Protein AF-0000000084730543 (afdb_homodimer)

Structure (mmCIF, N/CA/C/O backbone):
data_AF-0000000084730543-model_v1
#
loop_
_entity.id
_entity.type
_entity.pdbx_description
1 polymer 'DNA replication complex GINS protein SLD5'
#
loop_
_atom_site.group_PDB
_atom_site.id
_atom_site.type_symbol
_atom_site.label_atom_id
_atom_site.label_alt_id
_atom_site.label_comp_id
_atom_site.label_asym_id
_atom_site.label_entity_id
_atom_site.label_seq_id
_atom_site.pdbx_PDB_ins_code
_atom_site.Cartn_x
_atom_site.Cartn_y
_atom_site.Cartn_z
_atom_site.occupancy
_atom_site.B_iso_or_equiv
_atom_site.auth_seq_id
_atom_site.auth_comp_id
_atom_site.auth_asym_id
_atom_site.auth_atom_id
_atom_site.pdbx_PDB_model_num
ATOM 1 N N . MET A 1 1 ? -19.984 -35.25 -35.844 1 28.95 1 MET A N 1
ATOM 2 C CA . MET A 1 1 ? -18.609 -35.656 -35.562 1 28.95 1 MET A CA 1
ATOM 3 C C . MET A 1 1 ? -18.406 -35.844 -34.062 1 28.95 1 MET A C 1
ATOM 5 O O . MET A 1 1 ? -18.609 -34.906 -33.281 1 28.95 1 MET A O 1
ATOM 9 N N . ASP A 1 2 ? -18.734 -37 -33.531 1 34.62 2 ASP A N 1
ATOM 10 C CA . ASP A 1 2 ? -18.609 -37.5 -32.156 1 34.62 2 ASP A CA 1
ATOM 11 C C . ASP A 1 2 ? -17.25 -37.188 -31.562 1 34.62 2 ASP A C 1
ATOM 13 O O . ASP A 1 2 ? -16.234 -37.719 -32 1 34.62 2 ASP A O 1
ATOM 17 N N . LEU A 1 3 ? -16.984 -35.938 -31.422 1 40.69 3 LEU A N 1
ATOM 18 C CA . LEU A 1 3 ? -15.688 -35.719 -30.781 1 40.69 3 LEU A CA 1
ATOM 19 C C . LEU A 1 3 ? -15.438 -36.719 -29.672 1 40.69 3 LEU A C 1
ATOM 21 O O . LEU A 1 3 ? -16.281 -36.906 -28.797 1 40.69 3 LEU A O 1
ATOM 25 N N . ASP A 1 4 ? -14.859 -37.875 -30.109 1 39.53 4 ASP A N 1
ATOM 26 C CA . ASP A 1 4 ? -14.5 -39 -29.266 1 39.53 4 ASP A CA 1
ATOM 27 C C . ASP A 1 4 ? -14.016 -38.531 -27.891 1 39.53 4 ASP A C 1
ATOM 29 O O . ASP A 1 4 ? -13.078 -37.75 -27.797 1 39.53 4 ASP A O 1
ATOM 33 N N . ILE A 1 5 ? -14.867 -38.531 -27 1 44.75 5 ILE A N 1
ATOM 34 C CA . ILE A 1 5 ? -14.664 -38.375 -25.562 1 44.75 5 ILE A CA 1
ATOM 35 C C . ILE A 1 5 ? -13.266 -38.812 -25.188 1 44.75 5 ILE A C 1
ATOM 37 O O . ILE A 1 5 ? -12.617 -38.219 -24.312 1 44.75 5 ILE A O 1
ATOM 41 N N . ASP A 1 6 ? -12.859 -39.969 -25.812 1 45.66 6 ASP A N 1
ATOM 42 C CA . ASP A 1 6 ? -11.523 -40.5 -25.578 1 45.66 6 ASP A CA 1
ATOM 43 C C . ASP A 1 6 ? -10.445 -39.5 -25.953 1 45.66 6 ASP A C 1
ATOM 45 O O . ASP A 1 6 ? -9.398 -39.406 -25.297 1 45.66 6 ASP A O 1
ATOM 49 N N . ALA A 1 7 ? -10.609 -38.812 -27 1 43.62 7 ALA A N 1
ATOM 50 C CA . ALA A 1 7 ? -9.719 -37.75 -27.469 1 43.62 7 ALA A CA 1
ATOM 51 C C . ALA A 1 7 ? -9.672 -36.594 -26.469 1 43.62 7 ALA A C 1
ATOM 53 O O . ALA A 1 7 ? -8.617 -36 -26.25 1 43.62 7 ALA A O 1
ATOM 54 N N . LEU A 1 8 ? -10.773 -36.281 -25.922 1 45.41 8 LEU A N 1
ATOM 55 C CA . LEU A 1 8 ? -10.883 -35.344 -24.812 1 45.41 8 LEU A CA 1
ATOM 56 C C . LEU A 1 8 ? -10.094 -35.844 -23.609 1 45.41 8 LEU A C 1
ATOM 58 O O . LEU A 1 8 ? -9.461 -35.031 -22.906 1 45.41 8 LEU A O 1
ATOM 62 N N . LEU A 1 9 ? -10.328 -37.125 -23.266 1 45.31 9 LEU A N 1
ATOM 63 C CA . LEU A 1 9 ? -9.555 -37.781 -22.234 1 45.31 9 LEU A CA 1
ATOM 64 C C . LEU A 1 9 ? -8.062 -37.688 -22.531 1 45.31 9 LEU A C 1
ATOM 66 O O . LEU A 1 9 ? -7.242 -37.781 -21.609 1 45.31 9 LEU A O 1
ATOM 70 N N . GLU A 1 10 ? -7.715 -37.938 -23.75 1 42.84 10 GLU A N 1
ATOM 71 C CA . GLU A 1 10 ? -6.336 -37.625 -24.125 1 42.84 10 GLU A CA 1
ATOM 72 C C . GLU A 1 10 ? -6.02 -36.156 -23.922 1 42.84 10 GLU A C 1
ATOM 74 O O . GLU A 1 10 ? -4.863 -35.719 -24.031 1 42.84 10 GLU A O 1
ATOM 79 N N . LEU A 1 11 ? -6.996 -35.344 -24.031 1 42.38 11 LEU A N 1
ATOM 80 C CA . LEU A 1 11 ? -6.82 -33.938 -23.703 1 42.38 11 LEU A CA 1
ATOM 81 C C . LEU A 1 11 ? -6.402 -33.75 -22.25 1 42.38 11 LEU A C 1
ATOM 83 O O . LEU A 1 11 ? -7.078 -34.25 -21.344 1 42.38 11 LEU A O 1
ATOM 87 N N . GLU A 1 12 ? -5.211 -33.781 -21.984 1 43.16 12 GLU A N 1
ATOM 88 C CA . GLU A 1 12 ? -4.395 -33.625 -20.781 1 43.16 12 GLU A CA 1
ATOM 89 C C . GLU A 1 12 ? -5.008 -32.625 -19.797 1 43.16 12 GLU A C 1
ATOM 91 O O . GLU A 1 12 ? -5.117 -31.453 -20.109 1 43.16 12 GLU A O 1
ATOM 96 N N . PRO A 1 13 ? -6.09 -33.031 -18.984 1 46.84 13 PRO A N 1
ATOM 97 C CA . PRO A 1 13 ? -6.379 -32.031 -17.969 1 46.84 13 PRO A CA 1
ATOM 98 C C . PRO A 1 13 ? -5.234 -31.031 -17.781 1 46.84 13 PRO A C 1
ATOM 100 O O . PRO A 1 13 ? -4.078 -31.344 -18.078 1 46.84 13 PRO A O 1
ATOM 103 N N . VAL A 1 14 ? -5.609 -29.688 -17.859 1 48.75 14 VAL A N 1
ATOM 104 C CA . VAL A 1 14 ? -4.57 -28.719 -17.531 1 48.75 14 VAL A CA 1
ATOM 105 C C . VAL A 1 14 ? -3.482 -29.391 -16.688 1 48.75 14 VAL A C 1
ATOM 107 O O . VAL A 1 14 ? -2.312 -29.016 -16.766 1 48.75 14 VAL A O 1
ATOM 110 N N . PHE A 1 15 ? -3.996 -30.391 -15.719 1 48.28 15 PHE A N 1
ATOM 111 C CA . PHE A 1 15 ? -3.176 -31.094 -14.734 1 48.28 15 PHE A CA 1
ATOM 112 C C . PHE A 1 15 ? -2.777 -32.469 -15.242 1 48.28 15 PHE A C 1
ATOM 114 O O . PHE A 1 15 ? -2.008 -33.188 -14.586 1 48.28 15 PHE A O 1
ATOM 121 N N . ASN A 1 16 ? -3.725 -33.031 -16.016 1 46.88 16 ASN A N 1
ATOM 122 C CA . ASN A 1 16 ? -3.52 -34.469 -16.172 1 46.88 16 ASN A CA 1
ATOM 123 C C . ASN A 1 16 ? -2.152 -34.781 -16.781 1 46.88 16 ASN A C 1
ATOM 125 O O . ASN A 1 16 ? -1.256 -35.25 -16.078 1 46.88 16 ASN A O 1
ATOM 129 N N . LYS A 1 17 ? -2.293 -35.562 -18.094 1 49.38 17 LYS A N 1
ATOM 130 C CA . LYS A 1 17 ? -1.46 -36.719 -18.391 1 49.38 17 LYS A CA 1
ATOM 131 C C . LYS A 1 17 ? -0 -36.312 -18.578 1 49.38 17 LYS A C 1
ATOM 133 O O . LYS A 1 17 ? 0.906 -37.125 -18.328 1 49.38 17 LYS A O 1
ATOM 138 N N . GLU A 1 18 ? 0.275 -35.094 -19.359 1 53 18 GLU A N 1
ATOM 139 C CA . GLU A 1 18 ? 1.706 -35.094 -19.641 1 53 18 GLU A CA 1
ATOM 140 C C . GLU A 1 18 ? 2.494 -34.406 -18.547 1 53 18 GLU A C 1
ATOM 142 O O . GLU A 1 18 ? 2.012 -33.438 -17.953 1 53 18 GLU A O 1
ATOM 147 N N . ASP A 1 19 ? 3.531 -35 -17.906 1 67.62 19 ASP A N 1
ATOM 148 C CA . ASP A 1 19 ? 4.59 -34.688 -16.953 1 67.62 19 ASP A CA 1
ATOM 149 C C . ASP A 1 19 ? 4.891 -33.188 -16.922 1 67.62 19 ASP A C 1
ATOM 151 O O . ASP A 1 19 ? 5.055 -32.594 -15.859 1 67.62 19 ASP A O 1
ATOM 155 N N . GLU A 1 20 ? 4.383 -32.469 -18.047 1 76.44 20 GLU A N 1
ATOM 156 C CA . GLU A 1 20 ? 4.801 -31.062 -18.141 1 76.44 20 GLU A CA 1
ATOM 157 C C . GLU A 1 20 ? 3.76 -30.125 -17.516 1 76.44 20 GLU A C 1
ATOM 159 O O . GLU A 1 20 ? 4.113 -29.156 -16.859 1 76.44 20 GLU A O 1
ATOM 164 N N . GLY A 1 21 ? 2.418 -30.453 -17.656 1 75.75 21 GLY A N 1
ATOM 165 C CA . GLY A 1 21 ? 1.347 -29.656 -17.094 1 75.75 21 GLY A CA 1
ATOM 166 C C . GLY A 1 21 ? 1.358 -29.641 -15.57 1 75.75 21 GLY A C 1
ATOM 167 O O . GLY A 1 21 ? 1.198 -28.578 -14.961 1 75.75 21 GLY A O 1
ATOM 168 N N . LYS A 1 22 ? 1.526 -30.781 -15.117 1 81.25 22 LYS A N 1
ATOM 169 C CA . LYS A 1 22 ? 1.604 -30.906 -13.664 1 81.25 22 LYS A CA 1
ATOM 170 C C . LYS A 1 22 ? 2.785 -30.109 -13.109 1 81.25 22 LYS A C 1
ATOM 172 O O . LYS A 1 22 ? 2.672 -29.469 -12.062 1 81.25 22 LYS A O 1
ATOM 177 N N . LYS A 1 23 ? 3.809 -30.188 -13.844 1 88.31 23 LYS A N 1
ATOM 178 C CA . LYS A 1 23 ? 5 -29.438 -13.438 1 88.31 23 LYS A CA 1
ATOM 179 C C . LYS A 1 23 ? 4.75 -27.938 -13.461 1 88.31 23 LYS A C 1
ATOM 181 O O . LYS A 1 23 ? 5.152 -27.219 -12.539 1 88.31 23 LYS A O 1
ATOM 186 N N . ASP A 1 24 ? 4.02 -27.516 -14.469 1 91.25 24 ASP A N 1
ATOM 187 C CA . ASP A 1 24 ? 3.738 -26.094 -14.602 1 91.25 24 ASP A CA 1
ATOM 188 C C . ASP A 1 24 ? 2.818 -25.609 -13.477 1 91.25 24 ASP A C 1
ATOM 190 O O . ASP A 1 24 ? 3.008 -24.531 -12.938 1 91.25 24 ASP A O 1
ATOM 194 N N . VAL A 1 25 ? 1.896 -26.438 -13.141 1 91.5 25 VAL A N 1
ATOM 195 C CA . VAL A 1 25 ? 0.962 -26.062 -12.086 1 91.5 25 VAL A CA 1
ATOM 196 C C . VAL A 1 25 ? 1.702 -25.984 -10.75 1 91.5 25 VAL A C 1
ATOM 198 O O . VAL A 1 25 ? 1.475 -25.047 -9.969 1 91.5 25 VAL A O 1
ATOM 201 N N . SER A 1 26 ? 2.52 -26.938 -10.547 1 91.19 26 SER A N 1
ATOM 202 C CA . SER A 1 26 ? 3.318 -26.938 -9.328 1 91.19 26 SER A CA 1
ATOM 203 C C . SER A 1 26 ? 4.207 -25.703 -9.25 1 91.19 26 SER A C 1
ATOM 205 O O . S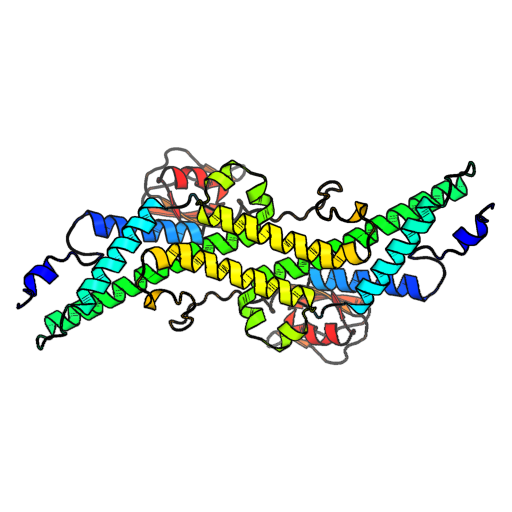ER A 1 26 ? 4.316 -25.078 -8.195 1 91.19 26 SER A O 1
ATOM 207 N N . GLU A 1 27 ? 4.785 -25.406 -10.328 1 93.5 27 GLU A N 1
ATOM 208 C CA . GLU A 1 27 ? 5.641 -24.219 -10.391 1 93.5 27 GLU A CA 1
ATOM 209 C C . GLU A 1 27 ? 4.832 -22.953 -10.164 1 93.5 27 GLU A C 1
ATOM 211 O O . GLU A 1 27 ? 5.301 -22.031 -9.492 1 93.5 27 GLU A O 1
ATOM 216 N N . LEU A 1 28 ? 3.684 -22.906 -10.742 1 95.38 28 LEU A N 1
ATOM 217 C CA . LEU A 1 28 ? 2.809 -21.75 -10.539 1 95.38 28 LEU A CA 1
ATOM 218 C C . LEU A 1 28 ? 2.447 -21.594 -9.07 1 95.38 28 LEU A C 1
ATOM 220 O O . LEU A 1 28 ? 2.508 -20.484 -8.523 1 95.38 28 LEU A O 1
ATOM 224 N N . MET A 1 29 ? 2.121 -22.656 -8.5 1 94.75 29 MET A N 1
ATOM 225 C CA . MET A 1 29 ? 1.771 -22.625 -7.086 1 94.75 29 MET A CA 1
ATOM 226 C C . MET A 1 29 ? 2.936 -22.125 -6.242 1 94.75 29 MET A C 1
ATOM 228 O O . MET A 1 29 ? 2.752 -21.281 -5.363 1 94.75 29 MET A O 1
ATOM 232 N N . LYS A 1 30 ? 4.086 -22.609 -6.531 1 93.88 30 LYS A N 1
ATOM 233 C CA . LYS A 1 30 ? 5.285 -22.203 -5.809 1 93.88 30 LYS A CA 1
ATOM 234 C C . LYS A 1 30 ? 5.555 -20.703 -6 1 93.88 30 LYS A C 1
ATOM 236 O O . LYS A 1 30 ? 5.832 -20 -5.031 1 93.88 30 LYS A O 1
ATOM 241 N N . SER A 1 31 ? 5.438 -20.281 -7.211 1 95.75 31 SER A N 1
ATOM 242 C CA . SER A 1 31 ? 5.68 -18.875 -7.527 1 95.75 31 SER A CA 1
ATOM 243 C C . SER A 1 31 ? 4.648 -17.984 -6.859 1 95.75 31 SER A C 1
ATOM 245 O O . SER A 1 31 ? 4.988 -16.906 -6.348 1 95.75 31 SER A O 1
ATOM 247 N N . TRP A 1 32 ? 3.422 -18.406 -6.918 1 96.06 32 TRP A N 1
ATOM 248 C CA . TRP A 1 32 ? 2.32 -17.672 -6.309 1 96.06 32 TRP A CA 1
ATOM 249 C C . TRP A 1 32 ? 2.523 -17.531 -4.805 1 96.06 32 TRP A C 1
ATOM 251 O O . TRP A 1 32 ? 2.461 -16.422 -4.262 1 96.06 32 TRP A O 1
ATOM 261 N N . ILE A 1 33 ? 2.875 -18.609 -4.172 1 96.06 33 ILE A N 1
ATOM 262 C CA . ILE A 1 33 ? 3.09 -18.625 -2.729 1 96.06 33 ILE A CA 1
ATOM 263 C C . ILE A 1 33 ? 4.301 -17.766 -2.379 1 96.06 33 ILE A C 1
ATOM 265 O O . ILE A 1 33 ? 4.25 -16.953 -1.449 1 96.06 33 ILE A O 1
ATO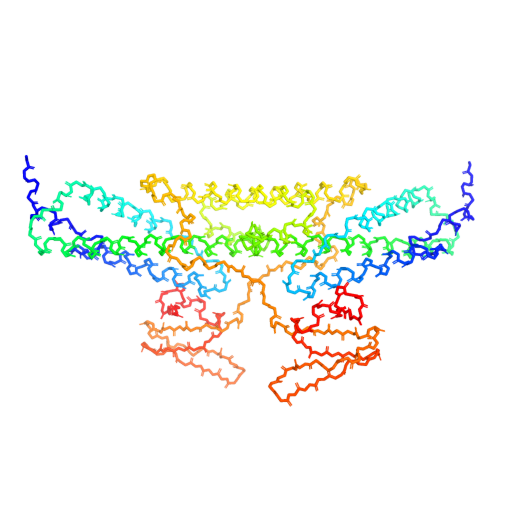M 269 N N . SER A 1 34 ? 5.332 -17.938 -3.1 1 96.19 34 SER A N 1
ATOM 270 C CA . SER A 1 34 ? 6.559 -17.188 -2.85 1 96.19 34 SER A CA 1
ATOM 271 C C . SER A 1 34 ? 6.316 -15.68 -2.967 1 96.19 34 SER A C 1
ATOM 273 O O . SER A 1 34 ? 6.777 -14.906 -2.127 1 96.19 34 SER A O 1
ATOM 275 N N . GLU A 1 35 ? 5.559 -15.359 -4.008 1 96.56 35 GLU A N 1
ATOM 276 C CA . GLU A 1 35 ? 5.27 -13.945 -4.211 1 96.56 35 GLU A CA 1
ATOM 277 C C . GLU A 1 35 ? 4.438 -13.375 -3.061 1 96.56 35 GLU A C 1
ATOM 279 O O . GLU A 1 35 ? 4.637 -12.234 -2.648 1 96.56 35 GLU A O 1
ATOM 284 N N . ARG A 1 36 ? 3.574 -14.133 -2.561 1 95.31 36 ARG A N 1
ATOM 285 C CA . ARG A 1 36 ? 2.672 -13.688 -1.5 1 95.31 36 ARG A CA 1
ATOM 286 C C . ARG A 1 36 ? 3.414 -13.547 -0.174 1 95.31 36 ARG A C 1
ATOM 288 O O . ARG A 1 36 ? 3.137 -12.633 0.606 1 95.31 36 ARG A O 1
ATOM 295 N N . ILE A 1 37 ? 4.375 -14.391 0.049 1 95.88 37 ILE A N 1
ATOM 296 C CA . ILE A 1 37 ? 5.008 -14.469 1.362 1 95.88 37 ILE A CA 1
ATOM 297 C C . ILE A 1 37 ? 6.262 -13.602 1.382 1 95.88 37 ILE A C 1
ATOM 299 O O . ILE A 1 37 ? 6.586 -12.984 2.402 1 95.88 37 ILE A O 1
ATOM 303 N N . ALA A 1 38 ? 6.926 -13.516 0.305 1 97.12 38 ALA A N 1
ATOM 304 C CA . ALA A 1 38 ? 8.156 -12.727 0.245 1 97.12 38 ALA A CA 1
ATOM 305 C C . ALA A 1 38 ? 7.871 -11.242 0.472 1 97.12 38 ALA A C 1
ATOM 307 O O . ALA A 1 38 ? 6.918 -10.695 -0.088 1 97.12 38 ALA A O 1
ATOM 308 N N . PRO A 1 39 ? 8.68 -10.617 1.257 1 96 39 PRO A N 1
ATOM 309 C CA . PRO A 1 39 ? 8.477 -9.18 1.468 1 96 39 PRO A CA 1
ATOM 310 C C . PRO A 1 39 ? 8.844 -8.352 0.244 1 96 39 PRO A C 1
ATOM 312 O O . PRO A 1 39 ? 8.281 -7.27 0.035 1 96 39 PRO A O 1
ATOM 315 N N . GLU A 1 40 ? 9.719 -8.844 -0.563 1 95.44 40 GLU A N 1
ATOM 316 C CA . GLU A 1 40 ? 10.172 -8.109 -1.74 1 95.44 40 GLU A CA 1
ATOM 317 C C . GLU A 1 40 ? 9.492 -8.625 -3.006 1 95.44 40 GLU A C 1
ATOM 319 O O . GLU A 1 40 ? 8.875 -9.688 -2.994 1 95.44 40 GLU A O 1
ATOM 324 N N . LEU A 1 41 ? 9.523 -7.797 -4.008 1 96.62 41 LEU A N 1
ATOM 325 C CA . LEU A 1 41 ? 9.039 -8.195 -5.328 1 96.62 41 LEU A CA 1
ATOM 326 C C . LEU A 1 41 ? 10 -9.172 -5.992 1 96.62 41 LEU A C 1
ATOM 328 O O . LEU A 1 41 ? 11.188 -8.875 -6.137 1 96.62 41 LEU A O 1
ATOM 332 N N . LEU A 1 42 ? 9.531 -10.359 -6.32 1 96.81 42 LEU A N 1
ATOM 333 C CA . LEU A 1 42 ? 10.359 -11.398 -6.926 1 96.81 42 LEU A CA 1
ATOM 334 C C . LEU A 1 42 ? 10.352 -11.289 -8.445 1 96.81 42 LEU A C 1
ATOM 336 O O . LEU A 1 42 ? 9.555 -10.531 -9.016 1 96.81 42 LEU A O 1
ATOM 340 N N . PRO A 1 43 ? 11.281 -12 -9.133 1 96.56 43 PRO A N 1
ATOM 341 C CA . PRO A 1 43 ? 11.297 -11.953 -10.602 1 96.56 43 PRO A CA 1
ATOM 342 C C . PRO A 1 43 ? 9.984 -12.43 -11.219 1 96.56 43 PRO A C 1
ATOM 344 O O . PRO A 1 43 ? 9.406 -13.422 -10.758 1 96.56 43 PRO A O 1
ATOM 347 N N . PHE A 1 44 ? 9.57 -11.727 -12.203 1 97 44 PHE A N 1
ATOM 348 C CA . PHE A 1 44 ? 8.32 -12.023 -12.883 1 97 44 PHE A CA 1
ATOM 349 C C . PHE A 1 44 ? 8.406 -13.359 -13.625 1 97 44 PHE A C 1
ATOM 351 O O . PHE A 1 44 ? 9.367 -13.602 -14.352 1 97 44 PHE A O 1
ATOM 358 N N . GLN A 1 45 ? 7.445 -14.164 -13.328 1 95.38 45 GLN A N 1
ATOM 359 C CA . GLN A 1 45 ? 7.426 -15.469 -13.977 1 95.38 45 GLN A CA 1
ATOM 360 C C . GLN A 1 45 ? 6.582 -15.438 -15.25 1 95.38 45 GLN A C 1
ATOM 362 O O . GLN A 1 45 ? 5.617 -16.188 -15.383 1 95.38 45 GLN A O 1
ATOM 367 N N . GLY A 1 46 ? 7.082 -14.719 -16.281 1 93.88 46 GLY A N 1
ATOM 368 C CA . GLY A 1 46 ? 6.316 -14.453 -17.484 1 93.88 46 GLY A CA 1
ATOM 369 C C . GLY A 1 46 ? 6.113 -15.68 -18.344 1 93.88 46 GLY A C 1
ATOM 370 O O . GLY A 1 46 ? 5.004 -15.93 -18.828 1 93.88 46 GLY A O 1
ATOM 371 N N . VAL A 1 47 ? 7.141 -16.438 -18.562 1 93.94 47 VAL A N 1
ATOM 372 C CA . VAL A 1 47 ? 7.082 -17.625 -19.422 1 93.94 47 VAL A CA 1
ATOM 373 C C . VAL A 1 47 ? 6.121 -18.641 -18.844 1 93.94 47 VAL A C 1
ATOM 375 O O . VAL A 1 47 ? 5.273 -19.188 -19.547 1 93.94 47 VAL A O 1
ATOM 378 N N . LEU A 1 48 ? 6.289 -18.828 -17.578 1 94.12 48 LEU A N 1
ATOM 379 C CA . LEU A 1 48 ? 5.41 -19.766 -16.891 1 94.12 48 LEU A CA 1
ATOM 380 C C . LEU A 1 48 ? 3.955 -19.312 -16.984 1 94.12 48 LEU A C 1
ATOM 382 O O . LEU A 1 48 ? 3.07 -20.109 -17.297 1 94.12 48 LEU A O 1
ATOM 386 N N . LEU A 1 49 ? 3.686 -18.031 -16.734 1 93.69 49 LEU A N 1
ATOM 387 C CA . LEU A 1 49 ? 2.332 -17.484 -16.734 1 93.69 49 LEU A CA 1
ATOM 388 C C . LEU A 1 49 ? 1.711 -17.609 -18.125 1 93.69 49 LEU A C 1
ATOM 390 O O . LEU A 1 49 ? 0.533 -17.953 -18.266 1 93.69 49 LEU A O 1
ATOM 394 N N . GLU A 1 50 ? 2.527 -17.375 -19.094 1 90.69 50 GLU A N 1
ATOM 395 C CA . GLU A 1 50 ? 2.039 -17.469 -20.453 1 90.69 50 GLU A CA 1
ATOM 396 C C . GLU A 1 50 ? 1.633 -18.906 -20.797 1 90.69 50 GLU A C 1
ATOM 398 O O . GLU A 1 50 ? 0.562 -19.141 -21.359 1 90.69 50 GLU A O 1
ATOM 403 N N . ARG A 1 51 ? 2.49 -19.844 -20.438 1 91.06 51 ARG A N 1
ATOM 404 C CA . ARG A 1 51 ? 2.186 -21.25 -20.672 1 91.06 51 ARG A CA 1
ATOM 405 C C . ARG A 1 51 ? 0.904 -21.656 -19.953 1 91.06 51 ARG A C 1
ATOM 407 O O . ARG A 1 51 ? 0.062 -22.359 -20.516 1 91.06 51 ARG A O 1
ATOM 414 N N . MET A 1 52 ? 0.783 -21.172 -18.766 1 91.56 52 MET A N 1
ATOM 415 C CA . MET A 1 52 ? -0.38 -21.531 -17.953 1 91.56 52 MET A CA 1
ATOM 416 C C . MET A 1 52 ? -1.652 -20.922 -18.531 1 91.56 52 MET A C 1
ATOM 418 O O . MET A 1 52 ? -2.695 -21.578 -18.578 1 91.56 52 MET A O 1
ATOM 422 N N . MET A 1 53 ? -1.534 -19.734 -18.922 1 88.5 53 MET A N 1
ATOM 423 C CA . MET A 1 53 ? -2.697 -19.062 -19.484 1 88.5 53 MET A CA 1
ATOM 424 C C . MET A 1 53 ? -3.131 -19.719 -20.781 1 88.5 53 MET A C 1
ATOM 426 O O . MET A 1 53 ? -4.328 -19.875 -21.047 1 88.5 53 MET A O 1
ATOM 430 N N . GLU A 1 54 ? -2.188 -20.109 -21.578 1 87.31 54 GLU A N 1
ATOM 431 C CA . GLU A 1 54 ? -2.496 -20.828 -22.812 1 87.31 54 GLU A CA 1
ATOM 432 C C . GLU A 1 54 ? -3.207 -22.156 -22.531 1 87.31 54 GLU A C 1
ATOM 434 O O . GLU A 1 54 ? -4.164 -22.516 -23.203 1 87.31 54 GLU A O 1
ATOM 439 N N . ARG A 1 55 ? -2.738 -22.812 -21.562 1 86.31 55 ARG A N 1
ATOM 440 C CA . ARG A 1 55 ? -3.336 -24.094 -21.172 1 86.31 55 ARG A CA 1
ATOM 441 C C . ARG A 1 55 ? -4.766 -23.891 -20.672 1 86.31 55 ARG A C 1
ATOM 443 O O . ARG A 1 55 ? -5.66 -24.672 -21.016 1 86.31 55 ARG A O 1
ATOM 450 N N . VAL A 1 56 ? -4.922 -22.891 -19.891 1 87.25 56 VAL A N 1
ATOM 451 C CA . VAL A 1 56 ? -6.25 -22.594 -19.375 1 87.25 56 VAL A CA 1
ATOM 452 C C . VAL A 1 56 ? -7.199 -22.281 -20.531 1 87.25 56 VAL A C 1
ATOM 454 O O . VAL A 1 56 ? -8.328 -22.766 -20.562 1 87.25 56 VAL A O 1
ATOM 457 N N . GLN A 1 57 ? -6.723 -21.531 -21.469 1 85.44 57 GLN A N 1
ATOM 458 C CA . GLN A 1 57 ? -7.539 -21.156 -22.625 1 85.44 57 GLN A CA 1
ATOM 459 C C . GLN A 1 57 ? -7.922 -22.406 -23.438 1 85.44 57 GLN A C 1
ATOM 461 O O . GLN A 1 57 ? -9.07 -22.531 -23.875 1 85.44 57 GLN A O 1
ATOM 466 N N . ARG A 1 58 ? -7.02 -23.266 -23.656 1 84.56 58 ARG A N 1
ATOM 467 C CA . ARG A 1 58 ? -7.27 -24.5 -24.391 1 84.56 58 ARG A CA 1
ATOM 468 C C . ARG A 1 58 ? -8.312 -25.359 -23.688 1 84.56 58 ARG A C 1
ATOM 470 O O . ARG A 1 58 ? -9.211 -25.906 -24.328 1 84.56 58 ARG A O 1
ATOM 477 N N . GLN A 1 59 ? -8.188 -25.391 -22.422 1 83 59 GLN A N 1
ATOM 478 C CA . GLN A 1 59 ? -9.117 -26.203 -21.641 1 83 59 GLN A CA 1
ATOM 479 C C . GLN A 1 59 ? -10.523 -25.609 -21.672 1 83 59 GLN A C 1
ATOM 481 O O . GLN A 1 59 ? -11.508 -26.344 -21.734 1 83 59 GLN A O 1
ATOM 486 N N . ILE A 1 60 ? -10.531 -24.359 -21.609 1 81.5 60 ILE A N 1
ATOM 487 C CA . ILE A 1 60 ? -11.82 -23.688 -21.672 1 81.5 60 ILE A CA 1
ATOM 488 C C . ILE A 1 60 ? -12.492 -23.969 -23.016 1 81.5 60 ILE A C 1
ATOM 490 O O . ILE A 1 60 ? -13.688 -24.25 -23.062 1 81.5 60 ILE A O 1
ATOM 494 N N . SER A 1 61 ? -11.758 -23.906 -24.094 1 82.19 61 SER A N 1
ATOM 495 C CA . SER A 1 61 ? -12.281 -24.156 -25.422 1 82.19 61 SER A CA 1
ATOM 496 C C . SER A 1 61 ? -12.781 -25.594 -25.562 1 82.19 61 SER A C 1
ATOM 498 O O . SER A 1 61 ? -13.82 -25.828 -26.188 1 82.19 61 SER A O 1
ATOM 500 N N . ILE A 1 62 ? -12.117 -26.469 -24.891 1 77 62 ILE A N 1
ATOM 501 C CA . ILE A 1 62 ? -12.508 -27.875 -24.922 1 77 62 ILE A CA 1
ATOM 502 C C . ILE A 1 62 ? -13.812 -28.047 -24.141 1 77 62 ILE A C 1
ATOM 504 O O . ILE A 1 62 ? -14.719 -28.75 -24.594 1 77 62 ILE A O 1
ATOM 508 N N . PHE A 1 63 ? -13.859 -27.391 -23.078 1 75.88 63 PHE A N 1
ATOM 509 C CA . PHE A 1 63 ? -15.055 -27.453 -22.234 1 75.88 63 PHE A CA 1
ATOM 510 C C . PHE A 1 63 ? -16.281 -26.953 -23 1 75.88 63 PHE A C 1
ATOM 512 O O . PHE A 1 63 ? -17.375 -27.516 -22.875 1 75.88 63 PHE A O 1
ATOM 519 N N . GLN A 1 64 ? -16.078 -25.969 -23.719 1 76.44 64 GLN A N 1
ATOM 520 C CA . GLN A 1 64 ? -17.188 -25.375 -24.453 1 76.44 64 GLN A CA 1
ATOM 521 C C . GLN A 1 64 ? -17.609 -26.25 -25.625 1 76.44 64 GLN A C 1
ATOM 523 O O . GLN A 1 64 ? -18.781 -26.219 -26.031 1 76.44 64 GLN A O 1
ATOM 528 N N . ALA A 1 65 ? -16.688 -27.078 -26.062 1 74.69 65 ALA A N 1
ATOM 529 C CA . ALA A 1 65 ? -16.953 -27.906 -27.234 1 74.69 65 ALA A CA 1
ATOM 530 C C . ALA A 1 65 ? -17.625 -29.219 -26.828 1 74.69 65 ALA A C 1
ATOM 532 O O . ALA A 1 65 ? -18.328 -29.844 -27.625 1 74.69 65 ALA A O 1
ATOM 533 N N . ILE A 1 66 ? -17.328 -29.578 -25.547 1 70.62 66 ILE A N 1
ATOM 534 C CA . ILE A 1 66 ? -17.844 -30.875 -25.109 1 70.62 66 ILE A CA 1
ATOM 535 C C . ILE A 1 66 ? -19.297 -30.734 -24.688 1 70.62 66 ILE A C 1
ATOM 537 O O . ILE A 1 66 ? -19.641 -29.844 -23.891 1 70.62 66 ILE A O 1
ATOM 541 N N . LYS A 1 67 ? -20.188 -31.281 -25.391 1 60.5 67 LYS A N 1
ATOM 542 C CA . LYS A 1 67 ? -21.594 -31.375 -24.984 1 60.5 67 LYS A CA 1
ATOM 543 C C . LYS A 1 67 ? -21.75 -32.312 -23.781 1 60.5 67 LYS A C 1
ATOM 545 O O . LYS A 1 67 ? -21.234 -33.438 -23.781 1 60.5 67 LYS A O 1
ATOM 550 N N . ILE A 1 68 ? -21.953 -31.719 -22.547 1 60.16 68 ILE A N 1
ATOM 551 C CA . ILE A 1 68 ? -22.234 -32.438 -21.328 1 60.16 68 ILE A CA 1
ATOM 552 C C . ILE A 1 68 ? -23.109 -33.656 -21.641 1 60.16 68 ILE A C 1
ATOM 554 O O . ILE A 1 68 ? -24.188 -33.531 -22.203 1 60.16 68 ILE A O 1
ATOM 558 N N . GLY A 1 69 ? -22.5 -34.625 -22.234 1 58.62 69 GLY A N 1
ATOM 559 C CA . GLY A 1 69 ? -23.297 -35.812 -22.547 1 58.62 69 GLY A CA 1
ATOM 560 C C . GLY A 1 69 ? -23.797 -36.531 -21.328 1 58.62 69 GLY A C 1
ATOM 561 O O . GLY A 1 69 ? -23.547 -36.125 -20.203 1 58.62 69 GLY A O 1
ATOM 562 N N . LYS A 1 70 ? -24.625 -37.656 -21.547 1 64.5 70 LYS A N 1
ATOM 563 C CA . LYS A 1 70 ? -25.5 -38.438 -20.672 1 64.5 70 LYS A CA 1
ATOM 564 C C . LYS A 1 70 ? -24.672 -39.312 -19.719 1 64.5 70 LYS A C 1
ATOM 566 O O . LYS A 1 70 ? -25.203 -39.812 -18.734 1 64.5 70 LYS A O 1
ATOM 571 N N . ASP A 1 71 ? -23.25 -39.406 -19.922 1 76.5 71 ASP A N 1
ATOM 572 C CA . ASP A 1 71 ? -22.578 -40.312 -19.016 1 76.5 71 ASP A CA 1
ATOM 573 C C . ASP A 1 71 ? -22.094 -39.594 -17.766 1 76.5 71 ASP A C 1
ATOM 575 O O . ASP A 1 71 ? -21.516 -38.5 -17.859 1 76.5 71 ASP A O 1
ATOM 579 N N . ILE A 1 72 ? -22.328 -40 -16.609 1 76.62 72 ILE A N 1
ATOM 580 C CA . ILE A 1 72 ? -22.078 -39.438 -15.273 1 76.62 72 ILE A CA 1
ATOM 581 C C . ILE A 1 72 ? -20.578 -39.281 -15.062 1 76.62 72 ILE A C 1
ATOM 583 O O . ILE A 1 72 ? -20.125 -38.281 -14.484 1 76.62 72 ILE A O 1
ATOM 587 N N . LYS A 1 73 ? -19.812 -40.25 -15.602 1 77.94 73 LYS A N 1
ATOM 588 C CA . LYS A 1 73 ? -18.359 -40.219 -15.406 1 77.94 73 LYS A CA 1
ATOM 589 C C . LYS A 1 73 ? -17.75 -39 -16.125 1 77.94 73 LYS A C 1
ATOM 591 O O . LYS A 1 73 ? -16.891 -38.312 -15.578 1 77.94 73 LYS A O 1
ATOM 596 N N . THR A 1 74 ? -18.203 -38.781 -17.25 1 75.31 74 THR A N 1
ATOM 597 C CA . THR A 1 74 ? -17.703 -37.656 -18.047 1 75.31 74 THR A CA 1
ATOM 598 C C . THR A 1 74 ? -18.125 -36.344 -17.422 1 75.31 74 THR A C 1
ATOM 600 O O . THR A 1 74 ? -17.328 -35.406 -17.375 1 75.31 74 THR A O 1
ATOM 603 N N . ASN A 1 75 ? -19.219 -36.344 -16.922 1 79.12 75 ASN A N 1
ATOM 604 C CA . ASN A 1 75 ? -19.719 -35.156 -16.281 1 79.12 75 ASN A CA 1
ATOM 605 C C . ASN A 1 75 ? -18.906 -34.781 -15.031 1 79.12 75 ASN A C 1
ATOM 607 O O . ASN A 1 75 ? -18.594 -33.625 -14.805 1 79.12 75 ASN A O 1
ATOM 611 N N . PHE A 1 76 ? -18.641 -35.875 -14.273 1 82.88 76 PHE A N 1
ATOM 612 C CA . PHE A 1 76 ? -17.859 -35.656 -13.055 1 82.88 76 PHE A CA 1
ATOM 613 C C . PHE A 1 76 ? -16.484 -35.125 -13.391 1 82.88 76 PHE A C 1
ATOM 615 O O . PHE A 1 76 ? -15.977 -34.219 -12.727 1 82.88 76 PHE A O 1
ATOM 622 N N . ARG A 1 77 ? -15.875 -35.656 -14.375 1 79 77 ARG A N 1
ATOM 623 C CA . ARG A 1 77 ? -14.555 -35.219 -14.812 1 79 77 ARG A CA 1
ATOM 624 C C . ARG A 1 77 ? -14.586 -33.781 -15.273 1 79 77 ARG A C 1
ATOM 626 O O . ARG A 1 77 ? -13.648 -33 -15.008 1 79 77 ARG A O 1
ATOM 633 N N . MET A 1 78 ? -15.641 -33.406 -15.875 1 82.38 78 MET A N 1
ATOM 634 C CA . MET A 1 78 ? -15.797 -32.062 -16.344 1 82.38 78 MET A CA 1
ATOM 635 C C . MET A 1 78 ? -15.883 -31.078 -15.18 1 82.38 78 MET A C 1
ATOM 637 O O . MET A 1 78 ? -15.312 -29.984 -15.242 1 82.38 78 MET A O 1
ATOM 641 N N . VAL A 1 79 ? -16.5 -31.5 -14.227 1 83.69 79 VAL A N 1
ATOM 642 C CA . VAL A 1 79 ? -16.625 -30.672 -13.031 1 83.69 79 VAL A CA 1
ATOM 643 C C . VAL A 1 79 ? -15.258 -30.453 -12.398 1 83.69 79 VAL A C 1
ATOM 645 O O . VAL A 1 79 ? -14.914 -29.344 -12.008 1 83.69 79 VAL A O 1
ATOM 648 N N . LEU A 1 80 ? -14.453 -31.531 -12.359 1 84.5 80 LEU A N 1
ATOM 649 C CA . LEU A 1 80 ? -13.125 -31.453 -11.758 1 84.5 80 LEU A CA 1
ATOM 650 C C . LEU A 1 80 ? -12.219 -30.531 -12.562 1 84.5 80 LEU A C 1
ATOM 652 O O . LEU A 1 80 ? -11.461 -29.75 -11.992 1 84.5 80 LEU A O 1
ATOM 656 N N . VAL A 1 81 ? -12.352 -30.672 -13.852 1 83 81 VAL A N 1
ATOM 657 C CA . VAL A 1 81 ? -11.539 -29.844 -14.742 1 83 81 VAL A CA 1
ATOM 658 C C . VAL A 1 81 ? -11.945 -28.375 -14.578 1 83 81 VAL A C 1
ATOM 660 O O . VAL A 1 81 ? -11.086 -27.5 -14.531 1 83 81 VAL A O 1
ATOM 663 N N . GLN A 1 82 ? -13.18 -28.188 -14.445 1 83.81 82 GLN A N 1
ATOM 664 C CA . GLN A 1 82 ? -13.68 -26.828 -14.25 1 83.81 82 GLN A CA 1
ATOM 665 C C . GLN A 1 82 ? -13.156 -26.234 -12.945 1 83.81 82 GLN A C 1
ATOM 667 O O . GLN A 1 82 ? -12.758 -25.062 -12.898 1 83.81 82 GLN A O 1
ATOM 672 N N . MET A 1 83 ? -13.102 -27.031 -11.938 1 86.94 83 MET A N 1
ATOM 673 C CA . MET A 1 83 ? -12.586 -26.578 -10.648 1 86.94 83 MET A CA 1
ATOM 674 C C . MET A 1 83 ? -11.109 -26.203 -10.75 1 86.94 83 MET A C 1
ATOM 676 O O . MET A 1 83 ? -10.672 -25.203 -10.172 1 86.94 83 MET A O 1
ATOM 680 N N . GLU A 1 84 ? -10.445 -27.031 -11.547 1 85 84 GLU A N 1
ATOM 681 C CA . GLU A 1 84 ? -9.016 -26.797 -11.703 1 85 84 GLU A CA 1
ATOM 682 C C . GLU A 1 84 ? -8.75 -25.531 -12.492 1 85 84 GLU A C 1
ATOM 684 O O . GLU A 1 84 ? -7.824 -24.781 -12.18 1 85 84 GLU A O 1
ATOM 689 N N . ILE A 1 85 ? -9.547 -25.344 -13.461 1 85.56 85 ILE A N 1
ATOM 690 C CA . ILE A 1 85 ? -9.422 -24.125 -14.266 1 85.56 85 ILE A CA 1
ATOM 691 C C . ILE A 1 85 ? -9.625 -22.891 -13.375 1 85.56 85 ILE A C 1
ATOM 693 O O . ILE A 1 85 ? -8.82 -21.953 -13.414 1 85.56 85 ILE A O 1
ATOM 697 N N . GLU A 1 86 ? -10.633 -22.938 -12.547 1 87.94 86 GLU A N 1
ATOM 698 C CA . GLU A 1 86 ? -10.922 -21.812 -11.672 1 87.94 86 GLU A CA 1
ATOM 699 C C . GLU A 1 86 ? -9.805 -21.594 -10.656 1 87.94 86 GLU A C 1
ATOM 701 O O . GLU A 1 86 ? -9.453 -20.453 -10.344 1 87.94 86 GLU A O 1
ATOM 706 N N . ARG A 1 87 ? -9.289 -22.656 -10.227 1 91.06 87 ARG A N 1
ATOM 707 C CA . ARG A 1 87 ? -8.195 -22.594 -9.266 1 91.06 87 ARG A CA 1
ATOM 708 C C . ARG A 1 87 ? -6.969 -21.938 -9.883 1 91.06 87 ARG A C 1
ATOM 710 O O . ARG A 1 87 ? -6.348 -21.062 -9.266 1 91.06 87 ARG A O 1
ATOM 717 N N . ILE A 1 88 ? -6.656 -22.297 -11.039 1 90.25 88 ILE A N 1
ATOM 718 C CA . ILE A 1 88 ? -5.484 -21.75 -11.719 1 90.25 88 ILE A CA 1
ATOM 719 C C . ILE A 1 88 ? -5.711 -20.281 -12.031 1 90.25 88 ILE A C 1
ATOM 721 O O . ILE A 1 88 ? -4.812 -19.453 -11.852 1 90.25 88 ILE A O 1
ATOM 725 N N . LYS A 1 89 ? -6.898 -19.984 -12.477 1 87.69 89 LYS A N 1
ATOM 726 C CA . LYS A 1 89 ? -7.246 -18.578 -12.727 1 87.69 89 LYS A CA 1
ATOM 727 C C . LYS A 1 89 ? -7.043 -17.734 -11.469 1 87.69 89 LYS A C 1
ATOM 729 O O . LYS A 1 89 ? -6.492 -16.641 -11.539 1 87.69 89 LYS A O 1
ATOM 734 N N . TYR A 1 90 ? -7.406 -18.297 -10.453 1 89.88 90 TYR A N 1
ATOM 735 C CA . TYR A 1 90 ? -7.289 -17.594 -9.188 1 89.88 90 TYR A CA 1
ATOM 736 C C . TYR A 1 90 ? -5.828 -17.359 -8.82 1 89.88 90 TYR A C 1
ATOM 738 O O . TYR A 1 90 ? -5.449 -16.266 -8.414 1 89.88 90 TYR A O 1
ATOM 746 N N . MET A 1 91 ? -5.086 -18.359 -8.961 1 92.38 91 MET A N 1
ATOM 747 C CA . MET A 1 91 ? -3.668 -18.266 -8.609 1 92.38 91 MET A CA 1
ATOM 748 C C . MET A 1 91 ? -2.979 -17.188 -9.445 1 92.38 91 MET A C 1
ATOM 750 O O . MET A 1 91 ? -2.205 -16.391 -8.914 1 92.38 91 MET A O 1
ATOM 754 N N . ILE A 1 92 ? -3.346 -17.188 -10.672 1 91.81 92 ILE A N 1
ATOM 755 C CA . ILE A 1 92 ? -2.74 -16.234 -11.586 1 91.81 92 ILE A CA 1
ATOM 756 C C . ILE A 1 92 ? -3.156 -14.812 -11.188 1 91.81 92 ILE A C 1
ATOM 758 O O . ILE A 1 92 ? -2.312 -13.922 -11.07 1 91.81 92 ILE A O 1
ATOM 762 N N . ARG A 1 93 ? -4.383 -14.633 -10.969 1 89.44 93 ARG A N 1
ATOM 763 C CA . ARG A 1 93 ? -4.895 -13.328 -10.578 1 89.44 93 ARG A CA 1
ATOM 764 C C . ARG A 1 93 ? -4.266 -12.859 -9.266 1 89.44 93 ARG A C 1
ATOM 766 O O . ARG A 1 93 ? -3.809 -11.719 -9.164 1 89.44 93 ARG A O 1
ATOM 773 N N . SER A 1 94 ? -4.312 -13.766 -8.352 1 90.81 94 SER A N 1
ATOM 774 C CA . SER A 1 94 ? -3.75 -13.453 -7.039 1 90.81 94 SER A CA 1
ATOM 775 C C . SER A 1 94 ? -2.27 -13.102 -7.141 1 90.81 94 SER A C 1
ATOM 777 O O . SER A 1 94 ? -1.797 -12.18 -6.477 1 90.81 94 SER A O 1
ATOM 779 N N . TYR A 1 95 ? -1.589 -13.812 -7.961 1 94.94 95 TYR A N 1
ATOM 780 C CA . TYR A 1 95 ? -0.176 -13.555 -8.219 1 94.94 95 TYR A CA 1
ATOM 781 C C . TYR A 1 95 ? 0.035 -12.148 -8.766 1 94.94 95 TYR A C 1
ATOM 783 O O . TYR A 1 95 ? 0.853 -11.391 -8.234 1 94.94 95 TYR A O 1
ATOM 791 N N . LEU A 1 96 ? -0.71 -11.781 -9.711 1 93.06 96 LEU A N 1
ATOM 792 C CA . LEU A 1 96 ? -0.585 -10.477 -10.352 1 93.06 96 LEU A CA 1
ATOM 793 C C . LEU A 1 96 ? -0.979 -9.359 -9.391 1 93.06 96 LEU A C 1
ATOM 795 O O . LEU A 1 96 ? -0.314 -8.328 -9.328 1 93.06 96 LEU A O 1
ATOM 799 N N . GLN A 1 97 ? -1.994 -9.602 -8.664 1 90.44 97 GLN A N 1
ATOM 800 C CA . GLN A 1 97 ? -2.465 -8.609 -7.703 1 90.44 97 GLN A CA 1
ATOM 801 C C . GLN A 1 97 ? -1.424 -8.359 -6.613 1 90.44 97 GLN A C 1
ATOM 803 O O . GLN A 1 97 ? -1.225 -7.219 -6.188 1 90.44 97 GLN A O 1
ATOM 808 N N . THR A 1 98 ? -0.85 -9.383 -6.168 1 93.25 98 THR A N 1
ATOM 809 C CA . THR A 1 98 ? 0.186 -9.258 -5.148 1 93.25 98 THR A CA 1
ATOM 810 C C . THR A 1 98 ? 1.362 -8.438 -5.668 1 93.25 98 THR A C 1
ATOM 812 O O . THR A 1 98 ? 1.89 -7.582 -4.953 1 93.25 98 THR A O 1
ATOM 815 N N . ARG A 1 99 ? 1.691 -8.688 -6.871 1 94.75 99 ARG A N 1
ATOM 816 C CA . ARG A 1 99 ? 2.803 -7.949 -7.457 1 94.75 99 ARG A CA 1
ATOM 817 C C . ARG A 1 99 ? 2.469 -6.465 -7.586 1 94.75 99 ARG A C 1
ATOM 819 O O . ARG A 1 99 ? 3.283 -5.609 -7.238 1 94.75 99 ARG A O 1
ATOM 826 N N . ILE A 1 100 ? 1.241 -6.188 -8.016 1 92.75 100 ILE A N 1
ATOM 827 C CA . ILE A 1 100 ? 0.81 -4.801 -8.148 1 92.75 100 ILE A CA 1
ATOM 828 C C . ILE A 1 100 ? 0.802 -4.129 -6.773 1 92.75 100 ILE A C 1
ATOM 830 O O . ILE A 1 100 ? 1.236 -2.984 -6.633 1 92.75 100 ILE A O 1
ATOM 834 N N . TYR A 1 101 ? 0.329 -4.844 -5.867 1 90.12 101 TYR A N 1
ATOM 835 C CA . TYR A 1 101 ? 0.311 -4.328 -4.504 1 90.12 101 TYR A CA 1
ATOM 836 C C . TYR A 1 101 ? 1.711 -3.926 -4.055 1 90.12 101 TYR A C 1
ATOM 838 O O . TYR A 1 101 ? 1.908 -2.83 -3.523 1 90.12 101 TYR A O 1
ATOM 846 N N . LYS A 1 102 ? 2.658 -4.762 -4.203 1 93.25 102 LYS A N 1
ATOM 847 C CA . LYS A 1 102 ? 4.035 -4.484 -3.807 1 93.25 102 LYS A CA 1
ATOM 848 C C . LYS A 1 102 ? 4.617 -3.326 -4.613 1 93.25 102 LYS A C 1
ATOM 850 O O . LYS A 1 102 ? 5.348 -2.492 -4.074 1 93.25 102 LYS A O 1
ATOM 855 N N . MET A 1 103 ? 4.258 -3.244 -5.871 1 93.69 103 MET A N 1
ATOM 856 C CA . MET A 1 103 ? 4.742 -2.164 -6.727 1 93.69 103 MET A CA 1
ATOM 857 C C . MET A 1 103 ? 4.195 -0.817 -6.262 1 93.69 103 MET A C 1
ATOM 859 O O . MET A 1 103 ? 4.926 0.176 -6.23 1 93.69 103 MET A O 1
ATOM 863 N N . ASP A 1 104 ? 2.93 -0.833 -5.926 1 89.31 104 ASP A N 1
ATOM 864 C CA . ASP A 1 104 ? 2.32 0.397 -5.434 1 89.31 104 ASP A CA 1
ATOM 865 C C . ASP A 1 104 ? 2.922 0.809 -4.09 1 89.31 104 ASP A C 1
ATOM 867 O O . ASP A 1 104 ? 3.199 1.988 -3.865 1 89.31 104 ASP A O 1
ATOM 871 N N . LYS A 1 105 ? 3.139 -0.167 -3.322 1 87 105 LYS A N 1
ATOM 872 C CA . LYS A 1 105 ? 3.635 0.082 -1.972 1 87 105 LYS A CA 1
ATOM 873 C C . LYS A 1 105 ? 5.082 0.563 -1.997 1 87 105 LYS A C 1
ATOM 875 O O . LYS A 1 105 ? 5.465 1.439 -1.219 1 87 105 LYS A O 1
ATOM 880 N N . TYR A 1 106 ? 5.859 0.008 -2.891 1 90.25 106 TYR A N 1
ATOM 881 C CA . TYR A 1 106 ? 7.285 0.3 -2.908 1 90.25 106 TYR A CA 1
ATOM 882 C C . TYR A 1 106 ? 7.688 0.983 -4.211 1 90.25 106 TYR A C 1
ATOM 884 O O . TYR A 1 106 ? 8.805 0.795 -4.699 1 90.25 106 TYR A O 1
ATOM 892 N N . ALA A 1 107 ? 6.84 1.682 -4.793 1 88.06 107 ALA A N 1
ATOM 893 C CA . ALA A 1 107 ? 7.02 2.236 -6.133 1 88.06 107 ALA A CA 1
ATOM 894 C C . ALA A 1 107 ? 8.336 3.006 -6.238 1 88.06 107 ALA A C 1
ATOM 896 O O . ALA A 1 107 ? 9.156 2.725 -7.113 1 88.06 107 ALA A O 1
ATOM 897 N N . LEU A 1 108 ? 8.562 3.916 -5.344 1 82.31 108 LEU A N 1
ATOM 898 C CA . LEU A 1 108 ? 9.75 4.766 -5.406 1 82.31 108 LEU A CA 1
ATOM 899 C C . LEU A 1 108 ? 11.016 3.953 -5.16 1 82.31 108 LEU A C 1
ATOM 901 O O . LEU A 1 108 ? 12.039 4.18 -5.809 1 82.31 108 LEU A O 1
ATOM 905 N N . TYR A 1 109 ? 10.883 3.08 -4.254 1 88.38 109 TYR A N 1
ATOM 906 C CA . TYR A 1 109 ? 12 2.189 -3.969 1 88.38 109 TYR A CA 1
ATOM 907 C C . TYR A 1 109 ? 12.375 1.373 -5.199 1 88.38 109 TYR A C 1
ATOM 909 O O . TYR A 1 109 ? 13.555 1.267 -5.547 1 88.38 109 TYR A O 1
ATOM 917 N N . ILE A 1 110 ? 11.422 0.823 -5.844 1 93.06 110 ILE A N 1
ATOM 918 C CA . ILE A 1 110 ? 11.609 -0.026 -7.016 1 93.06 110 ILE A CA 1
ATOM 919 C C . ILE A 1 110 ? 12.211 0.793 -8.156 1 93.06 110 ILE A C 1
ATOM 921 O O . ILE A 1 110 ? 13.133 0.337 -8.836 1 93.06 110 ILE A O 1
ATOM 925 N N . LEU A 1 111 ? 11.766 1.939 -8.305 1 89.69 111 LEU A N 1
ATOM 926 C CA . LEU A 1 111 ? 12.188 2.799 -9.406 1 89.69 111 LEU A CA 1
ATOM 927 C C . LEU A 1 111 ? 13.648 3.203 -9.242 1 89.69 111 LEU A C 1
ATOM 929 O O . LEU A 1 111 ? 14.32 3.531 -10.227 1 89.69 111 LEU A O 1
ATOM 933 N N . GLN A 1 112 ? 14.125 3.164 -8.039 1 89 112 GLN A N 1
ATOM 934 C CA . GLN A 1 112 ? 15.492 3.596 -7.762 1 89 112 GLN A CA 1
ATOM 935 C C . GLN A 1 112 ? 16.469 2.424 -7.844 1 89 112 GLN A C 1
ATOM 937 O O . GLN A 1 112 ? 17.688 2.613 -7.758 1 89 112 GLN A O 1
ATOM 942 N N . LYS A 1 113 ? 16.016 1.286 -8.023 1 92.81 113 LYS A N 1
ATOM 943 C CA . LYS A 1 113 ? 16.859 0.095 -8.039 1 92.81 113 LYS A CA 1
ATOM 944 C C . LYS A 1 113 ? 16.734 -0.652 -9.359 1 92.81 113 LYS A C 1
ATOM 946 O O . LYS A 1 113 ? 15.773 -1.401 -9.57 1 92.81 113 LYS A O 1
ATOM 951 N N . PRO A 1 114 ? 17.688 -0.634 -10.148 1 93.44 114 PRO A N 1
ATOM 952 C CA . PRO A 1 114 ? 17.641 -1.295 -11.453 1 93.44 114 PRO A CA 1
ATOM 953 C C . PRO A 1 114 ? 17.391 -2.797 -11.344 1 93.44 114 PRO A C 1
ATOM 955 O O . PRO A 1 114 ? 16.734 -3.383 -12.203 1 93.44 114 PRO A O 1
ATOM 958 N N . GLU A 1 115 ? 17.969 -3.377 -10.32 1 93.88 115 GLU A N 1
ATOM 959 C CA . GLU A 1 115 ? 17.797 -4.812 -10.133 1 93.88 115 GLU A CA 1
ATOM 960 C C . GLU A 1 115 ? 16.312 -5.168 -9.953 1 93.88 115 GLU A C 1
ATOM 962 O O . GLU A 1 115 ? 15.867 -6.219 -10.414 1 93.88 115 GLU A O 1
ATOM 967 N N . LEU A 1 116 ? 15.602 -4.328 -9.266 1 94 116 LEU A N 1
ATOM 968 C CA . LEU A 1 116 ? 14.18 -4.559 -9.047 1 94 116 LEU A CA 1
ATOM 969 C C . LEU A 1 116 ? 13.383 -4.262 -10.312 1 94 116 LEU A C 1
ATOM 971 O O . LEU A 1 116 ? 12.398 -4.941 -10.602 1 94 116 LEU A O 1
ATOM 975 N N . LEU A 1 117 ? 13.828 -3.33 -11.086 1 94.44 117 LEU A N 1
ATOM 976 C CA . LEU A 1 117 ? 13.18 -3.023 -12.359 1 94.44 117 LEU A CA 1
ATOM 977 C C . LEU A 1 117 ? 13.281 -4.203 -13.32 1 94.44 117 LEU A C 1
ATOM 979 O O . LEU A 1 117 ? 12.367 -4.449 -14.109 1 94.44 117 LEU A O 1
ATOM 983 N N . ALA A 1 118 ? 14.375 -4.891 -13.172 1 95.38 118 ALA A N 1
ATOM 984 C CA . ALA A 1 118 ? 14.602 -6.047 -14.039 1 95.38 118 ALA A CA 1
ATOM 985 C C . ALA A 1 118 ? 13.641 -7.18 -13.695 1 95.38 118 ALA A C 1
ATOM 987 O O . ALA A 1 118 ? 13.43 -8.086 -14.508 1 95.38 118 ALA A O 1
ATOM 988 N N . CYS A 1 119 ? 13.07 -7.113 -12.5 1 95.94 119 CYS A N 1
ATOM 989 C CA . CYS A 1 119 ? 12.156 -8.148 -12.047 1 95.94 119 CYS A CA 1
ATOM 990 C C . CYS A 1 119 ? 10.75 -7.91 -12.594 1 95.94 119 CYS A C 1
ATOM 992 O O . CYS A 1 119 ? 9.867 -8.75 -12.438 1 95.94 119 CYS A O 1
ATOM 994 N N . LEU A 1 120 ? 10.508 -6.801 -13.242 1 96.94 120 LEU A N 1
ATOM 995 C CA . LEU A 1 120 ? 9.18 -6.43 -13.719 1 96.94 120 LEU A CA 1
ATOM 996 C C . LEU A 1 120 ? 8.992 -6.82 -15.18 1 96.94 120 LEU A C 1
ATOM 998 O O . LEU A 1 120 ? 9.945 -6.781 -15.961 1 96.94 120 LEU A O 1
ATOM 1002 N N . SER A 1 121 ? 7.879 -7.234 -15.516 1 95.56 121 SER A N 1
ATOM 1003 C CA . SER A 1 121 ? 7.52 -7.414 -16.922 1 95.56 121 SER A CA 1
ATOM 1004 C C . SER A 1 121 ? 7.387 -6.074 -17.625 1 95.56 121 SER A C 1
ATOM 1006 O O . SER A 1 121 ? 7.367 -5.023 -16.984 1 95.56 121 SER A O 1
ATOM 1008 N N . SER A 1 122 ? 7.277 -6.109 -18.953 1 95.25 122 SER A N 1
ATOM 1009 C CA . SER A 1 122 ? 7.09 -4.883 -19.734 1 95.25 122 SER A CA 1
ATOM 1010 C C . SER A 1 122 ? 5.777 -4.195 -19.359 1 95.25 122 SER A C 1
ATOM 1012 O O . SER A 1 122 ? 5.723 -2.971 -19.234 1 95.25 122 SER A O 1
ATOM 1014 N N . LEU A 1 123 ? 4.758 -4.977 -19.172 1 94.44 123 LEU A N 1
ATOM 1015 C CA . LEU A 1 123 ? 3.451 -4.438 -18.812 1 94.44 123 LEU A CA 1
ATOM 1016 C C . LEU A 1 123 ? 3.49 -3.814 -17.422 1 94.44 123 LEU A C 1
ATOM 1018 O O . LEU A 1 123 ? 2.879 -2.77 -17.188 1 94.44 123 LEU A O 1
ATOM 1022 N N . GLU A 1 124 ? 4.195 -4.43 -16.516 1 95.94 124 GLU A N 1
ATOM 1023 C CA . GLU A 1 124 ? 4.328 -3.896 -15.172 1 95.94 124 GLU A CA 1
ATOM 1024 C C . GLU A 1 124 ? 5.105 -2.582 -15.164 1 95.94 124 GLU A C 1
ATOM 1026 O O . GLU A 1 124 ? 4.77 -1.659 -14.422 1 95.94 124 GLU A O 1
ATOM 1031 N N . LYS A 1 125 ? 6.129 -2.582 -15.969 1 96 125 LYS A N 1
ATOM 1032 C CA . LYS A 1 125 ? 6.895 -1.344 -16.094 1 96 125 LYS A CA 1
ATOM 1033 C C . LYS A 1 125 ? 6.016 -0.206 -16.609 1 96 125 LYS A C 1
ATOM 1035 O O . LYS A 1 125 ? 6.086 0.916 -16.094 1 96 125 LYS A O 1
ATOM 1040 N N . GLU A 1 126 ? 5.262 -0.525 -17.578 1 95.75 126 GLU A N 1
ATOM 1041 C CA . GLU A 1 126 ? 4.344 0.47 -18.125 1 95.75 126 GLU A CA 1
ATOM 1042 C C . GLU A 1 126 ? 3.344 0.939 -17.062 1 95.75 126 GLU A C 1
ATOM 1044 O O . GLU A 1 126 ? 3.074 2.137 -16.953 1 95.75 126 GLU A O 1
ATOM 1049 N N . TYR A 1 127 ? 2.826 0.033 -16.359 1 96.12 127 TYR A N 1
ATOM 1050 C CA . TYR A 1 127 ? 1.908 0.366 -15.266 1 96.12 127 TYR A CA 1
ATOM 1051 C C . TYR A 1 127 ? 2.566 1.305 -14.266 1 96.12 127 TYR A C 1
ATOM 1053 O O . TYR A 1 127 ? 1.979 2.314 -13.875 1 96.12 127 TYR A O 1
ATOM 1061 N N . LEU A 1 128 ? 3.701 0.898 -13.836 1 95.06 128 LEU A N 1
ATOM 1062 C CA . LEU A 1 128 ? 4.434 1.678 -12.844 1 95.06 128 LEU A CA 1
ATOM 1063 C C . LEU A 1 128 ? 4.672 3.102 -13.344 1 95.06 128 LEU A C 1
ATOM 1065 O O . LEU A 1 128 ? 4.512 4.059 -12.586 1 95.06 128 LEU A O 1
ATOM 1069 N N . LYS A 1 129 ? 5.031 3.211 -14.57 1 93.31 129 LYS A N 1
ATOM 1070 C CA . LYS A 1 129 ? 5.254 4.523 -15.172 1 93.31 129 LYS A CA 1
ATOM 1071 C C . LYS A 1 129 ? 3.971 5.352 -15.172 1 93.31 129 LYS A C 1
ATOM 1073 O O . LYS A 1 129 ? 3.986 6.523 -14.789 1 93.31 129 LYS A O 1
ATOM 1078 N N . LYS A 1 130 ? 2.893 4.77 -15.609 1 95.44 130 LYS A N 1
ATOM 1079 C CA . LYS A 1 130 ? 1.606 5.457 -15.633 1 95.44 130 LYS A CA 1
ATOM 1080 C C . LYS A 1 130 ? 1.184 5.883 -14.234 1 95.44 130 LYS A C 1
ATOM 1082 O O . LYS A 1 130 ? 0.649 6.977 -14.039 1 95.44 130 LYS A O 1
ATOM 1087 N N . HIS A 1 131 ? 1.396 4.969 -13.312 1 94.12 131 HIS A N 1
ATOM 1088 C CA . HIS A 1 131 ? 1.069 5.273 -11.93 1 94.12 131 HIS A CA 1
ATOM 1089 C C . HIS A 1 131 ? 1.853 6.484 -11.43 1 94.12 131 HIS A C 1
ATOM 1091 O O . HIS A 1 131 ? 1.285 7.383 -10.797 1 94.12 131 HIS A O 1
ATOM 1097 N N . GLN A 1 132 ? 3.102 6.543 -11.711 1 91.19 132 GLN A N 1
ATOM 1098 C CA . GLN A 1 132 ? 3.936 7.672 -11.312 1 91.19 132 GLN A CA 1
ATOM 1099 C C . GLN A 1 132 ? 3.461 8.961 -11.977 1 91.19 132 GLN A C 1
ATOM 1101 O O . GLN A 1 132 ? 3.51 10.031 -11.367 1 91.19 132 GLN A O 1
ATOM 1106 N N . GLU A 1 133 ? 3.072 8.836 -13.172 1 93.12 133 GLU A N 1
ATOM 1107 C CA . GLU A 1 133 ? 2.594 10 -13.906 1 93.12 133 GLU A CA 1
ATOM 1108 C C . GLU A 1 133 ? 1.345 10.586 -13.258 1 93.12 133 GLU A C 1
ATOM 1110 O O . GLU A 1 133 ? 1.257 11.805 -13.062 1 93.12 133 GLU A O 1
ATOM 1115 N N . ILE A 1 134 ? 0.394 9.734 -12.984 1 93.56 134 ILE A N 1
ATOM 1116 C CA . ILE A 1 134 ? -0.844 10.258 -12.414 1 93.56 134 ILE A CA 1
ATOM 1117 C C . ILE A 1 134 ? -0.578 10.805 -11.008 1 93.56 134 ILE A C 1
ATOM 1119 O O . ILE A 1 134 ? -1.22 11.766 -10.578 1 93.56 134 ILE A O 1
ATOM 1123 N N . LEU A 1 135 ? 0.308 10.195 -10.297 1 90.81 135 LEU A N 1
ATOM 1124 C CA . LEU A 1 135 ? 0.707 10.695 -8.984 1 90.81 135 LEU A CA 1
ATOM 1125 C C . LEU A 1 135 ? 1.312 12.094 -9.094 1 90.81 135 LEU A C 1
ATOM 1127 O O . LEU A 1 135 ? 0.942 13 -8.344 1 90.81 135 LEU A O 1
ATOM 1131 N N . THR A 1 136 ? 2.203 12.211 -10.008 1 87.69 136 THR A N 1
ATOM 1132 C CA . THR A 1 136 ? 2.84 13.5 -10.25 1 87.69 136 THR A CA 1
ATOM 1133 C C . THR A 1 136 ? 1.801 14.562 -10.609 1 87.69 136 THR A C 1
ATOM 1135 O O . THR A 1 136 ? 1.852 15.68 -10.109 1 87.69 136 THR A O 1
ATOM 1138 N N . ASP A 1 137 ? 0.934 14.172 -11.469 1 90.75 137 ASP A N 1
ATOM 1139 C CA . ASP A 1 137 ? -0.141 15.078 -11.867 1 90.75 137 ASP A CA 1
ATOM 1140 C C . ASP A 1 137 ? -0.967 15.516 -10.656 1 90.75 137 ASP A C 1
ATOM 1142 O O . ASP A 1 137 ? -1.33 16.688 -10.539 1 90.75 137 ASP A O 1
ATOM 1146 N N . TYR A 1 138 ? -1.296 14.617 -9.82 1 92 138 TYR A N 1
ATOM 1147 C CA . TYR A 1 138 ? -2.057 14.914 -8.609 1 92 138 TYR A CA 1
ATOM 1148 C C . TYR A 1 138 ? -1.32 15.922 -7.734 1 92 138 TYR A C 1
ATOM 1150 O O . TYR A 1 138 ? -1.883 16.953 -7.352 1 92 138 TYR A O 1
ATOM 1158 N N . TYR A 1 139 ? -0.098 15.586 -7.449 1 87.38 139 TYR A N 1
ATOM 1159 C CA . TYR A 1 139 ? 0.668 16.438 -6.547 1 87.38 139 TYR A CA 1
ATOM 1160 C C . TYR A 1 139 ? 0.827 17.844 -7.129 1 87.38 1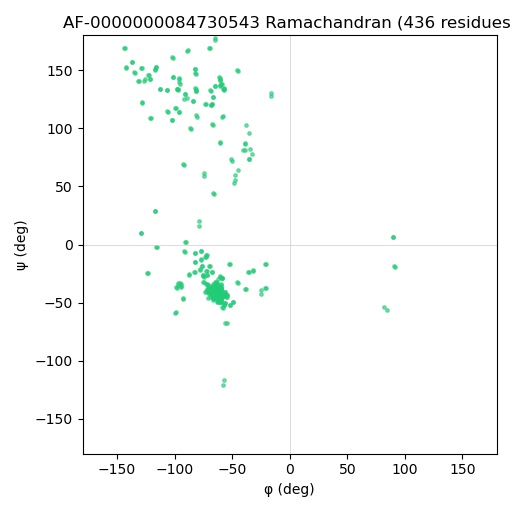39 TYR A C 1
ATOM 1162 O O . TYR A 1 139 ? 0.735 18.828 -6.402 1 87.38 139 TYR A O 1
ATOM 1170 N N . THR A 1 140 ? 1.082 17.859 -8.375 1 86.88 140 THR A N 1
ATOM 1171 C CA . THR A 1 140 ? 1.209 19.156 -9.047 1 86.88 140 THR A CA 1
ATOM 1172 C C . THR A 1 140 ? -0.087 19.953 -8.938 1 86.88 140 THR A C 1
ATOM 1174 O O . THR A 1 140 ? -0.062 21.141 -8.641 1 86.88 140 THR A O 1
ATOM 1177 N N . SER A 1 141 ? -1.173 19.344 -9.125 1 88.19 141 SER A N 1
ATOM 1178 C CA . SER A 1 141 ? -2.475 20 -9.078 1 88.19 141 SER A CA 1
ATOM 1179 C C . SER A 1 141 ? -2.85 20.375 -7.652 1 88.19 141 SER A C 1
ATOM 1181 O O . SER A 1 141 ? -3.443 21.438 -7.418 1 88.19 141 SER A O 1
ATOM 1183 N N . ALA A 1 142 ? -2.523 19.516 -6.762 1 85.19 142 ALA A N 1
ATOM 1184 C CA . ALA A 1 142 ? -2.902 19.719 -5.363 1 85.19 142 ALA A CA 1
ATOM 1185 C C . ALA A 1 142 ? -2.055 20.812 -4.719 1 85.19 142 ALA A C 1
ATOM 1187 O O . ALA A 1 142 ? -2.553 21.594 -3.906 1 85.19 142 ALA A O 1
ATOM 1188 N N . VAL A 1 143 ? -0.802 20.812 -5.027 1 77.5 143 VAL A N 1
ATOM 1189 C CA . VAL A 1 143 ? 0.122 21.719 -4.355 1 77.5 143 VAL A CA 1
ATOM 1190 C C . VAL A 1 143 ? 0.385 22.938 -5.242 1 77.5 143 VAL A C 1
ATOM 1192 O O . VAL A 1 143 ? 0.414 24.062 -4.758 1 77.5 143 VAL A O 1
ATOM 1195 N N . LEU A 1 144 ? 0.921 22.781 -6.535 1 64.25 144 LEU A N 1
ATOM 1196 C CA . LEU A 1 144 ? 1.471 23.828 -7.398 1 64.25 144 LEU A CA 1
ATOM 1197 C C . LEU A 1 144 ? 0.417 24.875 -7.711 1 64.25 144 LEU A C 1
ATOM 1199 O O . LEU A 1 144 ? 0.754 26.016 -8.023 1 64.25 144 LEU A O 1
ATOM 1203 N N . LYS A 1 145 ? -0.894 24.5 -7.695 1 61.41 145 LYS A N 1
ATOM 1204 C CA . LYS A 1 145 ? -1.791 25.625 -7.98 1 61.41 145 LYS A CA 1
ATOM 1205 C C . LYS A 1 145 ? -1.504 26.812 -7.066 1 61.41 145 LYS A C 1
ATOM 1207 O O . LYS A 1 145 ? -1.791 27.953 -7.418 1 61.41 145 LYS A O 1
ATOM 1212 N N . HIS A 1 146 ? -0.814 26.594 -6.008 1 58.31 146 HIS A N 1
ATOM 1213 C CA . HIS A 1 146 ? -0.624 27.688 -5.062 1 58.31 146 HIS A CA 1
ATOM 1214 C C . HIS A 1 146 ? 0.857 27.953 -4.828 1 58.31 146 HIS A C 1
ATOM 1216 O O . HIS A 1 146 ? 1.219 28.984 -4.25 1 58.31 146 HIS A O 1
ATOM 1222 N N . LEU A 1 147 ? 1.756 26.875 -5.07 1 58.34 147 LEU A N 1
ATOM 1223 C CA . LEU A 1 147 ? 3.154 27.109 -4.719 1 58.34 147 LEU A CA 1
ATOM 1224 C C . LEU A 1 147 ? 3.961 27.516 -5.945 1 58.34 147 LEU A C 1
ATOM 1226 O O . LEU A 1 147 ? 3.672 27.078 -7.059 1 58.34 147 LEU A O 1
ATOM 1230 N N . PRO A 1 148 ? 4.75 28.516 -5.809 1 53.72 148 PRO A N 1
ATOM 1231 C CA . PRO A 1 148 ? 5.668 28.859 -6.895 1 53.72 148 PRO A CA 1
ATOM 1232 C C . PRO A 1 148 ? 6.387 27.641 -7.461 1 53.72 148 PRO A C 1
ATOM 1234 O O . PRO A 1 148 ? 6.477 26.609 -6.797 1 53.72 148 PRO A O 1
ATOM 1237 N N . GLU A 1 149 ? 6.742 27.656 -8.719 1 52.66 149 GLU A N 1
ATOM 1238 C CA . GLU A 1 149 ? 7.32 26.594 -9.539 1 52.66 149 GLU A CA 1
ATOM 1239 C C . GLU A 1 149 ? 8.336 25.781 -8.75 1 52.66 149 GLU A C 1
ATOM 1241 O O . GLU A 1 149 ? 8.445 24.562 -8.938 1 52.66 149 GLU A O 1
ATOM 1246 N N . LYS A 1 150 ? 9.086 26.406 -7.941 1 46.34 150 LYS A N 1
ATOM 1247 C CA . LYS A 1 150 ? 10.211 25.781 -7.254 1 46.34 150 LYS A CA 1
ATOM 1248 C C . LYS A 1 150 ? 9.727 24.812 -6.184 1 46.34 150 LYS A C 1
ATOM 1250 O O . LYS A 1 150 ? 10.461 23.906 -5.785 1 46.34 150 LYS A O 1
ATOM 1255 N N . LEU A 1 151 ? 8.727 25.062 -5.602 1 49.25 151 LEU A N 1
ATOM 1256 C CA . LEU A 1 151 ? 8.227 24.172 -4.555 1 49.25 151 LEU A CA 1
ATOM 1257 C C . LEU A 1 151 ? 7.555 22.938 -5.16 1 49.25 151 LEU A C 1
ATOM 1259 O O . LEU A 1 151 ? 7.051 22.078 -4.43 1 49.25 151 LEU A O 1
ATOM 1263 N N . ARG A 1 152 ? 7.48 23.016 -6.398 1 48.72 152 ARG A N 1
ATOM 1264 C CA . ARG A 1 152 ? 6.793 22 -7.18 1 48.72 152 ARG A CA 1
ATOM 1265 C C . ARG A 1 152 ? 7.426 20.625 -6.969 1 48.72 152 ARG A C 1
ATOM 1267 O O . ARG A 1 152 ? 6.844 19.609 -7.332 1 48.72 152 ARG A O 1
ATOM 1274 N N . ARG A 1 153 ? 8.773 20.703 -6.793 1 46.75 153 ARG A N 1
ATOM 1275 C CA . ARG A 1 153 ? 9.391 19.391 -6.812 1 46.75 153 ARG A CA 1
ATOM 1276 C C . ARG A 1 153 ? 9.109 18.641 -5.516 1 46.75 153 ARG A C 1
ATOM 1278 O O . ARG A 1 153 ? 9.828 18.812 -4.527 1 46.75 153 ARG A O 1
ATOM 1285 N N . LEU A 1 154 ? 7.934 18.469 -5.27 1 46.5 154 LEU A N 1
ATOM 1286 C CA . LEU A 1 154 ? 7.578 17.578 -4.172 1 46.5 154 LEU A CA 1
ATOM 1287 C C . LEU A 1 154 ? 8.547 16.406 -4.086 1 46.5 154 LEU A C 1
ATOM 1289 O O . LEU A 1 154 ? 8.531 15.648 -3.109 1 46.5 154 LEU A O 1
ATOM 1293 N N . ASP A 1 155 ? 9.195 16.094 -5.234 1 45 155 ASP A N 1
ATOM 1294 C CA . ASP A 1 155 ? 10.141 14.984 -5.223 1 45 155 ASP A CA 1
ATOM 1295 C C . ASP A 1 155 ? 11.422 15.359 -4.492 1 45 155 ASP A C 1
ATOM 1297 O O . ASP A 1 155 ? 12.406 14.617 -4.527 1 45 155 ASP A O 1
ATOM 1301 N N . ASP A 1 156 ? 11.516 16.641 -4.223 1 42.56 156 ASP A N 1
ATOM 1302 C CA . ASP A 1 156 ? 12.844 16.922 -3.701 1 42.56 156 ASP A CA 1
ATOM 1303 C C . ASP A 1 156 ? 13.195 15.969 -2.553 1 42.56 156 ASP A C 1
ATOM 1305 O O . ASP A 1 156 ? 12.641 16.094 -1.457 1 42.56 156 ASP A O 1
ATOM 1309 N N . THR A 1 157 ? 13.461 14.789 -2.891 1 41.03 157 THR A N 1
ATOM 1310 C CA . THR A 1 157 ? 14.211 13.859 -2.051 1 41.03 157 THR A CA 1
ATOM 1311 C C . THR A 1 157 ? 15.234 14.602 -1.202 1 41.03 157 THR A C 1
ATOM 1313 O O . THR A 1 157 ? 15.969 13.992 -0.423 1 41.03 157 THR A O 1
ATOM 1316 N N . GLN A 1 158 ? 15.625 15.711 -1.554 1 36.5 158 GLN A N 1
ATOM 1317 C CA . GLN A 1 158 ? 16.812 16.234 -0.88 1 36.5 158 GLN A CA 1
ATOM 1318 C C . GLN A 1 158 ? 16.609 16.281 0.632 1 36.5 158 GLN A C 1
ATOM 1320 O O . GLN A 1 158 ? 17.562 16.141 1.395 1 36.5 158 GLN A O 1
ATOM 1325 N N . GLY A 1 159 ? 15.727 17.141 1.02 1 36.47 159 GLY A N 1
ATOM 1326 C CA . GLY A 1 159 ? 15.82 17.344 2.455 1 36.47 159 GLY A CA 1
ATOM 1327 C C . GLY A 1 159 ? 15.453 16.109 3.266 1 36.47 159 GLY A C 1
ATOM 1328 O O . GLY A 1 159 ? 15.203 16.203 4.469 1 36.47 159 GLY A O 1
ATOM 1329 N N . GLY A 1 160 ? 15.867 14.773 2.975 1 38.5 160 GLY A N 1
ATOM 1330 C CA . GLY A 1 160 ? 16.125 13.516 3.664 1 38.5 160 GLY A CA 1
ATOM 1331 C C . GLY A 1 160 ? 14.875 12.68 3.875 1 38.5 160 GLY A C 1
ATOM 1332 O O . GLY A 1 160 ? 14.93 11.453 3.824 1 38.5 160 GLY A O 1
ATOM 1333 N N . ILE A 1 161 ? 13.852 13.141 4.496 1 41.81 161 ILE A N 1
ATOM 1334 C CA . ILE A 1 161 ? 12.961 12.164 5.109 1 41.81 161 ILE A CA 1
ATOM 1335 C C . ILE A 1 161 ? 12.062 11.547 4.047 1 41.81 161 ILE A C 1
ATOM 1337 O O . ILE A 1 161 ? 10.961 12.047 3.789 1 41.81 161 ILE A O 1
ATOM 1341 N N . SER A 1 162 ? 12.242 11.594 2.809 1 48.69 162 SER A N 1
ATOM 1342 C CA . SER A 1 162 ? 11.359 10.883 1.889 1 48.69 162 SER A CA 1
ATOM 1343 C C . SER A 1 162 ? 11 9.5 2.422 1 48.69 162 SER A C 1
ATOM 1345 O O . SER A 1 162 ? 11.883 8.68 2.662 1 48.69 162 SER A O 1
ATOM 1347 N N . MET A 1 163 ? 10.055 9.352 3.307 1 57.25 163 MET A N 1
ATOM 1348 C CA . MET A 1 163 ? 9.617 8.062 3.844 1 57.25 163 MET A CA 1
ATOM 1349 C C . MET A 1 163 ? 9.391 7.055 2.723 1 57.25 163 MET A C 1
ATOM 1351 O O . MET A 1 163 ? 8.281 6.941 2.197 1 57.25 163 MET A O 1
ATOM 1355 N N . ILE A 1 164 ? 10.469 6.836 1.862 1 70.56 164 ILE A N 1
ATOM 1356 C CA . ILE A 1 164 ? 10.391 5.758 0.884 1 70.56 164 ILE A CA 1
ATOM 1357 C C . ILE A 1 164 ? 10.156 4.43 1.6 1 70.56 164 ILE A C 1
ATOM 1359 O O . ILE A 1 164 ? 10.977 4 2.412 1 70.56 164 ILE A O 1
ATOM 1363 N N . GLU A 1 165 ? 8.992 3.932 1.402 1 80 165 GLU A N 1
ATOM 1364 C CA . GLU A 1 165 ? 8.672 2.625 1.971 1 80 165 GLU A CA 1
ATOM 1365 C C . GLU A 1 165 ? 9.477 1.519 1.301 1 80 165 GLU A C 1
ATOM 1367 O O . GLU A 1 165 ? 9.57 1.465 0.073 1 80 165 GLU A O 1
ATOM 1372 N N . LYS A 1 166 ? 10.211 0.854 2.062 1 89.94 166 LYS A N 1
ATOM 1373 C CA . LYS A 1 166 ? 11.008 -0.257 1.549 1 89.94 166 LYS A CA 1
ATOM 1374 C C . LYS A 1 166 ? 10.562 -1.582 2.162 1 89.94 166 LYS A C 1
ATOM 1376 O O . LYS A 1 166 ? 10.008 -1.606 3.262 1 89.94 166 LYS A O 1
ATOM 1381 N N . PRO A 1 167 ? 10.766 -2.713 1.437 1 93.56 167 PRO A N 1
ATOM 1382 C CA . PRO A 1 167 ? 10.398 -4.02 1.99 1 93.56 167 PRO A CA 1
ATOM 1383 C C . PRO A 1 167 ? 11.164 -4.348 3.273 1 93.56 167 PRO A C 1
ATOM 1385 O O . PRO A 1 167 ? 12.336 -3.998 3.406 1 93.56 167 PRO A O 1
ATOM 1388 N N . ASP A 1 168 ? 10.508 -4.988 4.164 1 94.44 168 ASP A N 1
ATOM 1389 C CA . ASP A 1 168 ? 11.117 -5.414 5.418 1 94.44 168 ASP A CA 1
ATOM 1390 C C . ASP A 1 168 ? 11.812 -6.77 5.258 1 94.44 168 ASP A C 1
ATOM 1392 O O . ASP A 1 168 ? 11.188 -7.816 5.445 1 94.44 168 ASP A O 1
ATOM 1396 N N . MET A 1 169 ? 13.062 -6.777 5.09 1 94.38 169 MET A N 1
ATOM 1397 C CA . MET A 1 169 ? 13.82 -7.996 4.824 1 94.38 169 MET A CA 1
ATOM 1398 C C . MET A 1 169 ? 14.016 -8.805 6.102 1 94.38 169 MET A C 1
ATOM 1400 O O . MET A 1 169 ? 14.406 -9.977 6.047 1 94.38 169 MET A O 1
ATOM 1404 N N . ASP A 1 170 ? 13.742 -8.211 7.242 1 94.5 170 ASP A N 1
ATOM 1405 C CA . ASP A 1 170 ? 13.875 -8.891 8.523 1 94.5 170 ASP A CA 1
ATOM 1406 C C . ASP A 1 170 ? 12.578 -9.586 8.93 1 94.5 170 ASP A C 1
ATOM 1408 O O . ASP A 1 170 ? 12.484 -10.172 10.008 1 94.5 170 ASP A O 1
ATOM 1412 N N . ALA A 1 171 ? 11.609 -9.484 8.062 1 94.75 171 ALA A N 1
ATOM 1413 C CA . ALA A 1 171 ? 10.344 -10.148 8.352 1 94.75 171 ALA A CA 1
ATOM 1414 C C . ALA A 1 171 ? 10.531 -11.656 8.5 1 94.75 171 ALA A C 1
ATOM 1416 O O . ALA A 1 171 ? 11.289 -12.266 7.746 1 94.75 171 ALA A O 1
ATOM 1417 N N . ALA A 1 172 ? 9.836 -12.203 9.414 1 95.31 172 ALA A N 1
ATOM 1418 C CA . ALA A 1 172 ? 9.875 -13.648 9.617 1 95.31 172 ALA A CA 1
ATOM 1419 C C . ALA A 1 172 ? 8.969 -14.367 8.625 1 95.31 172 ALA A C 1
ATOM 1421 O O . ALA A 1 172 ? 7.809 -13.984 8.445 1 95.31 172 ALA A O 1
ATOM 1422 N N . VAL A 1 173 ? 9.547 -15.43 8.008 1 96.38 173 VAL A N 1
ATOM 1423 C CA . VAL A 1 173 ? 8.773 -16.172 7.02 1 96.38 173 VAL A CA 1
ATOM 1424 C C . VAL A 1 173 ? 8.93 -17.672 7.246 1 96.38 173 VAL A C 1
ATOM 1426 O O . VAL A 1 173 ? 9.992 -18.125 7.676 1 96.38 173 VAL A O 1
ATOM 1429 N N . PHE A 1 174 ? 7.941 -18.422 6.973 1 96.38 174 PHE A N 1
ATOM 1430 C CA . PHE A 1 174 ? 8 -19.875 6.996 1 96.38 174 PHE A CA 1
ATOM 1431 C C . PHE A 1 174 ? 8.609 -20.422 5.707 1 96.38 174 PHE A C 1
ATOM 1433 O O . PHE A 1 174 ? 8.242 -19.984 4.613 1 96.38 174 PHE A O 1
ATOM 1440 N N . CYS A 1 175 ? 9.539 -21.359 5.887 1 96.12 175 CYS A N 1
ATOM 1441 C CA . CYS A 1 175 ? 10.156 -21.938 4.703 1 96.12 175 CYS A CA 1
ATOM 1442 C C . CYS A 1 175 ? 10.406 -23.438 4.895 1 96.12 175 CYS A C 1
ATOM 1444 O O . CYS A 1 175 ? 10.477 -23.922 6.023 1 96.12 175 CYS A O 1
ATOM 1446 N N . ARG A 1 176 ? 10.406 -24.094 3.828 1 96.88 176 ARG A N 1
ATOM 1447 C CA . ARG A 1 176 ? 10.719 -25.516 3.779 1 96.88 176 ARG A CA 1
ATOM 1448 C C . ARG A 1 176 ? 12.023 -25.766 3.035 1 96.88 176 ARG A C 1
ATOM 1450 O O . ARG A 1 176 ? 12.266 -25.172 1.977 1 96.88 176 ARG A O 1
ATOM 1457 N N . VAL A 1 177 ? 12.828 -26.594 3.652 1 95.31 177 VAL A N 1
ATOM 1458 C CA . VAL A 1 177 ? 14.117 -26.891 3.037 1 95.31 177 VAL A CA 1
ATOM 1459 C C . VAL A 1 177 ? 13.953 -28 2.004 1 95.31 177 VAL A C 1
ATOM 1461 O O . VAL A 1 177 ? 13.461 -29.094 2.326 1 95.31 177 VAL A O 1
ATOM 1464 N N . ILE A 1 178 ? 14.344 -27.703 0.823 1 94.12 178 ILE A N 1
ATOM 1465 C CA . ILE A 1 178 ? 14.211 -28.656 -0.269 1 94.12 178 ILE A CA 1
ATOM 1466 C C . ILE A 1 178 ? 15.492 -29.484 -0.396 1 94.12 178 ILE A C 1
ATOM 1468 O O . ILE A 1 178 ? 15.445 -30.688 -0.603 1 94.12 178 ILE A O 1
ATOM 1472 N N . ASN A 1 179 ? 16.641 -28.766 -0.362 1 93.38 179 ASN A N 1
ATOM 1473 C CA . ASN A 1 179 ? 17.953 -29.406 -0.375 1 93.38 179 ASN A CA 1
ATOM 1474 C C . ASN A 1 179 ? 18.781 -29.031 0.854 1 93.38 179 ASN A C 1
ATOM 1476 O O . ASN A 1 179 ? 18.734 -27.875 1.301 1 93.38 179 ASN A O 1
ATOM 1480 N N . ASN A 1 180 ? 19.484 -30.016 1.291 1 89 180 ASN A N 1
ATOM 1481 C CA . ASN A 1 180 ? 20.312 -29.766 2.467 1 89 180 ASN A CA 1
ATOM 1482 C C . ASN A 1 180 ? 21.281 -28.609 2.23 1 89 180 ASN A C 1
ATOM 1484 O O . ASN A 1 180 ? 21.891 -28.516 1.167 1 89 180 ASN A O 1
ATOM 1488 N N . ILE A 1 181 ? 21.266 -27.766 3.268 1 83.5 181 ILE A N 1
ATOM 1489 C CA . ILE A 1 181 ? 22.25 -26.688 3.244 1 83.5 181 ILE A CA 1
ATOM 1490 C C . ILE A 1 181 ? 23.359 -26.984 4.254 1 83.5 181 ILE A C 1
ATOM 1492 O O . ILE A 1 181 ? 23.109 -27.031 5.461 1 83.5 181 ILE A O 1
ATOM 1496 N N . GLU A 1 182 ? 24.469 -27.188 3.783 1 79.81 182 GLU A N 1
ATOM 1497 C CA . GLU A 1 182 ? 25.578 -27.672 4.598 1 79.81 182 GLU A CA 1
ATOM 1498 C C . GLU A 1 182 ? 26.156 -26.562 5.465 1 79.81 182 GLU A C 1
ATOM 1500 O O . GLU A 1 182 ? 26.75 -26.828 6.512 1 79.81 182 GLU A O 1
ATOM 1505 N N . HIS A 1 183 ? 25.859 -25.375 5.086 1 78.12 183 HIS A N 1
ATOM 1506 C CA . HIS A 1 183 ? 26.453 -24.297 5.855 1 78.12 183 HIS A CA 1
ATOM 1507 C C . HIS A 1 183 ? 25.516 -23.781 6.938 1 78.12 183 HIS A C 1
ATOM 1509 O O . HIS A 1 183 ? 24.297 -23.75 6.734 1 78.12 183 HIS A O 1
ATOM 1515 N N . ASP A 1 184 ? 26.109 -23.531 8.102 1 81.12 184 ASP A N 1
ATOM 1516 C CA . ASP A 1 184 ? 25.344 -22.969 9.203 1 81.12 184 ASP A CA 1
ATOM 1517 C C . ASP A 1 184 ? 24.922 -21.531 8.906 1 81.12 184 ASP A C 1
ATOM 1519 O O . ASP A 1 184 ? 25.734 -20.719 8.43 1 81.12 184 ASP A O 1
ATOM 1523 N N . ILE A 1 185 ? 23.703 -21.297 9.141 1 84.62 185 ILE A N 1
ATOM 1524 C CA . ILE A 1 185 ? 23.172 -19.953 8.938 1 84.62 185 ILE A CA 1
ATOM 1525 C C . ILE A 1 185 ? 23.109 -19.219 10.266 1 84.62 185 ILE A C 1
ATOM 1527 O O . ILE A 1 185 ? 22.422 -19.656 11.203 1 84.62 185 ILE A O 1
ATOM 1531 N N . PRO A 1 186 ? 23.812 -18.219 10.352 1 84.38 186 PRO A N 1
ATOM 1532 C CA . PRO A 1 186 ? 23.766 -17.453 11.594 1 84.38 186 PRO A CA 1
ATOM 1533 C C . PRO A 1 186 ? 22.422 -16.75 11.805 1 84.38 186 PRO A C 1
ATOM 1535 O O . PRO A 1 186 ? 21.969 -15.992 10.938 1 84.38 186 PRO A O 1
ATOM 1538 N N . VAL A 1 187 ? 21.688 -16.984 12.812 1 80.88 187 VAL A N 1
ATOM 1539 C CA . VAL A 1 187 ? 20.391 -16.391 13.125 1 80.88 187 VAL A CA 1
ATOM 1540 C C . VAL A 1 187 ? 20.578 -15.258 14.133 1 80.88 187 VAL A C 1
ATOM 1542 O O . VAL A 1 187 ? 19.922 -14.219 14.031 1 80.88 187 VAL A O 1
ATOM 1545 N N . ASN A 1 188 ? 21.453 -15.414 15.023 1 77.75 188 ASN A N 1
ATOM 1546 C CA . ASN A 1 188 ? 21.844 -14.406 16 1 77.75 188 ASN A CA 1
ATOM 1547 C C . ASN A 1 188 ? 23.344 -14.469 16.297 1 77.75 188 ASN A C 1
ATOM 1549 O O . ASN A 1 188 ? 24.047 -15.312 15.742 1 77.75 188 ASN A O 1
ATOM 1553 N N . LYS A 1 189 ? 23.891 -13.516 16.984 1 76.31 189 LYS A N 1
ATOM 1554 C CA . LYS A 1 189 ? 25.312 -13.391 17.297 1 76.31 189 LYS A CA 1
ATOM 1555 C C . LYS A 1 189 ? 25.891 -14.719 17.766 1 76.31 189 LYS A C 1
ATOM 1557 O O . LYS A 1 189 ? 27.016 -15.078 17.391 1 76.31 189 LYS A O 1
ATOM 1562 N N . ASN A 1 190 ? 25.188 -15.461 18.375 1 79.44 190 ASN A N 1
ATOM 1563 C CA . ASN A 1 190 ? 25.797 -16.672 18.953 1 79.44 190 ASN A CA 1
ATOM 1564 C C . ASN A 1 190 ? 25 -17.922 18.578 1 79.44 190 ASN A C 1
ATOM 1566 O O . ASN A 1 190 ? 25.156 -18.969 19.203 1 79.44 190 ASN A O 1
ATOM 1570 N N . GLU A 1 191 ? 24.094 -17.734 17.688 1 84.62 191 GLU A N 1
ATOM 1571 C CA . GLU A 1 191 ? 23.266 -18.891 17.344 1 84.62 191 GLU A CA 1
ATOM 1572 C C . GLU A 1 191 ? 23.219 -19.125 15.844 1 84.62 191 GLU A C 1
ATOM 1574 O O . GLU A 1 191 ? 23.047 -18.172 15.07 1 84.62 191 GLU A O 1
ATOM 1579 N N . SER A 1 192 ? 23.656 -20.359 15.492 1 87.38 192 SER A N 1
ATOM 1580 C CA . SER A 1 192 ? 23.547 -20.766 14.094 1 87.38 192 SER A CA 1
ATOM 1581 C C . SER A 1 192 ? 22.609 -21.969 13.938 1 87.38 192 SER A C 1
ATOM 1583 O O . SER A 1 192 ? 22.359 -22.688 14.906 1 87.38 192 SER A O 1
ATOM 1585 N N . ILE A 1 193 ? 22 -22.016 12.781 1 86.5 193 ILE A N 1
ATOM 1586 C CA . ILE A 1 193 ? 21.078 -23.109 12.523 1 86.5 193 ILE A CA 1
ATOM 1587 C C . ILE A 1 193 ? 21.453 -23.812 11.227 1 86.5 193 ILE A C 1
ATOM 1589 O O . ILE A 1 193 ? 21.922 -23.172 10.281 1 86.5 193 ILE A O 1
ATOM 1593 N N . THR A 1 194 ? 21.328 -25.156 11.242 1 87.94 194 THR A N 1
ATOM 1594 C CA . THR A 1 194 ? 21.484 -25.953 10.023 1 87.94 194 THR A CA 1
ATOM 1595 C C . THR A 1 194 ? 20.125 -26.266 9.406 1 87.94 194 THR A C 1
ATOM 1597 O O . THR A 1 194 ? 19.203 -26.672 10.102 1 87.94 194 THR A O 1
ATOM 1600 N N . LEU A 1 195 ? 20.078 -26.062 8.141 1 90.44 195 LEU A N 1
ATOM 1601 C CA . LEU A 1 195 ? 18.812 -26.297 7.449 1 90.44 195 LEU A CA 1
ATOM 1602 C C . LEU A 1 195 ? 18.797 -27.703 6.828 1 90.44 195 LEU A C 1
ATOM 1604 O O . LEU A 1 195 ? 19.547 -27.969 5.891 1 90.44 195 LEU A O 1
ATOM 1608 N N . ASP A 1 196 ? 17.906 -28.531 7.367 1 91.69 196 ASP A N 1
ATOM 1609 C CA . ASP A 1 196 ? 17.812 -29.922 6.922 1 91.69 196 ASP A CA 1
ATOM 1610 C C . ASP A 1 196 ? 16.641 -30.109 5.965 1 91.69 196 ASP A C 1
ATOM 1612 O O . ASP A 1 196 ? 15.562 -29.547 6.176 1 91.69 196 ASP A O 1
ATOM 1616 N N . LYS A 1 197 ? 16.953 -30.953 5.082 1 93.5 197 LYS A N 1
ATOM 1617 C CA . LYS A 1 197 ? 15.961 -31.219 4.043 1 93.5 197 LYS A CA 1
ATOM 1618 C C . LYS A 1 197 ? 14.641 -31.688 4.656 1 93.5 197 LYS A C 1
ATOM 1620 O O . LYS A 1 197 ? 14.633 -32.562 5.539 1 93.5 197 LYS A O 1
ATOM 1625 N N . GLY A 1 198 ? 13.594 -31.109 4.141 1 93.12 198 GLY A N 1
ATOM 1626 C CA . GLY A 1 198 ? 12.266 -31.547 4.551 1 93.12 198 GLY A CA 1
ATOM 1627 C C . GLY A 1 198 ? 11.727 -30.781 5.746 1 93.12 198 GLY A C 1
ATOM 1628 O O . GLY A 1 198 ? 10.523 -30.766 5.984 1 93.12 198 GLY A O 1
ATOM 1629 N N . ASN A 1 199 ? 12.57 -30.125 6.496 1 93 199 ASN A N 1
ATOM 1630 C CA . ASN A 1 199 ? 12.148 -29.406 7.699 1 93 199 ASN A CA 1
ATOM 1631 C C . ASN A 1 199 ? 11.594 -28.031 7.363 1 93 199 ASN A C 1
ATOM 1633 O O . ASN A 1 199 ? 11.93 -27.453 6.328 1 93 199 ASN A O 1
ATOM 1637 N N . ILE A 1 200 ? 10.695 -27.578 8.211 1 96.12 200 ILE A N 1
ATOM 1638 C CA . ILE A 1 200 ? 10.094 -26.266 8.109 1 96.12 200 ILE A CA 1
ATOM 1639 C C . ILE A 1 200 ? 10.664 -25.344 9.195 1 96.12 200 ILE A C 1
ATOM 1641 O O . ILE A 1 200 ? 10.82 -25.766 10.344 1 96.12 200 ILE A O 1
ATOM 1645 N N . TYR A 1 201 ? 11.062 -24.156 8.883 1 93.81 201 TYR A N 1
ATOM 1646 C CA . TYR A 1 201 ? 11.641 -23.203 9.82 1 93.81 201 TYR A CA 1
ATOM 1647 C C . TYR A 1 201 ? 10.93 -21.859 9.734 1 93.81 201 TYR A C 1
ATOM 1649 O O . TYR A 1 201 ? 10.297 -21.547 8.727 1 93.81 201 TYR A O 1
ATOM 1657 N N . LEU A 1 202 ? 10.906 -21.141 10.781 1 95.69 202 LEU A N 1
ATOM 1658 C CA . LEU A 1 202 ? 10.562 -19.719 10.828 1 95.69 202 LEU A CA 1
ATOM 1659 C C . LEU A 1 202 ? 11.82 -18.875 10.945 1 95.69 202 LEU A C 1
ATOM 1661 O O . LEU A 1 202 ? 12.469 -18.859 11.992 1 95.69 202 LEU A O 1
ATOM 1665 N N . LEU A 1 203 ? 12.234 -18.188 9.891 1 94.25 203 LEU A N 1
ATOM 1666 C CA . LEU A 1 203 ? 13.477 -17.438 9.859 1 94.25 203 LEU A CA 1
ATOM 1667 C C . LEU A 1 203 ? 13.266 -16.078 9.195 1 94.25 203 LEU A C 1
ATOM 1669 O O . LEU A 1 203 ? 12.281 -15.867 8.484 1 94.25 203 LEU A O 1
ATOM 1673 N N . LYS A 1 204 ? 14.133 -15.211 9.531 1 95.5 204 LYS A N 1
ATOM 1674 C CA . LYS A 1 204 ? 14.109 -13.93 8.836 1 95.5 204 LYS A CA 1
ATOM 1675 C C . LYS A 1 204 ? 14.336 -14.117 7.336 1 95.5 204 LYS A C 1
ATOM 1677 O O . LYS A 1 204 ? 15.195 -14.906 6.926 1 95.5 204 LYS A O 1
ATOM 1682 N N . TYR A 1 205 ? 13.609 -13.461 6.559 1 96.94 205 TYR A N 1
ATOM 1683 C CA . TYR A 1 205 ? 13.656 -13.602 5.109 1 96.94 205 TYR A CA 1
ATOM 1684 C C . TYR A 1 205 ? 15.07 -13.398 4.586 1 96.94 205 TYR A C 1
ATOM 1686 O O . TYR A 1 205 ? 15.539 -14.164 3.74 1 96.94 205 TYR A O 1
ATOM 1694 N N . LYS A 1 206 ? 15.727 -12.398 5.102 1 95.44 206 LYS A N 1
ATOM 1695 C CA . LYS A 1 206 ? 17.047 -12.031 4.605 1 95.44 206 LYS A CA 1
ATOM 1696 C C . LYS A 1 206 ? 18.031 -13.195 4.73 1 95.44 206 LYS A C 1
ATOM 1698 O O . LYS A 1 206 ? 18.938 -13.328 3.914 1 95.44 206 LYS A O 1
ATOM 1703 N N . LEU A 1 207 ? 17.812 -14.031 5.68 1 92.94 207 LEU A N 1
ATOM 1704 C CA . LEU A 1 207 ? 18.734 -15.133 5.949 1 92.94 207 LEU A CA 1
ATOM 1705 C C . LEU A 1 207 ? 18.578 -16.234 4.91 1 92.94 207 LEU A C 1
ATOM 1707 O O . LEU A 1 207 ? 19.531 -16.969 4.629 1 92.94 207 LEU A O 1
ATOM 1711 N N . ILE A 1 208 ? 17.438 -16.328 4.336 1 93.88 208 ILE A N 1
ATOM 1712 C CA . ILE A 1 208 ? 17.188 -17.469 3.461 1 93.88 208 ILE A CA 1
ATOM 1713 C C . ILE A 1 208 ? 16.984 -17 2.025 1 93.88 208 ILE A C 1
ATOM 1715 O O . ILE A 1 208 ? 16.75 -17.797 1.121 1 93.88 208 ILE A O 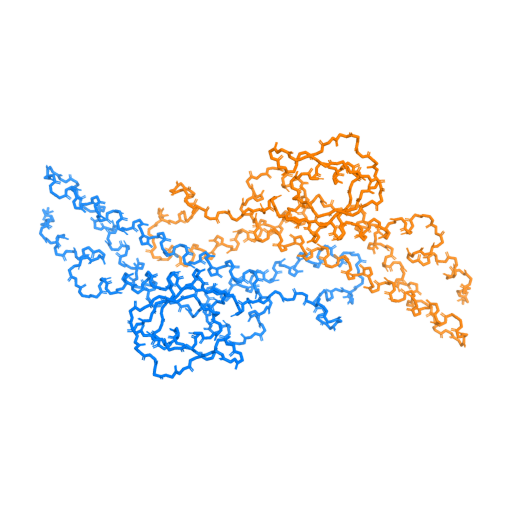1
ATOM 1719 N N . ARG A 1 209 ? 17.016 -15.758 1.792 1 95.06 209 ARG A N 1
ATOM 1720 C CA . ARG A 1 209 ? 16.75 -15.148 0.492 1 95.06 209 ARG A CA 1
ATOM 1721 C C . ARG A 1 209 ? 17.547 -15.836 -0.607 1 95.06 209 ARG A C 1
ATOM 1723 O O . ARG A 1 209 ? 17 -16.219 -1.641 1 95.06 209 ARG A O 1
ATOM 1730 N N . SER A 1 210 ? 18.844 -16 -0.375 1 93.88 210 SER A N 1
ATOM 1731 C CA . SER A 1 210 ? 19.719 -16.594 -1.38 1 93.88 210 SER A CA 1
ATOM 1732 C C . SER A 1 210 ? 19.328 -18.031 -1.682 1 93.88 210 SER A C 1
ATOM 1734 O O . SER A 1 210 ? 19.422 -18.484 -2.826 1 93.88 210 SER A O 1
ATOM 1736 N N . PHE A 1 211 ? 18.844 -18.688 -0.674 1 93.69 211 PHE A N 1
ATOM 1737 C CA . PHE A 1 211 ? 18.484 -20.094 -0.828 1 93.69 211 PHE A CA 1
ATOM 1738 C C . PHE A 1 211 ? 17.156 -20.25 -1.55 1 93.69 211 PHE A C 1
ATOM 1740 O O . PHE A 1 211 ? 16.875 -21.297 -2.127 1 93.69 211 PHE A O 1
ATOM 1747 N N . ILE A 1 212 ? 16.344 -19.219 -1.523 1 94 212 ILE A N 1
ATOM 1748 C CA . ILE A 1 212 ? 15.086 -19.203 -2.275 1 94 212 ILE A CA 1
ATOM 1749 C C . ILE A 1 212 ? 15.391 -19.125 -3.771 1 94 212 ILE A C 1
ATOM 1751 O O . ILE A 1 212 ? 14.812 -19.859 -4.566 1 94 212 ILE A O 1
ATOM 1755 N N . PHE A 1 213 ? 16.359 -18.312 -4.07 1 93.25 213 PHE A N 1
ATOM 1756 C CA . PHE A 1 213 ? 16.703 -18.094 -5.473 1 93.25 213 PHE A CA 1
ATOM 1757 C C . PHE A 1 213 ? 17.438 -19.297 -6.039 1 93.25 213 PHE A C 1
ATOM 1759 O O . PHE A 1 213 ? 17.344 -19.594 -7.234 1 93.25 213 PHE A O 1
ATOM 1766 N N . SER A 1 214 ? 18.141 -20.016 -5.109 1 92.44 214 SER A N 1
ATOM 1767 C CA . SER A 1 214 ? 18.859 -21.203 -5.566 1 92.44 214 SER A CA 1
ATOM 1768 C C . SER A 1 214 ? 17.922 -22.406 -5.66 1 92.44 214 SER A C 1
ATOM 1770 O O . SER A 1 214 ? 18.266 -23.422 -6.266 1 92.44 214 SER A O 1
ATOM 1772 N N . GLY A 1 215 ? 16.797 -22.266 -5.062 1 92.12 215 GLY A N 1
ATOM 1773 C CA . GLY A 1 215 ? 15.844 -23.359 -5.102 1 92.12 215 GLY A CA 1
ATOM 1774 C C . GLY A 1 215 ? 16.016 -24.328 -3.955 1 92.12 215 GLY A C 1
ATOM 1775 O O . GLY A 1 215 ? 15.297 -25.344 -3.879 1 92.12 215 GLY A O 1
ATOM 1776 N N . ASP A 1 216 ? 16.891 -24.016 -2.99 1 94 216 ASP A N 1
ATOM 1777 C CA . ASP A 1 216 ? 17.172 -24.922 -1.876 1 94 216 ASP A CA 1
ATOM 1778 C C . ASP A 1 216 ? 16.125 -24.781 -0.779 1 94 216 ASP A C 1
ATOM 1780 O O . ASP A 1 216 ? 15.961 -25.672 0.055 1 94 216 ASP A O 1
ATOM 1784 N N . VAL A 1 217 ? 15.523 -23.641 -0.797 1 95 217 VAL A N 1
ATOM 1785 C CA . VAL A 1 217 ? 14.492 -23.344 0.189 1 95 217 VAL A CA 1
ATOM 1786 C C . VAL A 1 217 ? 13.258 -22.781 -0.508 1 95 217 VAL A C 1
ATOM 1788 O O . VAL A 1 217 ? 13.375 -22.062 -1.51 1 95 217 VAL A O 1
ATOM 1791 N N . GLU A 1 218 ? 12.141 -23.141 -0.093 1 95.69 218 GLU A N 1
ATOM 1792 C CA . GLU A 1 218 ? 10.891 -22.609 -0.633 1 95.69 218 GLU A CA 1
ATOM 1793 C C . GLU A 1 218 ? 10.039 -21.969 0.466 1 95.69 218 GLU A C 1
ATOM 1795 O O . GLU A 1 218 ? 10.039 -22.453 1.605 1 95.69 218 GLU A O 1
ATOM 1800 N N . LEU A 1 219 ? 9.375 -20.969 0.088 1 96.25 219 LEU A N 1
ATOM 1801 C CA . LEU A 1 219 ? 8.477 -20.328 1.028 1 96.25 219 LEU A CA 1
ATOM 1802 C C . LEU A 1 219 ? 7.145 -21.062 1.11 1 96.25 219 LEU A C 1
ATOM 1804 O O . LEU A 1 219 ? 6.688 -21.641 0.119 1 96.25 219 LEU A O 1
ATOM 1808 N N . ILE A 1 220 ? 6.531 -21.031 2.324 1 94 220 ILE A N 1
ATOM 1809 C CA . ILE A 1 220 ? 5.277 -21.75 2.49 1 94 220 ILE A CA 1
ATOM 1810 C C . ILE A 1 220 ? 4.309 -20.922 3.33 1 94 220 ILE A C 1
ATOM 1812 O O . ILE A 1 220 ? 4.73 -20.094 4.137 1 94 220 ILE A O 1
ATOM 1816 N N . MET B 1 1 ? 11.938 52.562 -3.318 1 28.41 1 MET B N 1
ATOM 1817 C CA . MET B 1 1 ? 10.797 52.312 -2.441 1 28.41 1 MET B CA 1
ATOM 1818 C C . MET B 1 1 ? 11.164 51.312 -1.337 1 28.41 1 MET B C 1
ATOM 1820 O O . MET B 1 1 ? 11.555 50.188 -1.615 1 28.41 1 MET B O 1
ATOM 1824 N N . ASP B 1 2 ? 11.82 51.75 -0.263 1 34.31 2 ASP B N 1
ATOM 1825 C CA . ASP B 1 2 ? 12.32 51.156 0.965 1 34.31 2 ASP B CA 1
ATOM 1826 C C . ASP B 1 2 ? 11.25 50.281 1.613 1 34.31 2 ASP B C 1
ATOM 1828 O O . ASP B 1 2 ? 10.258 50.781 2.145 1 34.31 2 ASP B O 1
ATOM 1832 N N . LEU B 1 3 ? 10.836 49.312 0.885 1 40.44 3 LEU B N 1
ATOM 1833 C CA . LEU B 1 3 ? 9.875 48.469 1.585 1 40.44 3 LEU B CA 1
ATOM 1834 C C . LEU B 1 3 ? 10.266 48.281 3.047 1 40.44 3 LEU B C 1
ATOM 1836 O O . LEU B 1 3 ? 11.391 47.875 3.342 1 40.44 3 LEU B O 1
ATOM 1840 N N . ASP B 1 4 ? 9.789 49.281 3.881 1 39.88 4 ASP B N 1
ATOM 1841 C CA . ASP B 1 4 ? 10.008 49.406 5.32 1 39.88 4 ASP B CA 1
ATOM 1842 C C . ASP B 1 4 ? 9.977 48.031 5.988 1 39.88 4 ASP B C 1
ATOM 1844 O O . ASP B 1 4 ? 9.062 47.219 5.754 1 39.88 4 ASP B O 1
ATOM 1848 N N . ILE B 1 5 ? 11.102 47.562 6.285 1 44.31 5 ILE B N 1
ATOM 1849 C CA . ILE B 1 5 ? 11.398 46.438 7.156 1 44.31 5 ILE B CA 1
ATOM 1850 C C . ILE B 1 5 ? 10.266 46.25 8.156 1 44.31 5 ILE B C 1
ATOM 1852 O O . ILE B 1 5 ? 9.922 45.094 8.508 1 44.31 5 ILE B O 1
ATOM 1856 N N . ASP B 1 6 ? 9.758 47.406 8.633 1 45.12 6 ASP B N 1
ATOM 1857 C CA . ASP B 1 6 ? 8.656 47.406 9.586 1 45.12 6 ASP B CA 1
ATOM 1858 C C . ASP B 1 6 ? 7.422 46.719 8.992 1 45.12 6 ASP B C 1
ATOM 1860 O O . ASP B 1 6 ? 6.664 46.062 9.703 1 45.12 6 ASP B O 1
ATOM 1864 N N . ALA B 1 7 ? 7.172 46.906 7.777 1 42.84 7 ALA B N 1
ATOM 1865 C CA . ALA B 1 7 ? 6.074 46.281 7.047 1 42.84 7 ALA B CA 1
ATOM 1866 C C . ALA B 1 7 ? 6.258 44.75 6.965 1 42.84 7 ALA B C 1
ATOM 1868 O O . ALA B 1 7 ? 5.285 44 7.051 1 42.84 7 ALA B O 1
ATOM 1869 N N . LEU B 1 8 ? 7.457 44.344 6.754 1 45.34 8 LEU B N 1
ATOM 1870 C CA . LEU B 1 8 ? 7.828 42.938 6.848 1 45.34 8 LEU B CA 1
ATOM 1871 C C . LEU B 1 8 ? 7.535 42.375 8.242 1 45.34 8 LEU B C 1
ATOM 1873 O O . LEU B 1 8 ? 7.074 41.25 8.375 1 45.34 8 LEU B O 1
ATOM 1877 N N . LEU B 1 9 ? 8.016 43.156 9.219 1 45.06 9 LEU B N 1
ATOM 1878 C CA . LEU B 1 9 ? 7.723 42.844 10.617 1 45.06 9 LEU B CA 1
ATOM 1879 C C . LEU B 1 9 ? 6.219 42.75 10.852 1 45.06 9 LEU B C 1
ATOM 1881 O O . LEU B 1 9 ? 5.77 42.062 11.773 1 45.06 9 LEU B O 1
ATOM 1885 N N . GLU B 1 10 ? 5.535 43.719 10.289 1 42.31 10 GLU B N 1
ATOM 1886 C CA . GLU B 1 10 ? 4.082 43.594 10.32 1 42.31 10 GLU B CA 1
ATOM 1887 C C . GLU B 1 10 ? 3.629 42.344 9.539 1 42.31 10 GLU B C 1
ATOM 1889 O O . GLU B 1 10 ? 2.453 41.969 9.578 1 42.31 10 GLU B O 1
ATOM 1894 N N . LEU B 1 11 ? 4.402 42.031 8.578 1 42.59 11 LEU B N 1
ATOM 1895 C CA . LEU B 1 11 ? 4.109 40.812 7.848 1 42.59 11 LEU B CA 1
ATOM 1896 C C . LEU B 1 11 ? 4.156 39.594 8.781 1 42.59 11 LEU B C 1
ATOM 1898 O O . LEU B 1 11 ? 5.168 39.344 9.445 1 42.59 11 LEU B O 1
ATOM 1902 N N . GLU B 1 12 ? 3.162 39.281 9.375 1 42.94 12 GLU B N 1
ATOM 1903 C CA . GLU B 1 12 ? 2.822 38.188 10.289 1 42.94 12 GLU B CA 1
ATOM 1904 C C . GLU B 1 12 ? 3.543 36.906 9.914 1 42.94 12 GLU B C 1
ATOM 1906 O O . GLU B 1 12 ? 3.34 36.375 8.82 1 42.94 12 GLU B O 1
ATOM 1911 N N . PRO B 1 13 ? 4.859 36.719 10.328 1 46.5 13 PRO B N 1
ATOM 1912 C CA . PRO B 1 13 ? 5.316 35.344 10.094 1 46.5 13 PRO B CA 1
ATOM 1913 C C . PRO B 1 13 ? 4.16 34.375 9.844 1 46.5 13 PRO B C 1
ATOM 1915 O O . PRO B 1 13 ? 3.033 34.625 10.273 1 46.5 13 PRO B O 1
ATOM 1918 N N . VAL B 1 14 ? 4.312 33.562 8.719 1 48.72 14 VAL B N 1
ATOM 1919 C CA . VAL B 1 14 ? 3.303 32.531 8.547 1 48.72 14 VAL B CA 1
ATOM 1920 C C . VAL B 1 14 ? 2.625 32.219 9.891 1 48.72 14 VAL B C 1
ATOM 1922 O O . VAL B 1 14 ? 1.447 31.859 9.93 1 48.72 14 VAL B O 1
ATOM 1925 N N . PHE B 1 15 ? 3.553 32.25 11.062 1 47.47 15 PHE B N 1
ATOM 1926 C CA . PHE B 1 15 ? 3.193 31.906 12.43 1 47.47 15 PHE B CA 1
ATOM 1927 C C . PHE B 1 15 ? 2.863 33.156 13.227 1 47.47 15 PHE B C 1
ATOM 1929 O O . PHE B 1 15 ? 2.443 33.062 14.383 1 47.47 15 PHE B O 1
ATOM 1936 N N . ASN B 1 16 ? 3.596 34.219 12.883 1 46.12 16 ASN B N 1
ATOM 1937 C CA . ASN B 1 16 ? 3.6 35.281 13.898 1 46.12 16 ASN B CA 1
ATOM 1938 C C . ASN B 1 16 ? 2.188 35.75 14.203 1 46.12 16 ASN B C 1
ATOM 1940 O O . ASN B 1 16 ? 1.679 35.562 15.305 1 46.12 16 ASN B O 1
ATOM 1944 N N . LYS B 1 17 ? 1.998 37.219 13.828 1 49 17 LYS B N 1
ATOM 1945 C CA . LYS B 1 17 ? 1.319 38.125 14.734 1 49 17 LYS B CA 1
ATOM 1946 C C . LYS B 1 17 ? -0.158 37.781 14.875 1 49 17 LYS B C 1
ATOM 1948 O O . LYS B 1 17 ? -0.765 38.031 15.922 1 49 17 LYS B O 1
ATOM 1953 N N . GLU B 1 18 ? -0.915 37.438 13.633 1 52.69 18 GLU B N 1
ATOM 1954 C CA . GLU B 1 18 ? -2.336 37.438 13.977 1 52.69 18 GLU B CA 1
ATOM 1955 C C . GLU B 1 18 ? -2.797 36.062 14.398 1 52.69 18 GLU B C 1
ATOM 1957 O O . GLU B 1 18 ? -2.299 35.031 13.883 1 52.69 18 GLU B O 1
ATOM 1962 N N . ASP B 1 19 ? -3.416 35.844 15.594 1 65.94 19 ASP B N 1
ATOM 1963 C CA . ASP B 1 19 ? -4.113 34.781 16.312 1 65.94 19 ASP B CA 1
ATOM 1964 C C . ASP B 1 19 ? -4.625 33.719 15.352 1 65.94 19 ASP B C 1
ATOM 1966 O O . ASP B 1 19 ? -4.496 32.5 15.625 1 65.94 19 ASP B O 1
ATOM 1970 N N . GLU B 1 20 ? -4.68 34.094 13.969 1 75.62 20 GLU B N 1
ATOM 1971 C CA . GLU B 1 20 ? -5.32 33.156 13.055 1 75.62 20 GLU B CA 1
ATOM 1972 C C . GLU B 1 20 ? -4.289 32.219 12.391 1 75.62 20 GLU B C 1
ATOM 1974 O O . GLU B 1 20 ? -4.543 31.047 12.203 1 75.62 20 GLU B O 1
ATOM 1979 N N . GLY B 1 21 ? -3.053 32.781 12.078 1 75.31 21 GLY B N 1
ATOM 1980 C CA . GLY B 1 21 ? -1.992 31.984 11.461 1 75.31 21 GLY B CA 1
ATOM 1981 C C . GLY B 1 21 ? -1.474 30.891 12.359 1 75.31 21 GLY B C 1
ATOM 1982 O O . GLY B 1 21 ? -1.274 29.75 11.906 1 75.31 21 GLY B O 1
ATOM 1983 N N . LYS B 1 22 ? -1.29 31.281 13.523 1 80.62 22 LYS B N 1
ATOM 1984 C CA . LYS B 1 22 ? -0.837 30.297 14.5 1 80.62 22 LYS B CA 1
ATOM 1985 C C . LYS B 1 22 ? -1.86 29.188 14.672 1 80.62 22 LYS B C 1
ATOM 1987 O O . LYS B 1 22 ? -1.494 28.016 14.797 1 80.62 22 LYS B O 1
ATOM 1992 N N . LYS B 1 23 ? -3.045 29.609 14.633 1 88.12 23 LYS B N 1
ATOM 1993 C CA . LYS B 1 23 ? -4.121 28.625 14.758 1 88.12 23 LYS B CA 1
ATOM 1994 C C . LYS B 1 23 ? -4.133 27.656 13.578 1 88.12 23 LYS B C 1
ATOM 1996 O O . LYS B 1 23 ? -4.297 26.453 13.75 1 88.12 23 LYS B O 1
ATOM 2001 N N . ASP B 1 24 ? -3.877 28.234 12.414 1 91.25 24 ASP B N 1
ATOM 2002 C CA . ASP B 1 24 ? -3.885 27.406 11.211 1 91.25 24 ASP B CA 1
ATOM 2003 C C . ASP B 1 24 ? -2.721 26.422 11.219 1 91.25 24 ASP B C 1
ATOM 2005 O O . ASP B 1 24 ? -2.879 25.266 10.82 1 91.25 24 ASP B O 1
ATOM 2009 N N . VAL B 1 25 ? -1.615 26.875 11.688 1 91.5 25 VAL B N 1
ATOM 2010 C CA . VAL B 1 25 ? -0.442 26.016 11.734 1 91.5 25 VAL B CA 1
ATOM 2011 C C . VAL B 1 25 ? -0.675 24.875 12.727 1 91.5 25 VAL B C 1
ATOM 2013 O O . VAL B 1 25 ? -0.339 23.719 12.445 1 91.5 25 VAL B O 1
ATOM 2016 N N . SER B 1 26 ? -1.216 25.25 13.828 1 90.94 26 SER B N 1
ATOM 2017 C CA . SER B 1 26 ? -1.528 24.25 14.844 1 90.94 26 SER B CA 1
ATOM 2018 C C . SER B 1 26 ? -2.518 23.219 14.305 1 90.94 26 SER B C 1
ATOM 2020 O O . SER B 1 26 ? -2.346 22.016 14.523 1 90.94 26 SER B O 1
ATOM 2022 N N . GLU B 1 27 ? -3.469 23.703 13.641 1 93.5 27 GLU B N 1
ATOM 2023 C CA . GLU B 1 27 ? -4.469 22.812 13.055 1 93.5 27 GLU B CA 1
ATOM 2024 C C . GLU B 1 27 ? -3.85 21.922 11.984 1 93.5 27 GLU B C 1
ATOM 2026 O O . GLU B 1 27 ? -4.191 20.734 11.883 1 93.5 27 GLU B O 1
ATOM 2031 N N . LEU B 1 28 ? -3.002 22.5 11.195 1 95.38 28 LEU B N 1
ATOM 2032 C CA . LEU B 1 28 ? -2.305 21.719 10.18 1 95.38 28 LEU B CA 1
ATOM 2033 C C . LEU B 1 28 ? -1.481 20.594 10.828 1 95.38 28 LEU B C 1
ATOM 2035 O O . LEU B 1 28 ? -1.521 19.453 10.375 1 95.38 28 LEU B O 1
ATOM 2039 N N . MET B 1 29 ? -0.818 20.953 11.82 1 94.81 29 MET B N 1
ATOM 2040 C CA . MET B 1 29 ? -0.004 19.969 12.531 1 94.81 29 MET B CA 1
ATOM 2041 C C . MET B 1 29 ? -0.868 18.844 13.07 1 94.81 29 MET B C 1
ATOM 2043 O O . MET B 1 29 ? -0.526 17.656 12.922 1 94.81 29 MET B O 1
ATOM 2047 N N . LYS B 1 30 ? -1.948 19.188 13.656 1 93.75 30 LYS B N 1
ATOM 2048 C CA . LYS B 1 30 ? -2.871 18.203 14.203 1 93.75 30 LYS B CA 1
ATOM 2049 C C . LYS B 1 30 ? -3.42 17.281 13.109 1 93.75 30 LYS B C 1
ATOM 2051 O O . LYS B 1 30 ? -3.453 16.062 13.273 1 93.75 30 LYS B O 1
ATOM 2056 N N . SER B 1 31 ? -3.807 17.891 12.047 1 95.62 31 SER B N 1
ATOM 2057 C CA . SER B 1 31 ? -4.363 17.141 10.93 1 95.62 31 SER B CA 1
ATOM 2058 C C . SER B 1 31 ? -3.324 16.219 10.32 1 95.62 31 SER B C 1
ATOM 2060 O O . SER B 1 31 ? -3.629 15.07 9.977 1 95.62 31 SER B O 1
ATOM 2062 N N . TRP B 1 32 ? -2.146 16.734 10.156 1 96.06 32 TRP B N 1
ATOM 2063 C CA . TRP B 1 32 ? -1.034 15.969 9.602 1 96.06 32 TRP B CA 1
ATOM 2064 C C . TRP B 1 32 ? -0.718 14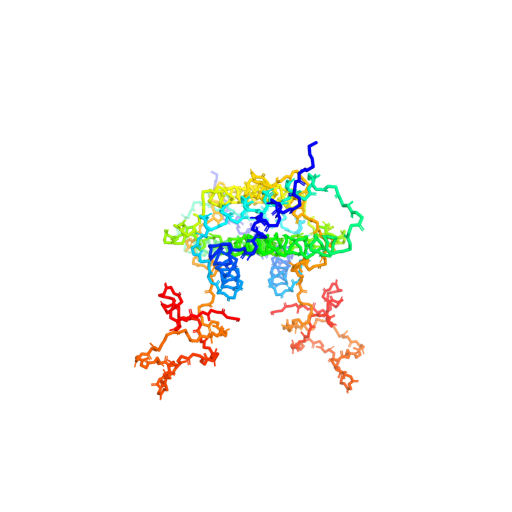.758 10.477 1 96.06 32 TRP B C 1
ATOM 2066 O O . TRP B 1 32 ? -0.644 13.633 9.977 1 96.06 32 TRP B O 1
ATOM 2076 N N . ILE B 1 33 ? -0.651 14.977 11.758 1 96.06 33 ILE B N 1
ATOM 2077 C CA . ILE B 1 33 ? -0.343 13.914 12.703 1 96.06 33 ILE B CA 1
ATOM 2078 C C . ILE B 1 33 ? -1.478 12.891 12.719 1 96.06 33 ILE B C 1
ATOM 2080 O O . ILE B 1 33 ? -1.233 11.68 12.672 1 96.06 33 ILE B O 1
ATOM 2084 N N . SER B 1 34 ? -2.656 13.367 12.766 1 96.25 34 SER B N 1
ATOM 2085 C CA . SER B 1 34 ? -3.818 12.492 12.797 1 96.25 34 SER B CA 1
ATOM 2086 C C . SER B 1 34 ? -3.875 11.602 11.562 1 96.25 34 SER B C 1
ATOM 2088 O O . SER B 1 34 ? -4.129 10.398 11.672 1 96.25 34 SER B O 1
ATOM 2090 N N . GLU B 1 35 ? -3.592 12.242 10.445 1 96.56 35 GLU B N 1
ATOM 2091 C CA . GLU B 1 35 ? -3.619 11.477 9.203 1 96.56 35 GLU B CA 1
ATOM 2092 C C . GLU B 1 35 ? -2.541 10.391 9.195 1 96.56 35 GLU B C 1
ATOM 2094 O O . GLU B 1 35 ? -2.764 9.289 8.695 1 96.56 35 GLU B O 1
ATOM 2099 N N . ARG B 1 36 ? -1.436 10.688 9.727 1 95.25 36 ARG B N 1
ATOM 2100 C CA . ARG B 1 36 ? -0.303 9.766 9.734 1 95.25 36 ARG B CA 1
ATOM 2101 C C . ARG B 1 36 ? -0.546 8.602 10.68 1 95.25 36 ARG B C 1
ATOM 2103 O O . ARG B 1 36 ? -0.163 7.465 10.391 1 95.25 36 ARG B O 1
ATOM 2110 N N . ILE B 1 37 ? -1.221 8.852 11.766 1 95.88 37 ILE B N 1
ATOM 2111 C CA . ILE B 1 37 ? -1.332 7.852 12.82 1 95.88 37 ILE B CA 1
ATOM 2112 C C . ILE B 1 37 ? -2.623 7.055 12.648 1 95.88 37 ILE B C 1
ATOM 2114 O O . ILE B 1 37 ? -2.66 5.852 12.922 1 95.88 37 ILE B O 1
ATOM 2118 N N . ALA B 1 38 ? -3.627 7.672 12.172 1 97.12 38 ALA B N 1
ATOM 2119 C CA . ALA B 1 38 ? -4.91 6.992 12 1 97.12 38 ALA B CA 1
ATOM 2120 C C . ALA B 1 38 ? -4.805 5.875 10.969 1 97.12 38 ALA B C 1
ATOM 2122 O O . ALA B 1 38 ? -4.207 6.055 9.906 1 97.12 38 ALA B O 1
ATOM 2123 N N . PRO B 1 39 ? -5.379 4.766 11.266 1 96 39 PRO B N 1
ATOM 2124 C CA . PRO B 1 39 ? -5.348 3.674 10.289 1 96 39 PRO B CA 1
ATOM 2125 C C . PRO B 1 39 ? -6.25 3.934 9.086 1 96 39 PRO B C 1
ATOM 2127 O O . PRO B 1 39 ? -5.977 3.441 7.988 1 96 39 PRO B O 1
ATOM 2130 N N . GLU B 1 40 ? -7.262 4.719 9.258 1 95.44 40 GLU B N 1
ATOM 2131 C CA . GLU B 1 40 ? -8.203 5 8.18 1 95.44 40 GLU B CA 1
ATOM 2132 C C . GLU B 1 40 ? -7.938 6.367 7.559 1 95.44 40 GLU B C 1
ATOM 2134 O O . GLU B 1 40 ? -7.191 7.172 8.117 1 95.44 40 GLU B O 1
ATOM 2139 N N . LEU B 1 41 ? -8.461 6.523 6.379 1 96.62 41 LEU B N 1
ATOM 2140 C CA . LEU B 1 41 ? -8.406 7.812 5.707 1 96.62 41 LEU B CA 1
ATOM 2141 C C . LEU B 1 41 ? -9.375 8.805 6.348 1 96.62 41 LEU B C 1
ATOM 2143 O O . LEU B 1 41 ? -10.57 8.523 6.465 1 96.62 41 LEU B O 1
ATOM 2147 N N . LEU B 1 42 ? -8.859 9.922 6.848 1 96.75 42 LEU B N 1
ATOM 2148 C CA . LEU B 1 42 ? -9.672 10.93 7.527 1 96.75 42 LEU B CA 1
ATOM 2149 C C . LEU B 1 42 ? -10.219 11.945 6.535 1 96.75 42 LEU B C 1
ATOM 2151 O O . LEU B 1 42 ? -9.805 11.969 5.371 1 96.75 42 LEU B O 1
ATOM 2155 N N . PRO B 1 43 ? -11.195 12.781 6.973 1 96.5 43 PRO B N 1
ATOM 2156 C CA . PRO B 1 43 ? -11.727 13.805 6.066 1 96.5 43 PRO B CA 1
ATOM 2157 C C . PRO B 1 43 ? -10.656 14.781 5.582 1 96.5 43 PRO B C 1
ATOM 2159 O O . PRO B 1 43 ? -9.805 15.203 6.367 1 96.5 43 PRO B O 1
ATOM 2162 N N . PHE B 1 44 ? -10.734 15.078 4.332 1 97 44 PHE B N 1
ATOM 2163 C CA . PHE B 1 44 ? -9.766 15.969 3.705 1 97 44 PHE B CA 1
ATOM 2164 C C . PHE B 1 44 ? -9.898 17.391 4.254 1 97 44 PHE B C 1
ATOM 2166 O O . PHE B 1 44 ? -11 17.938 4.332 1 97 44 PHE B O 1
ATOM 2173 N N . GLN B 1 45 ? -8.773 17.875 4.691 1 95.31 45 GLN B N 1
ATOM 2174 C CA . GLN B 1 45 ? -8.773 19.234 5.234 1 95.31 45 GLN B CA 1
ATOM 2175 C C . GLN B 1 45 ? -8.445 20.25 4.156 1 95.31 45 GLN B C 1
ATOM 2177 O O . GLN B 1 45 ? -7.477 21 4.285 1 95.31 45 GLN B O 1
ATOM 2182 N N . GLY B 1 46 ? -9.375 20.406 3.195 1 93.94 46 GLY B N 1
ATOM 2183 C CA . GLY B 1 46 ? -9.125 21.219 2.01 1 93.94 46 GLY B CA 1
ATOM 2184 C C . GLY B 1 46 ? -9.039 22.703 2.307 1 93.94 46 GLY B C 1
ATOM 2185 O O . GLY B 1 46 ? -8.148 23.391 1.808 1 93.94 46 GLY B O 1
ATOM 2186 N N . VAL B 1 47 ? -9.945 23.234 3.094 1 93.94 47 VAL B N 1
ATOM 2187 C CA . VAL B 1 47 ? -10.008 24.656 3.398 1 93.94 47 VAL B CA 1
ATOM 2188 C C . VAL B 1 47 ? -8.75 25.078 4.156 1 93.94 47 VAL B C 1
ATOM 2190 O O . VAL B 1 47 ? -8.125 26.094 3.822 1 93.94 47 VAL B O 1
ATOM 2193 N N . LEU B 1 48 ? -8.438 24.266 5.086 1 94.06 48 LEU B N 1
ATOM 2194 C CA . LEU B 1 48 ? -7.234 24.531 5.867 1 94.06 48 LEU B CA 1
ATOM 2195 C C . LEU B 1 48 ? -5.992 24.516 4.977 1 94.06 48 LEU B C 1
ATOM 2197 O O . LEU B 1 48 ? -5.156 25.422 5.059 1 94.06 48 LEU B O 1
ATOM 2201 N N . LEU B 1 49 ? -5.871 23.516 4.117 1 93.69 49 LEU B N 1
ATOM 2202 C CA . LEU B 1 49 ? -4.711 23.359 3.244 1 93.69 49 LEU B CA 1
ATOM 2203 C C . LEU B 1 49 ? -4.602 24.547 2.281 1 93.69 49 LEU B C 1
ATOM 2205 O O . LEU B 1 49 ? -3.504 25.047 2.039 1 93.69 49 LEU B O 1
ATOM 2209 N N . GLU B 1 50 ? -5.727 24.953 1.821 1 90.69 50 GLU B N 1
ATOM 2210 C CA . GLU B 1 50 ? -5.734 26.094 0.904 1 90.69 50 GLU B CA 1
ATOM 2211 C C . GLU B 1 50 ? -5.242 27.359 1.594 1 90.69 50 GLU B C 1
ATOM 2213 O O . GLU B 1 50 ? -4.418 28.094 1.044 1 90.69 50 GLU B O 1
ATOM 2218 N N . ARG B 1 51 ? -5.754 27.594 2.783 1 91.12 51 ARG B N 1
ATOM 2219 C CA . ARG B 1 51 ? -5.328 28.75 3.553 1 91.12 51 ARG B CA 1
ATOM 2220 C C . ARG B 1 51 ? -3.83 28.719 3.83 1 91.12 51 ARG B C 1
ATOM 2222 O O . ARG B 1 51 ? -3.139 29.719 3.697 1 91.12 51 ARG B O 1
ATOM 2229 N N . MET B 1 52 ? -3.379 27.547 4.133 1 91.56 52 MET B N 1
ATOM 2230 C CA . MET B 1 52 ? -1.966 27.391 4.465 1 91.56 52 MET B CA 1
ATOM 2231 C C . MET B 1 52 ? -1.09 27.594 3.234 1 91.56 52 MET B C 1
ATOM 2233 O O . MET B 1 52 ? -0.039 28.234 3.314 1 91.56 52 MET B O 1
ATOM 2237 N N . MET B 1 53 ? -1.527 27.047 2.211 1 88.56 53 MET B N 1
ATOM 2238 C CA . MET B 1 53 ? -0.759 27.188 0.976 1 88.56 53 MET B CA 1
ATOM 2239 C C . MET B 1 53 ? -0.705 28.641 0.521 1 88.56 53 MET B C 1
ATOM 2241 O O . MET B 1 53 ? 0.333 29.109 0.052 1 88.56 53 MET B O 1
ATOM 2245 N N . GLU B 1 54 ? -1.789 29.328 0.645 1 87.38 54 GLU B N 1
ATOM 2246 C CA . GLU B 1 54 ? -1.819 30.75 0.315 1 87.38 54 GLU B CA 1
ATOM 2247 C C . GLU B 1 54 ? -0.853 31.547 1.192 1 87.38 54 GLU B C 1
ATOM 2249 O O . GLU B 1 54 ? -0.15 32.438 0.707 1 87.38 54 GLU B O 1
ATOM 2254 N N . ARG B 1 55 ? -0.847 31.234 2.418 1 86.38 55 ARG B N 1
ATOM 2255 C CA . ARG B 1 55 ? 0.045 31.906 3.361 1 86.38 55 ARG B CA 1
ATOM 2256 C C . ARG B 1 55 ? 1.507 31.641 3.014 1 86.38 55 ARG B C 1
ATOM 2258 O O . ARG B 1 55 ? 2.338 32.531 3.064 1 86.38 55 ARG B O 1
ATOM 2265 N N . VAL B 1 56 ? 1.77 30.422 2.707 1 87.31 56 VAL B N 1
ATOM 2266 C CA . VAL B 1 56 ? 3.127 30.047 2.332 1 87.31 56 VAL B CA 1
ATOM 2267 C C . VAL B 1 56 ? 3.555 30.812 1.085 1 87.31 56 VAL B C 1
ATOM 2269 O O . VAL B 1 56 ? 4.668 31.344 1.027 1 87.31 56 VAL B O 1
ATOM 2272 N N . GLN B 1 57 ? 2.664 30.922 0.151 1 85.56 57 GLN B N 1
ATOM 2273 C CA . GLN B 1 57 ? 2.965 31.641 -1.085 1 85.56 57 GLN B CA 1
ATOM 2274 C C . GLN B 1 57 ? 3.234 33.125 -0.814 1 85.56 57 GLN B C 1
ATOM 2276 O O . GLN B 1 57 ? 4.16 33.688 -1.386 1 85.56 57 GLN B O 1
ATOM 2281 N N . ARG B 1 58 ? 2.459 33.719 -0.003 1 84.56 58 ARG B N 1
ATOM 2282 C CA . ARG B 1 58 ? 2.631 35.125 0.356 1 84.56 58 ARG B CA 1
ATOM 2283 C C . ARG B 1 58 ? 3.977 35.344 1.036 1 84.56 58 ARG B C 1
ATOM 2285 O O . ARG B 1 58 ? 4.676 36.312 0.731 1 84.56 58 ARG B O 1
ATOM 2292 N N . GLN B 1 59 ? 4.312 34.438 1.86 1 83.12 59 GLN B N 1
ATOM 2293 C CA . GLN B 1 59 ? 5.57 34.562 2.586 1 83.12 59 GLN B CA 1
ATOM 2294 C C . GLN B 1 59 ? 6.766 34.406 1.649 1 83.12 59 GLN B C 1
ATOM 2296 O O . GLN B 1 59 ? 7.773 35.094 1.796 1 83.12 59 GLN B O 1
ATOM 2301 N N . ILE B 1 60 ? 6.59 33.531 0.787 1 81.56 60 ILE B N 1
ATOM 2302 C CA . ILE B 1 60 ? 7.66 33.312 -0.183 1 81.56 60 ILE B CA 1
ATOM 2303 C C . ILE B 1 60 ? 7.855 34.562 -1.016 1 81.56 60 ILE B C 1
ATOM 2305 O O . ILE B 1 60 ? 8.992 35 -1.27 1 81.56 60 ILE B O 1
ATOM 2309 N N . SER B 1 61 ? 6.801 35.188 -1.445 1 82.31 61 SER B N 1
ATOM 2310 C CA . SER B 1 61 ? 6.863 36.406 -2.244 1 82.31 61 SER B CA 1
ATOM 2311 C C . SER B 1 61 ? 7.512 37.562 -1.465 1 82.31 61 SER B C 1
ATOM 2313 O O . SER B 1 61 ? 8.289 38.312 -2.023 1 82.31 61 SER B O 1
ATOM 2315 N N . ILE B 1 62 ? 7.262 37.562 -0.214 1 77.25 62 ILE B N 1
ATOM 2316 C CA . ILE B 1 62 ? 7.84 38.594 0.647 1 77.25 62 ILE B CA 1
ATOM 2317 C C . ILE B 1 62 ? 9.344 38.344 0.787 1 77.25 62 ILE B C 1
ATOM 2319 O O . ILE B 1 62 ? 10.133 39.281 0.707 1 77.25 62 ILE B O 1
ATOM 2323 N N . PHE B 1 63 ? 9.648 37.125 0.929 1 76.06 63 PHE B N 1
ATOM 2324 C CA . PHE B 1 63 ? 11.047 36.75 1.057 1 76.06 63 PHE B CA 1
ATOM 2325 C C . PHE B 1 63 ? 11.836 37.156 -0.186 1 76.06 63 PHE B C 1
ATOM 2327 O O . PHE B 1 63 ? 12.977 37.594 -0.086 1 76.06 63 PHE B O 1
ATOM 2334 N N . GLN B 1 64 ? 11.25 36.969 -1.248 1 76.56 64 GLN B N 1
ATOM 2335 C CA . GLN B 1 64 ? 11.93 37.281 -2.506 1 76.56 64 GLN B CA 1
ATOM 2336 C C . GLN B 1 64 ? 12.055 38.781 -2.725 1 76.56 64 GLN B C 1
ATOM 2338 O O . GLN B 1 64 ? 12.984 39.219 -3.391 1 76.56 64 GLN B O 1
ATOM 2343 N N . ALA B 1 65 ? 11.172 39.5 -2.068 1 74.94 65 ALA B N 1
ATOM 2344 C CA . ALA B 1 65 ? 11.148 40.969 -2.264 1 74.94 65 ALA B CA 1
ATOM 2345 C C . ALA B 1 65 ? 12.117 41.656 -1.31 1 74.94 65 ALA B C 1
ATOM 2347 O O . ALA B 1 65 ? 12.586 42.75 -1.592 1 74.94 65 ALA B O 1
ATOM 2348 N N . ILE B 1 66 ? 12.336 40.938 -0.184 1 70.94 66 ILE B N 1
ATOM 2349 C CA . ILE B 1 66 ? 13.164 41.562 0.833 1 70.94 66 ILE B CA 1
ATOM 2350 C C . ILE B 1 66 ? 14.641 41.406 0.483 1 70.94 66 ILE B C 1
ATOM 2352 O O . ILE B 1 66 ? 15.094 40.281 0.204 1 70.94 66 ILE B O 1
ATOM 2356 N N . LYS B 1 67 ? 15.32 42.406 0.133 1 61.06 67 LYS B N 1
ATOM 2357 C CA . LYS B 1 67 ? 16.766 42.406 -0.042 1 61.06 67 LYS B CA 1
ATOM 2358 C C . LYS B 1 67 ? 17.484 42.188 1.289 1 61.06 67 LYS B C 1
ATOM 2360 O O . LYS B 1 67 ? 17.188 42.875 2.275 1 61.06 67 LYS B O 1
ATOM 2365 N N . ILE B 1 68 ? 18 40.938 1.539 1 60.28 68 ILE B N 1
ATOM 2366 C CA . ILE B 1 68 ? 18.812 40.562 2.697 1 60.28 68 ILE B CA 1
ATOM 2367 C C . ILE B 1 68 ? 19.703 41.75 3.078 1 60.28 68 ILE B C 1
ATOM 2369 O O . ILE B 1 68 ? 20.484 42.25 2.256 1 60.28 68 ILE B O 1
ATOM 2373 N N . GLY B 1 69 ? 19.094 42.719 3.643 1 58.88 69 GLY B N 1
ATOM 2374 C CA . GLY B 1 69 ? 19.891 43.875 4.02 1 58.88 69 GLY B CA 1
ATOM 2375 C C . GLY B 1 69 ? 20.922 43.562 5.102 1 58.88 69 GLY B C 1
ATOM 2376 O O . GLY B 1 69 ? 21.031 42.438 5.547 1 58.88 69 GLY B O 1
ATOM 2377 N N . LYS B 1 70 ? 21.797 44.594 5.473 1 64.5 70 LYS B N 1
ATOM 2378 C CA . LYS B 1 70 ? 23.031 44.625 6.254 1 64.5 70 LYS B CA 1
ATOM 2379 C C . LYS B 1 70 ? 22.734 44.406 7.738 1 64.5 70 LYS B C 1
ATOM 2381 O O . LYS B 1 70 ? 23.656 44.125 8.516 1 64.5 70 LYS B O 1
ATOM 2386 N N . ASP B 1 71 ? 21.359 44.406 8.164 1 76.56 71 ASP B N 1
ATOM 2387 C CA . ASP B 1 71 ? 21.203 44.25 9.609 1 76.56 71 ASP B CA 1
ATOM 2388 C C . ASP B 1 71 ? 21.062 42.781 10 1 76.56 71 ASP B C 1
ATOM 2390 O O . ASP B 1 71 ? 20.312 42.031 9.359 1 76.56 71 ASP B O 1
ATOM 2394 N N . ILE B 1 72 ? 21.75 42.25 10.906 1 76.31 72 ILE B N 1
ATOM 2395 C CA . ILE B 1 72 ? 21.891 40.875 11.391 1 76.31 72 ILE B CA 1
ATOM 2396 C C . ILE B 1 72 ? 20.547 40.406 11.93 1 76.31 72 ILE B C 1
ATOM 2398 O O . ILE B 1 72 ? 20.172 39.25 11.711 1 76.31 72 ILE B O 1
ATOM 2402 N N . LYS B 1 73 ? 19.812 41.344 12.586 1 77.62 73 LYS B N 1
ATOM 2403 C CA . LYS B 1 73 ? 18.531 40.938 13.172 1 77.62 73 LYS B CA 1
ATOM 2404 C C . LYS B 1 73 ? 17.531 40.562 12.094 1 77.62 73 LYS B C 1
ATOM 2406 O O . LYS B 1 73 ? 16.812 39.562 12.219 1 77.62 73 LYS B O 1
ATOM 2411 N N . THR B 1 74 ? 17.516 41.281 11.094 1 75.38 74 THR B N 1
ATOM 2412 C CA . THR B 1 74 ? 16.609 41.031 9.977 1 75.38 74 THR B CA 1
ATOM 2413 C C . THR B 1 74 ? 16.984 39.75 9.258 1 75.38 74 THR B C 1
ATOM 2415 O O . THR B 1 74 ? 16.125 38.938 8.891 1 75.38 74 THR B O 1
ATOM 2418 N N . ASN B 1 75 ? 18.156 39.562 9.188 1 79.44 75 ASN B N 1
ATOM 2419 C CA . ASN B 1 75 ? 18.656 38.344 8.523 1 79.44 75 ASN B CA 1
ATOM 2420 C C . ASN B 1 75 ? 18.281 37.094 9.297 1 79.44 75 ASN B C 1
ATOM 2422 O O . ASN B 1 75 ? 17.875 36.094 8.703 1 79.44 75 ASN B O 1
ATOM 2426 N N . PHE B 1 76 ? 18.484 37.219 10.617 1 82.81 76 PHE B N 1
ATOM 2427 C CA . PHE B 1 76 ? 18.156 36.094 11.461 1 82.81 76 PHE B CA 1
ATOM 2428 C C . PHE B 1 76 ? 16.672 35.75 11.367 1 82.81 76 PHE B C 1
ATOM 2430 O O . PHE B 1 76 ? 16.281 34.594 11.281 1 82.81 76 PHE B O 1
ATOM 2437 N N . ARG B 1 77 ? 15.859 36.75 11.375 1 78.88 77 ARG B N 1
ATOM 2438 C CA . ARG B 1 77 ? 14.414 36.562 11.258 1 78.88 77 ARG B CA 1
ATOM 2439 C C . ARG B 1 77 ? 14.055 35.938 9.922 1 78.88 77 ARG B C 1
ATOM 2441 O O . ARG B 1 77 ? 13.156 35.094 9.859 1 78.88 77 ARG B O 1
ATOM 2448 N N . MET B 1 78 ? 14.758 36.281 8.945 1 82.5 78 MET B N 1
ATOM 2449 C CA . MET B 1 78 ? 14.516 35.719 7.617 1 82.5 78 MET B CA 1
ATOM 2450 C C . MET B 1 78 ? 14.844 34.25 7.586 1 82.5 78 MET B C 1
ATOM 2452 O O . MET B 1 78 ? 14.125 33.469 6.961 1 82.5 78 MET B O 1
ATOM 2456 N N . VAL B 1 79 ? 15.812 33.938 8.266 1 83.75 79 VAL B N 1
ATOM 2457 C CA . VAL B 1 79 ? 16.203 32.531 8.328 1 83.75 79 VAL B CA 1
ATOM 2458 C C . VAL B 1 79 ? 15.133 31.734 9.039 1 83.75 79 VAL B C 1
ATOM 2460 O O . VAL B 1 79 ? 14.773 30.641 8.594 1 83.75 79 VAL B O 1
ATOM 2463 N N . LEU B 1 80 ? 14.586 32.312 10.109 1 84.31 80 LEU B N 1
ATOM 2464 C CA . LEU B 1 80 ? 13.547 31.609 10.875 1 84.31 80 LEU B CA 1
ATOM 2465 C C . LEU B 1 80 ? 12.289 31.422 10.039 1 84.31 80 LEU B C 1
ATOM 2467 O O . LEU B 1 80 ? 11.656 30.359 10.086 1 84.31 80 LEU B O 1
ATOM 2471 N N . VAL B 1 81 ? 11.992 32.469 9.328 1 82.94 81 VAL B N 1
ATOM 2472 C CA . VAL B 1 81 ? 10.805 32.438 8.477 1 82.94 81 VAL B CA 1
ATOM 2473 C C . VAL B 1 81 ? 10.992 31.375 7.379 1 82.94 81 VAL B C 1
ATOM 2475 O O . VAL B 1 81 ? 10.078 30.609 7.074 1 82.94 81 VAL B O 1
ATOM 2478 N N . GLN B 1 82 ? 12.148 31.344 6.895 1 83.75 82 GLN B N 1
ATOM 2479 C CA . GLN B 1 82 ? 12.461 30.359 5.863 1 83.75 82 GLN B CA 1
ATOM 2480 C C . GLN B 1 82 ? 12.336 28.938 6.402 1 83.75 82 GLN B C 1
ATOM 2482 O O . GLN B 1 82 ? 11.805 28.062 5.727 1 83.75 82 GLN B O 1
ATOM 2487 N N . MET B 1 83 ? 12.758 28.734 7.594 1 86.94 83 MET B N 1
ATOM 2488 C CA . MET B 1 83 ? 12.656 27.422 8.219 1 86.94 83 MET B CA 1
ATOM 2489 C C . MET B 1 83 ? 11.195 27.031 8.406 1 86.94 83 MET B C 1
ATOM 2491 O O . MET B 1 83 ? 10.836 25.875 8.18 1 86.94 83 MET B O 1
ATOM 2495 N N . GLU B 1 84 ? 10.453 28.062 8.766 1 85 84 GLU B N 1
ATOM 2496 C CA . GLU B 1 84 ? 9.031 27.797 9 1 85 84 GLU B CA 1
ATOM 2497 C C . GLU B 1 84 ? 8.312 27.453 7.695 1 85 84 GLU B C 1
ATOM 2499 O O . GLU B 1 84 ? 7.449 26.578 7.668 1 85 84 GLU B O 1
ATOM 2504 N N . ILE B 1 85 ? 8.68 28.156 6.703 1 85.62 85 ILE B N 1
ATOM 2505 C CA . ILE B 1 85 ? 8.094 27.891 5.395 1 85.62 85 ILE B CA 1
ATOM 2506 C C . ILE B 1 85 ? 8.391 26.453 4.973 1 85.62 85 ILE B C 1
ATOM 2508 O O . ILE B 1 85 ? 7.488 25.734 4.551 1 85.62 85 ILE B O 1
ATOM 2512 N N . GLU B 1 86 ? 9.617 26.047 5.141 1 87.81 86 GLU B N 1
ATOM 2513 C CA . GLU B 1 86 ? 10.008 24.688 4.75 1 87.81 86 GLU B CA 1
ATOM 2514 C C . GLU B 1 86 ? 9.289 23.641 5.594 1 87.81 86 GLU B C 1
ATOM 2516 O O . GLU B 1 86 ? 8.891 22.594 5.082 1 87.81 86 GLU B O 1
ATOM 2521 N N . ARG B 1 87 ? 9.141 23.969 6.805 1 90.81 87 ARG B N 1
ATOM 2522 C CA . ARG B 1 87 ? 8.445 23.062 7.711 1 90.81 87 ARG B CA 1
ATOM 2523 C C . ARG B 1 87 ? 6.992 22.875 7.297 1 90.81 87 ARG B C 1
ATOM 2525 O O . ARG B 1 87 ? 6.496 21.75 7.258 1 90.81 87 ARG B O 1
ATOM 2532 N N . ILE B 1 88 ? 6.371 23.906 6.973 1 90.12 88 ILE B N 1
ATOM 2533 C CA . ILE B 1 88 ? 4.965 23.859 6.586 1 90.12 88 ILE B CA 1
ATOM 2534 C C . ILE B 1 88 ? 4.828 23.125 5.254 1 90.12 88 ILE B C 1
ATOM 2536 O O . ILE B 1 88 ? 3.928 22.297 5.082 1 90.12 88 ILE B O 1
ATOM 2540 N N . LYS B 1 89 ? 5.711 23.422 4.355 1 87.62 89 LYS B N 1
ATOM 2541 C CA . LYS B 1 89 ? 5.727 22.719 3.08 1 87.62 89 LYS B CA 1
ATOM 2542 C C . LYS B 1 89 ? 5.84 21.203 3.289 1 87.62 89 LYS B C 1
ATOM 2544 O O . LYS B 1 89 ? 5.125 20.422 2.65 1 87.62 89 LYS B O 1
ATOM 2549 N N . TYR B 1 90 ? 6.621 20.906 4.184 1 89.88 90 TYR B N 1
ATOM 2550 C CA . TYR B 1 90 ? 6.844 19.5 4.477 1 89.88 90 TYR B CA 1
ATOM 2551 C C . TYR B 1 90 ? 5.582 18.844 5.039 1 89.88 90 TYR B C 1
ATOM 2553 O O . TYR B 1 90 ? 5.199 17.75 4.625 1 89.88 90 TYR B O 1
ATOM 2561 N N . MET B 1 91 ? 5.004 19.516 5.934 1 92.38 91 MET B N 1
ATOM 2562 C CA . MET B 1 91 ? 3.799 18.969 6.562 1 92.38 91 MET B CA 1
ATOM 2563 C C . MET B 1 91 ? 2.701 18.75 5.531 1 92.38 91 MET B C 1
ATOM 2565 O O . MET B 1 91 ? 2.041 17.703 5.539 1 92.38 91 MET B O 1
ATOM 2569 N N . ILE B 1 92 ? 2.611 19.703 4.672 1 91.69 92 ILE B N 1
ATOM 2570 C CA . ILE B 1 92 ? 1.581 19.609 3.641 1 91.69 92 ILE B CA 1
ATOM 2571 C C . ILE B 1 92 ? 1.876 18.438 2.709 1 91.69 92 ILE B C 1
ATOM 2573 O O . ILE B 1 92 ? 0.995 17.625 2.432 1 91.69 92 ILE B O 1
ATOM 2577 N N . ARG B 1 93 ? 3.055 18.344 2.285 1 89.5 93 ARG B N 1
ATOM 2578 C CA . ARG B 1 93 ? 3.459 17.266 1.396 1 89.5 93 ARG B CA 1
ATOM 2579 C C . ARG B 1 93 ? 3.256 15.906 2.062 1 89.5 93 ARG B C 1
ATOM 2581 O O . ARG B 1 93 ? 2.689 14.992 1.462 1 89.5 93 ARG B O 1
ATOM 2588 N N . SER B 1 94 ? 3.76 15.852 3.25 1 90.81 94 SER B N 1
ATOM 2589 C CA . SER B 1 94 ? 3.648 14.609 4.004 1 90.81 94 SER B CA 1
ATOM 2590 C C . SER B 1 94 ? 2.188 14.219 4.211 1 90.81 94 SER B C 1
ATOM 2592 O O . SER B 1 94 ? 1.836 13.039 4.109 1 90.81 94 SER B O 1
ATOM 2594 N N . TYR B 1 95 ? 1.391 15.188 4.473 1 94.94 95 TYR B N 1
ATOM 2595 C CA . TYR B 1 95 ? -0.045 14.977 4.633 1 94.94 95 TYR B CA 1
ATOM 2596 C C . TYR B 1 95 ? -0.654 14.391 3.367 1 94.94 95 TYR B C 1
ATOM 2598 O O . TYR B 1 95 ? -1.345 13.367 3.42 1 94.94 95 TYR B O 1
ATOM 2606 N N . LEU B 1 96 ? -0.356 14.945 2.268 1 92.94 96 LEU B N 1
ATOM 2607 C CA . LEU B 1 96 ? -0.902 14.508 0.989 1 92.94 96 LEU B CA 1
ATOM 2608 C C . LEU B 1 96 ? -0.38 13.125 0.623 1 92.94 96 LEU B C 1
ATOM 2610 O O . LEU B 1 96 ? -1.139 12.273 0.148 1 92.94 96 LEU B O 1
ATOM 2614 N N . GLN B 1 97 ? 0.852 12.914 0.868 1 90.44 97 GLN B N 1
ATOM 2615 C CA . GLN B 1 97 ? 1.462 11.625 0.561 1 90.44 97 GLN B CA 1
ATOM 2616 C C . GLN B 1 97 ? 0.842 10.516 1.397 1 90.44 97 GLN B C 1
ATOM 2618 O O . GLN B 1 97 ? 0.623 9.406 0.901 1 90.44 97 GLN B O 1
ATOM 2623 N N . THR B 1 98 ? 0.636 10.789 2.598 1 93.25 98 THR B N 1
ATOM 2624 C CA . THR B 1 98 ? 0.018 9.805 3.484 1 93.25 98 THR B CA 1
ATOM 2625 C C . THR B 1 98 ? -1.379 9.438 2.992 1 93.25 98 THR B C 1
ATOM 2627 O O . THR B 1 98 ? -1.751 8.266 2.984 1 93.25 98 THR B O 1
ATOM 2630 N N . ARG B 1 99 ? -2.07 10.43 2.566 1 94.75 99 ARG B N 1
ATOM 2631 C CA . ARG B 1 99 ? -3.42 10.172 2.07 1 94.75 99 ARG B CA 1
ATOM 2632 C C . ARG B 1 99 ? -3.389 9.32 0.807 1 94.75 99 ARG B C 1
ATOM 2634 O O . ARG B 1 99 ? -4.156 8.367 0.677 1 94.75 99 ARG B O 1
ATOM 2641 N N . ILE B 1 100 ? -2.461 9.641 -0.075 1 92.69 100 ILE B N 1
ATOM 2642 C CA . ILE B 1 100 ? -2.326 8.867 -1.307 1 92.69 100 ILE B CA 1
ATOM 2643 C C . ILE B 1 100 ? -1.948 7.426 -0.973 1 92.69 100 ILE B C 1
ATOM 2645 O O . ILE B 1 100 ? -2.482 6.484 -1.564 1 92.69 100 ILE B O 1
ATOM 2649 N N . TYR B 1 101 ? -1.076 7.324 -0.078 1 90.06 101 TYR B N 1
ATOM 2650 C CA . TYR B 1 101 ? -0.667 5.996 0.356 1 90.06 101 TYR B CA 1
ATOM 2651 C C . TYR B 1 101 ? -1.866 5.18 0.825 1 90.06 101 TYR B C 1
ATOM 2653 O O . TYR B 1 101 ? -2.041 4.027 0.42 1 90.06 101 TYR B O 1
ATOM 2661 N N . LYS B 1 102 ? -2.654 5.699 1.669 1 93.25 102 LYS B N 1
ATOM 2662 C CA . LYS B 1 102 ? -3.834 5.012 2.188 1 93.25 102 LYS B CA 1
ATOM 2663 C C . LYS B 1 102 ? -4.832 4.719 1.071 1 93.25 102 LYS B C 1
ATOM 2665 O O . LYS B 1 102 ? -5.449 3.65 1.049 1 93.25 102 LYS B O 1
ATOM 2670 N N . MET B 1 103 ? -4.957 5.621 0.138 1 93.75 103 MET B N 1
ATOM 2671 C CA . MET B 1 103 ? -5.871 5.43 -0.984 1 93.75 103 MET B CA 1
ATOM 2672 C C . MET B 1 103 ? -5.414 4.27 -1.865 1 93.75 103 MET B C 1
ATOM 2674 O O . MET B 1 103 ? -6.234 3.465 -2.309 1 93.75 103 MET B O 1
ATOM 2678 N N . ASP B 1 104 ? -4.133 4.254 -2.1 1 89.25 104 ASP B N 1
ATOM 2679 C CA . ASP B 1 104 ? -3.594 3.16 -2.904 1 89.25 104 ASP B CA 1
ATOM 2680 C C . ASP B 1 104 ? -3.748 1.821 -2.186 1 89.25 104 ASP B C 1
ATOM 2682 O O . ASP B 1 104 ? -4.113 0.819 -2.805 1 89.25 104 ASP B O 1
ATOM 2686 N N . LYS B 1 105 ? -3.514 1.885 -0.947 1 87.06 105 LYS B N 1
ATOM 2687 C CA . LYS B 1 105 ? -3.541 0.664 -0.146 1 87.06 105 LYS B CA 1
ATOM 2688 C C . LYS B 1 105 ? -4.965 0.132 -0.002 1 87.06 105 LYS B C 1
ATOM 2690 O O . LYS B 1 105 ? -5.184 -1.081 -0.035 1 87.06 105 LYS B O 1
ATOM 2695 N N . TYR B 1 106 ? -5.906 1.024 0.133 1 90.19 106 TYR B N 1
ATOM 2696 C CA . TYR B 1 106 ? -7.277 0.617 0.41 1 90.19 106 TYR B CA 1
ATOM 2697 C C . TYR B 1 106 ? -8.211 1.031 -0.723 1 90.19 106 TYR B C 1
ATOM 2699 O O . TYR B 1 106 ? -9.383 1.332 -0.491 1 90.19 106 TYR B O 1
ATOM 2707 N N . ALA B 1 107 ? -7.75 1.116 -1.867 1 88.12 107 ALA B N 1
ATOM 2708 C CA . ALA B 1 107 ? -8.469 1.681 -3.006 1 88.12 107 ALA B CA 1
ATOM 2709 C C . ALA B 1 107 ? -9.844 1.033 -3.164 1 88.12 107 ALA B C 1
ATOM 2711 O O . ALA B 1 107 ? -10.859 1.726 -3.195 1 88.12 107 ALA B O 1
ATOM 2712 N N . LEU B 1 108 ? -9.891 -0.262 -3.203 1 82.62 108 LEU B N 1
ATOM 2713 C CA . LEU B 1 108 ? -11.141 -0.973 -3.439 1 82.62 108 LEU B CA 1
ATOM 2714 C C . LEU B 1 108 ? -12.094 -0.804 -2.26 1 82.62 108 LEU B C 1
ATOM 2716 O O . LEU B 1 108 ? -13.305 -0.646 -2.451 1 82.62 108 LEU B O 1
ATOM 2720 N N . TYR B 1 109 ? -11.531 -0.847 -1.147 1 88.5 109 TYR B N 1
ATOM 2721 C CA . TYR B 1 109 ? -12.32 -0.632 0.059 1 88.5 109 TYR B CA 1
ATOM 2722 C C . TYR B 1 109 ? -12.969 0.748 0.048 1 88.5 109 TYR B C 1
ATOM 2724 O O . TYR B 1 109 ? -14.156 0.884 0.334 1 88.5 109 TYR B O 1
ATOM 2732 N N . ILE B 1 110 ? -12.211 1.732 -0.268 1 93.12 110 ILE B N 1
ATOM 2733 C CA . ILE B 1 110 ? -12.664 3.119 -0.288 1 93.12 110 ILE B CA 1
ATOM 2734 C C . ILE B 1 110 ? -13.75 3.295 -1.348 1 93.12 110 ILE B C 1
ATOM 2736 O O . ILE B 1 110 ? -14.766 3.951 -1.102 1 93.12 110 ILE B O 1
ATOM 2740 N N . LEU B 1 111 ? -13.57 2.705 -2.412 1 89.81 111 LEU B N 1
ATOM 2741 C CA . LEU B 1 111 ? -14.492 2.85 -3.539 1 89.81 111 LEU B CA 1
ATOM 2742 C C . LEU B 1 111 ? -15.844 2.23 -3.221 1 89.81 111 LEU B C 1
ATOM 2744 O O . LEU B 1 111 ? -16.859 2.617 -3.803 1 89.81 111 LEU B O 1
ATOM 2748 N N . GLN B 1 112 ? -15.852 1.317 -2.314 1 89.06 112 GLN B N 1
ATOM 2749 C CA . GLN B 1 112 ? -17.078 0.609 -1.98 1 89.06 112 GLN B CA 1
ATOM 2750 C C . GLN B 1 112 ? -17.828 1.304 -0.841 1 89.06 112 GLN B C 1
ATOM 2752 O O . GLN B 1 112 ? -18.953 0.922 -0.502 1 89.06 112 GLN B O 1
ATOM 2757 N N . LYS B 1 113 ? -17.281 2.262 -0.284 1 92.88 113 LYS B N 1
ATOM 2758 C CA . LYS B 1 113 ? -17.875 2.941 0.863 1 92.88 113 LYS B CA 1
ATOM 2759 C C . LYS B 1 113 ? -18.109 4.422 0.568 1 92.88 113 LYS B C 1
ATOM 2761 O O . LYS B 1 113 ? -17.188 5.227 0.646 1 92.88 113 LYS B O 1
ATOM 2766 N N . PRO B 1 114 ? -19.266 4.832 0.422 1 93.44 114 PRO B N 1
ATOM 2767 C CA . PRO B 1 114 ? -19.578 6.227 0.101 1 93.44 114 PRO B CA 1
ATOM 2768 C C . PRO B 1 114 ? -19.062 7.203 1.163 1 93.44 114 PRO B C 1
ATOM 2770 O O . PRO B 1 114 ? -18.672 8.32 0.837 1 93.44 114 PRO B O 1
ATOM 2773 N N . GLU B 1 115 ? -19.156 6.766 2.393 1 93.81 115 GLU B N 1
ATOM 2774 C CA . GLU B 1 115 ? -18.703 7.625 3.477 1 93.81 115 GLU B CA 1
ATOM 2775 C C . GLU B 1 115 ? -17.219 7.965 3.324 1 93.81 115 GLU B C 1
ATOM 2777 O O . GLU B 1 115 ? -16.797 9.078 3.65 1 93.81 115 GLU B O 1
ATOM 2782 N N . LEU B 1 116 ? -16.438 7.012 2.877 1 93.94 116 LEU B N 1
ATOM 2783 C CA . LEU B 1 116 ? -15.016 7.238 2.672 1 93.94 116 LEU B CA 1
ATOM 2784 C C . LEU B 1 116 ? -14.773 8.078 1.424 1 93.94 116 LEU B C 1
ATOM 2786 O O . LEU B 1 116 ? -13.852 8.898 1.393 1 93.94 116 LEU B O 1
ATOM 2790 N N . LEU B 1 117 ? -15.602 7.938 0.445 1 94.44 117 LEU B N 1
ATOM 2791 C CA . LEU B 1 117 ? -15.5 8.75 -0.76 1 94.44 117 LEU B CA 1
ATOM 2792 C C . LEU B 1 117 ? -15.75 10.227 -0.444 1 94.44 117 LEU B C 1
ATOM 2794 O O . LEU B 1 117 ? -15.148 11.102 -1.062 1 94.44 117 LEU B O 1
ATOM 2798 N N . ALA B 1 118 ? -16.594 10.406 0.52 1 95.25 118 ALA B N 1
ATOM 2799 C CA . ALA B 1 118 ? -16.922 11.773 0.923 1 95.25 118 ALA B CA 1
ATOM 2800 C C . ALA B 1 118 ? -15.734 12.445 1.604 1 95.25 118 ALA B C 1
ATOM 2802 O O . ALA B 1 118 ? -15.68 13.672 1.699 1 95.25 118 ALA B O 1
ATOM 2803 N N . CYS B 1 119 ? -14.797 11.625 2.059 1 95.88 119 CYS B N 1
ATOM 2804 C CA . CYS B 1 119 ? -13.625 12.141 2.752 1 95.88 119 CYS B CA 1
ATOM 2805 C C . CYS B 1 119 ? -12.562 12.602 1.761 1 95.88 119 CYS B C 1
ATOM 2807 O O . CYS B 1 119 ? -11.562 13.195 2.15 1 95.88 119 CYS B O 1
ATOM 2809 N N . LEU B 1 120 ? -12.758 12.359 0.491 1 97 120 LEU B N 1
ATOM 2810 C CA . LEU B 1 120 ? -11.758 12.664 -0.527 1 97 120 LEU B CA 1
ATOM 2811 C C . LEU B 1 120 ? -12.031 14.008 -1.181 1 97 120 LEU B C 1
ATOM 2813 O O . LEU B 1 120 ? -13.188 14.398 -1.344 1 97 120 LEU B O 1
ATOM 2817 N N . SER B 1 121 ? -11.047 14.695 -1.476 1 95.56 121 SER B N 1
ATOM 2818 C CA . SER B 1 121 ? -11.18 15.891 -2.309 1 95.56 121 SER B CA 1
ATOM 2819 C C . SER B 1 121 ? -11.516 15.516 -3.75 1 95.56 121 SER B C 1
ATOM 2821 O O . SER B 1 121 ? -11.438 14.352 -4.133 1 95.56 121 SER B O 1
ATOM 2823 N N . SER B 1 122 ? -11.883 16.516 -4.547 1 95.19 122 SER B N 1
ATOM 2824 C CA . SER B 1 122 ? -12.172 16.281 -5.957 1 95.19 122 SER B CA 1
ATOM 2825 C C . SER B 1 122 ? -10.938 15.758 -6.691 1 95.19 122 SER B C 1
ATOM 2827 O O . SER B 1 122 ? -11.039 14.852 -7.52 1 95.19 122 SER B O 1
ATOM 2829 N N . LEU B 1 123 ? -9.812 16.312 -6.387 1 94.44 123 LEU B N 1
ATOM 2830 C CA . LEU B 1 123 ? -8.562 15.898 -7.016 1 94.44 123 LEU B CA 1
ATOM 2831 C C . LEU B 1 123 ? -8.211 14.469 -6.617 1 94.44 123 LEU B C 1
ATOM 2833 O O . LEU B 1 123 ? -7.727 13.688 -7.445 1 94.44 123 LEU B O 1
ATOM 2837 N N . GLU B 1 124 ? -8.445 14.117 -5.391 1 95.94 124 GLU B N 1
ATOM 2838 C CA . GLU B 1 124 ? -8.18 12.766 -4.914 1 95.94 124 GLU B CA 1
ATOM 2839 C C . GLU B 1 124 ? -9.102 11.75 -5.59 1 95.94 124 GLU B C 1
ATOM 2841 O O . GLU B 1 124 ? -8.68 10.648 -5.93 1 95.94 124 GLU B O 1
ATOM 2846 N N . LYS B 1 125 ? -10.32 12.164 -5.707 1 96 125 LYS B N 1
ATOM 2847 C CA . LYS B 1 125 ? -11.266 11.297 -6.41 1 96 125 LYS B CA 1
ATOM 2848 C C . LYS B 1 125 ? -10.812 11.039 -7.844 1 96 125 LYS B C 1
ATOM 2850 O O . LYS B 1 125 ? -10.875 9.906 -8.32 1 96 125 LYS B O 1
ATOM 2855 N N . GLU B 1 126 ? -10.422 12.07 -8.453 1 95.75 126 GLU B N 1
ATOM 2856 C CA . GLU B 1 126 ? -9.93 11.938 -9.82 1 95.75 126 GLU B CA 1
ATOM 2857 C C . GLU B 1 126 ? -8.711 11.023 -9.875 1 95.75 126 GLU B C 1
ATOM 2859 O O . GLU B 1 126 ? -8.609 10.172 -10.766 1 95.75 126 GLU B O 1
ATOM 2864 N N . TYR B 1 127 ? -7.824 11.203 -8.984 1 96.12 127 TYR B N 1
ATOM 2865 C CA . TYR B 1 127 ? -6.652 10.344 -8.898 1 96.12 127 TYR B CA 1
ATOM 2866 C C . TYR B 1 127 ? -7.055 8.883 -8.742 1 96.12 127 TYR B C 1
ATOM 2868 O O . TYR B 1 127 ? -6.531 8.008 -9.438 1 96.12 127 TYR B O 1
ATOM 2876 N N . LEU B 1 128 ? -7.887 8.664 -7.797 1 95.12 128 LEU B N 1
ATOM 2877 C CA . LEU B 1 128 ? -8.336 7.309 -7.512 1 95.12 128 LEU B CA 1
ATOM 2878 C C . LEU B 1 128 ? -8.953 6.664 -8.75 1 95.12 128 LEU B C 1
ATOM 2880 O O . LEU B 1 128 ? -8.695 5.496 -9.047 1 95.12 128 LEU B O 1
ATOM 2884 N N . LYS B 1 129 ? -9.734 7.426 -9.43 1 93.38 129 LYS B N 1
ATOM 2885 C CA . LYS B 1 129 ? -10.359 6.941 -10.656 1 93.38 129 LYS B CA 1
ATOM 2886 C C . LYS B 1 129 ? -9.312 6.586 -11.703 1 93.38 129 LYS B C 1
ATOM 2888 O O . LYS B 1 129 ? -9.375 5.516 -12.32 1 93.38 129 LYS B O 1
ATOM 2893 N N . LYS B 1 130 ? -8.383 7.465 -11.938 1 95.5 130 LYS B N 1
ATOM 2894 C CA . LYS B 1 130 ? -7.312 7.223 -12.898 1 95.5 130 LYS B CA 1
ATOM 2895 C C . LYS B 1 130 ? -6.496 5.988 -12.516 1 95.5 130 LYS B C 1
ATOM 2897 O O . LYS B 1 130 ? -6.113 5.199 -13.383 1 95.5 130 LYS B O 1
ATOM 2902 N N . HIS B 1 131 ? -6.223 5.906 -11.234 1 94.12 131 HIS B N 1
ATOM 2903 C CA . HIS B 1 131 ? -5.48 4.75 -10.734 1 94.12 131 HIS B CA 1
ATOM 2904 C C . HIS B 1 131 ? -6.219 3.451 -11.039 1 94.12 131 HIS B C 1
ATOM 2906 O O . HIS B 1 131 ? -5.617 2.482 -11.508 1 94.12 131 HIS B O 1
ATOM 2912 N N . GLN B 1 132 ? -7.48 3.42 -10.812 1 91.25 132 GLN B N 1
ATOM 2913 C CA . GLN B 1 132 ? -8.289 2.24 -11.094 1 91.25 132 GLN B CA 1
ATOM 2914 C C . GLN B 1 132 ? -8.289 1.918 -12.586 1 91.25 132 GLN B C 1
ATOM 2916 O O . GLN B 1 132 ? -8.281 0.748 -12.977 1 91.25 132 GLN B O 1
ATOM 2921 N N . GLU B 1 133 ? -8.328 2.928 -13.328 1 93.25 133 GLU B N 1
ATOM 2922 C CA . GLU B 1 133 ? -8.328 2.75 -14.781 1 93.25 133 GLU B CA 1
ATOM 2923 C C . GLU B 1 133 ? -7.043 2.08 -15.258 1 93.25 133 GLU B C 1
ATOM 2925 O O . GLU B 1 133 ? -7.086 1.127 -16.031 1 93.25 133 GLU B O 1
ATOM 2930 N N . ILE B 1 134 ? -5.934 2.609 -14.812 1 93.75 134 ILE B N 1
ATOM 2931 C CA . ILE B 1 134 ? -4.672 2.041 -15.281 1 93.75 134 ILE B CA 1
ATOM 2932 C C . ILE B 1 134 ? -4.516 0.621 -14.742 1 93.75 134 ILE B C 1
ATOM 2934 O O . ILE B 1 134 ? -3.926 -0.239 -15.398 1 93.75 134 ILE B O 1
ATOM 2938 N N . LEU B 1 135 ? -4.98 0.369 -13.555 1 91 135 LEU B N 1
ATOM 2939 C CA . LEU B 1 135 ? -4.969 -0.977 -12.992 1 91 135 LEU B CA 1
ATOM 2940 C C . LEU B 1 135 ? -5.785 -1.934 -13.852 1 91 135 LEU B C 1
ATOM 2942 O O . LEU B 1 135 ? -5.32 -3.027 -14.188 1 91 135 LEU B O 1
ATOM 2946 N N . THR B 1 136 ? -6.941 -1.496 -14.18 1 87.81 136 THR B N 1
ATOM 2947 C CA . THR B 1 136 ? -7.82 -2.295 -15.023 1 87.81 136 THR B CA 1
ATOM 2948 C C . THR B 1 136 ? -7.152 -2.584 -16.375 1 87.81 136 THR B C 1
ATOM 2950 O O . THR B 1 136 ? -7.199 -3.715 -16.859 1 87.81 136 THR B O 1
ATOM 2953 N N . ASP B 1 137 ? -6.609 -1.562 -16.906 1 90.88 137 ASP B N 1
ATOM 2954 C CA . ASP B 1 137 ? -5.902 -1.717 -18.172 1 90.88 137 ASP B CA 1
ATOM 2955 C C . ASP B 1 137 ? -4.785 -2.75 -18.062 1 90.88 137 ASP B C 1
ATOM 2957 O O . ASP B 1 137 ? -4.598 -3.576 -18.953 1 90.88 137 ASP B O 1
ATOM 2961 N N . TYR B 1 138 ? -4.031 -2.707 -17.031 1 92.06 138 TYR B N 1
ATOM 2962 C CA . TYR B 1 138 ? -2.951 -3.656 -16.781 1 92.06 138 TYR B CA 1
ATOM 2963 C C . TYR B 1 138 ? -3.482 -5.082 -16.734 1 92.06 138 TYR B C 1
ATOM 2965 O O . TYR B 1 138 ? -2.994 -5.965 -17.438 1 92.06 138 TYR B O 1
ATOM 2973 N N . TYR B 1 139 ? -4.457 -5.258 -15.883 1 87.44 139 TYR B N 1
ATOM 2974 C CA . TYR B 1 139 ? -4.984 -6.605 -15.695 1 87.44 139 TYR B CA 1
ATOM 2975 C C . TYR B 1 139 ? -5.555 -7.16 -17 1 87.44 139 TYR B C 1
ATOM 2977 O O . TYR B 1 139 ? -5.371 -8.336 -17.312 1 87.44 139 TYR B O 1
ATOM 2985 N N . THR B 1 140 ? -6.238 -6.316 -17.672 1 87 140 THR B N 1
ATOM 2986 C CA . THR B 1 140 ? -6.797 -6.723 -18.953 1 87 140 THR B CA 1
ATOM 2987 C C . THR B 1 140 ? -5.691 -7.129 -19.922 1 87 140 THR B C 1
ATOM 2989 O O . THR B 1 140 ? -5.797 -8.156 -20.594 1 87 140 THR B O 1
ATOM 2992 N N . SER B 1 141 ? -4.66 -6.41 -19.984 1 88.25 141 SER B N 1
ATOM 2993 C CA . SER B 1 141 ? -3.545 -6.676 -20.891 1 88.25 141 SER B CA 1
ATOM 2994 C C . SER B 1 141 ? -2.758 -7.906 -20.438 1 88.25 141 SER B C 1
ATOM 2996 O O . SER B 1 141 ? -2.305 -8.695 -21.281 1 88.25 141 SER B O 1
ATOM 2998 N N . ALA B 1 142 ? -2.598 -8.016 -19.156 1 85.38 142 ALA B N 1
ATOM 2999 C CA . ALA B 1 142 ? -1.791 -9.102 -18.609 1 85.38 142 ALA B CA 1
ATOM 3000 C C . ALA B 1 142 ? -2.521 -10.438 -18.719 1 85.38 142 ALA B C 1
ATOM 3002 O O . ALA B 1 142 ? -1.9 -11.477 -18.984 1 85.38 142 ALA B O 1
ATOM 3003 N N . VAL B 1 143 ? -3.783 -10.422 -18.469 1 77.38 143 VAL B N 1
ATOM 3004 C CA . VAL B 1 143 ? -4.547 -11.664 -18.406 1 77.38 143 VAL B CA 1
ATOM 3005 C C . VAL B 1 143 ? -5.281 -11.883 -19.734 1 77.38 143 VAL B C 1
ATOM 3007 O O . VAL B 1 143 ? -5.316 -13 -20.25 1 77.38 143 VAL B O 1
ATOM 3010 N N . LEU B 1 144 ? -6.184 -10.945 -20.219 1 64.69 144 LEU B N 1
ATOM 3011 C CA . LEU B 1 144 ? -7.141 -11.109 -21.297 1 64.69 144 LEU B CA 1
ATOM 3012 C C . LEU B 1 144 ? -6.43 -11.438 -22.609 1 64.69 144 LEU B C 1
ATOM 3014 O O . LEU B 1 144 ? -7.02 -12.039 -23.5 1 64.69 144 LEU B O 1
ATOM 3018 N N . LYS B 1 145 ? -5.145 -10.977 -22.781 1 61.38 145 LYS B N 1
ATOM 3019 C CA . LYS B 1 145 ? -4.57 -11.391 -24.047 1 61.38 145 LYS B CA 1
ATOM 3020 C C . LYS B 1 145 ? -4.703 -12.898 -24.25 1 61.38 145 LYS B C 1
ATOM 3022 O O . LYS B 1 145 ? -4.719 -13.375 -25.391 1 61.38 145 LYS B O 1
ATOM 3027 N N . HIS B 1 146 ? -4.965 -13.609 -23.234 1 58.19 146 HIS B N 1
ATOM 3028 C CA . HIS B 1 146 ? -4.973 -15.055 -23.391 1 58.19 146 HIS B CA 1
ATOM 3029 C C . HIS B 1 146 ? -6.305 -15.648 -22.953 1 58.19 146 HIS B C 1
ATOM 3031 O O . HIS B 1 146 ? -6.586 -16.828 -23.203 1 58.19 146 HIS B O 1
ATOM 3037 N N . LEU B 1 147 ? -7.074 -14.891 -22.016 1 58.28 147 LEU B N 1
ATOM 3038 C CA . LEU B 1 147 ? -8.281 -15.516 -21.5 1 58.28 147 LEU B CA 1
ATOM 3039 C C . LEU B 1 147 ? -9.516 -15.055 -22.281 1 58.28 147 LEU B C 1
ATOM 3041 O O . LEU B 1 147 ? -9.562 -13.914 -22.75 1 58.28 147 LEU B O 1
ATOM 3045 N N . PRO B 1 148 ? -10.328 -15.984 -22.656 1 53.34 148 PRO B N 1
ATOM 3046 C CA . PRO B 1 148 ? -11.602 -15.586 -23.266 1 53.34 148 PRO B CA 1
ATOM 3047 C C . PRO B 1 148 ? -12.281 -14.445 -22.5 1 53.34 148 PRO B C 1
ATOM 3049 O O . PRO B 1 148 ? -11.992 -14.219 -21.328 1 53.34 148 PRO B O 1
ATOM 3052 N N . GLU B 1 149 ? -13.016 -13.617 -23.188 1 52.31 149 GLU B N 1
ATOM 3053 C CA . GLU B 1 149 ? -13.68 -12.398 -22.734 1 52.31 149 GLU B CA 1
ATOM 3054 C C . GLU B 1 149 ? -14.25 -12.562 -21.328 1 52.31 149 GLU B C 1
ATOM 3056 O O . GLU B 1 149 ? -14.242 -11.617 -20.531 1 52.31 149 GLU B O 1
ATOM 3061 N N . LYS B 1 150 ? -14.766 -13.688 -21.047 1 46.12 150 LYS B N 1
ATOM 3062 C CA . LYS B 1 150 ? -15.5 -13.938 -19.812 1 46.12 150 LYS B CA 1
ATOM 3063 C C . LYS B 1 150 ? -14.555 -13.969 -18.609 1 46.12 150 LYS B C 1
ATOM 3065 O O . LYS B 1 150 ? -14.977 -13.766 -17.469 1 46.12 150 LYS B O 1
ATOM 3070 N N . LEU B 1 151 ? -13.461 -14.414 -18.75 1 49.22 151 LEU B N 1
ATOM 3071 C CA . LEU B 1 151 ? -12.523 -14.5 -17.641 1 49.22 151 LEU B CA 1
ATOM 3072 C C . LEU B 1 151 ? -11.906 -13.141 -17.328 1 49.22 151 LEU B C 1
ATOM 3074 O O . LEU B 1 151 ? -11.07 -13.023 -16.438 1 49.22 151 LEU B O 1
ATOM 3078 N N . ARG B 1 152 ? -12.266 -12.273 -18.172 1 48.75 152 ARG B N 1
ATOM 3079 C CA . ARG B 1 152 ? -11.727 -10.914 -18.125 1 48.75 152 ARG B CA 1
ATOM 3080 C C . ARG B 1 152 ? -12.039 -10.242 -16.797 1 48.75 152 ARG B C 1
ATOM 3082 O O . ARG B 1 152 ? -11.445 -9.203 -16.469 1 48.75 152 ARG B O 1
ATOM 3089 N N . ARG B 1 153 ? -13.258 -10.625 -16.281 1 46.66 153 ARG B N 1
ATOM 3090 C CA . ARG B 1 153 ? -13.633 -9.805 -15.133 1 46.66 153 ARG B CA 1
ATOM 3091 C C . ARG B 1 153 ? -12.812 -10.188 -13.906 1 46.66 153 ARG B C 1
ATOM 3093 O O . ARG B 1 153 ? -13.141 -11.141 -13.203 1 46.66 153 ARG B O 1
ATOM 3100 N N . LEU B 1 154 ? -11.625 -10.031 -14.031 1 46.38 154 LEU B N 1
ATOM 3101 C CA . LEU B 1 154 ? -10.773 -10.164 -12.852 1 46.38 154 LEU B CA 1
ATOM 3102 C C . LEU B 1 154 ? -11.477 -9.617 -11.609 1 46.38 154 LEU B C 1
ATOM 3104 O O . LEU B 1 154 ? -11.008 -9.812 -10.484 1 46.38 154 LEU B O 1
ATOM 3108 N N . ASP B 1 155 ? -12.453 -8.711 -11.852 1 44.91 155 ASP B N 1
ATOM 3109 C CA . ASP B 1 155 ? -13.172 -8.156 -10.711 1 44.91 155 ASP B CA 1
ATOM 3110 C C . ASP B 1 155 ? -14.117 -9.18 -10.102 1 44.91 155 ASP B C 1
ATOM 3112 O O . ASP B 1 155 ? -14.945 -8.844 -9.25 1 44.91 155 ASP B O 1
ATOM 3116 N N . ASP B 1 156 ? -14.266 -10.258 -10.836 1 42.41 156 ASP B N 1
ATOM 3117 C CA . ASP B 1 156 ? -15.328 -11.07 -10.25 1 42.41 156 ASP B CA 1
ATOM 3118 C C . ASP B 1 156 ? -15.086 -11.281 -8.75 1 42.41 156 ASP B C 1
ATOM 3120 O O . ASP B 1 156 ? -14.203 -12.047 -8.359 1 42.41 156 ASP B O 1
ATOM 3124 N N . THR B 1 157 ? -15.273 -10.281 -8.023 1 40.78 157 THR B N 1
ATOM 3125 C CA . THR B 1 157 ? -15.539 -10.359 -6.59 1 40.78 157 THR B CA 1
ATOM 3126 C C . THR B 1 157 ? -16.297 -11.633 -6.246 1 40.78 157 THR B C 1
ATOM 3128 O O . THR B 1 157 ? -16.625 -11.875 -5.082 1 40.78 157 THR B O 1
ATOM 3131 N N . GLN B 1 158 ? -16.953 -12.203 -7.121 1 36.47 158 GLN B N 1
ATOM 3132 C CA . GLN B 1 158 ? -17.875 -13.234 -6.676 1 36.47 158 GLN B CA 1
ATOM 3133 C C . GLN B 1 158 ? -17.172 -14.289 -5.828 1 36.47 158 GLN B C 1
ATOM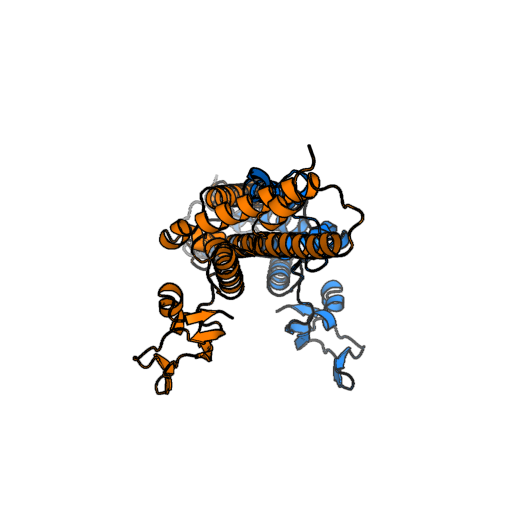 3135 O O . GLN B 1 158 ? -17.766 -14.867 -4.918 1 36.47 158 GLN B O 1
ATOM 3140 N N . GLY B 1 159 ? -16.328 -15.016 -6.496 1 36.06 159 GLY B N 1
ATOM 3141 C CA . GLY B 1 159 ? -15.938 -16.172 -5.707 1 36.06 159 GLY B CA 1
ATOM 3142 C C . GLY B 1 159 ? -15.141 -15.812 -4.465 1 36.06 159 GLY B C 1
ATOM 3143 O O . GLY B 1 159 ? -14.492 -16.672 -3.867 1 36.06 159 GLY B O 1
ATOM 3144 N N . GLY B 1 160 ? -15.445 -14.75 -3.539 1 38.12 160 GLY B N 1
ATOM 3145 C CA . GLY B 1 160 ? -15.273 -14.391 -2.141 1 38.12 160 GLY B CA 1
ATOM 3146 C C . GLY B 1 160 ? -13.906 -13.805 -1.845 1 38.12 160 GLY B C 1
ATOM 3147 O O . GLY B 1 160 ? -13.75 -13.039 -0.891 1 38.12 160 GLY B O 1
ATOM 3148 N N . ILE B 1 161 ? -12.828 -14.391 -2.158 1 41.75 161 ILE B N 1
ATOM 3149 C CA . ILE B 1 161 ? -11.648 -14.023 -1.384 1 41.75 161 ILE B CA 1
ATOM 3150 C C . ILE B 1 161 ? -11.094 -12.695 -1.889 1 41.75 161 ILE B C 1
ATOM 3152 O O . ILE B 1 161 ? -10.273 -12.664 -2.805 1 41.75 161 ILE B O 1
ATOM 3156 N N . SER B 1 162 ? -11.711 -11.836 -2.551 1 48.41 162 SER B N 1
ATOM 3157 C CA . SER B 1 162 ? -11.148 -10.531 -2.887 1 48.41 162 SER B CA 1
ATOM 3158 C C . SER B 1 162 ? -10.336 -9.969 -1.728 1 48.41 162 SER B C 1
ATOM 3160 O O . SER B 1 162 ? -10.867 -9.773 -0.628 1 48.41 162 SER B O 1
ATOM 3162 N N . MET B 1 163 ? -9.109 -10.336 -1.515 1 57.75 163 MET B N 1
ATOM 3163 C CA . MET B 1 163 ? -8.258 -9.805 -0.456 1 57.75 163 MET B CA 1
ATOM 3164 C C . MET B 1 163 ? -8.297 -8.281 -0.433 1 57.75 163 MET B C 1
ATOM 3166 O O . MET B 1 163 ? -7.461 -7.625 -1.053 1 57.75 163 MET B O 1
ATOM 3170 N N . ILE B 1 164 ? -9.57 -7.703 -0.38 1 71 164 ILE B N 1
ATOM 3171 C CA . ILE B 1 164 ? -9.68 -6.262 -0.19 1 71 164 ILE B CA 1
ATOM 3172 C C . ILE B 1 164 ? -9.008 -5.859 1.12 1 71 164 ILE B C 1
ATOM 3174 O O . ILE B 1 164 ? -9.414 -6.301 2.197 1 71 164 ILE B O 1
ATOM 3178 N N . GLU B 1 165 ? -7.918 -5.207 0.961 1 80.12 165 GLU B N 1
ATOM 3179 C CA . GLU B 1 165 ? -7.219 -4.695 2.137 1 80.12 165 GLU B CA 1
ATOM 3180 C C . GLU B 1 165 ? -8.023 -3.596 2.822 1 80.12 165 GLU B C 1
ATOM 3182 O O . GLU B 1 165 ? -8.531 -2.686 2.162 1 80.12 165 GLU B O 1
ATOM 3187 N N . LYS B 1 166 ? -8.328 -3.814 4.012 1 90 166 LYS B N 1
ATOM 3188 C CA . LYS B 1 166 ? -9.07 -2.824 4.789 1 90 166 LYS B CA 1
ATOM 3189 C C . LYS B 1 166 ? -8.234 -2.303 5.953 1 90 166 LYS B C 1
ATOM 3191 O O . LYS B 1 166 ? -7.324 -2.988 6.43 1 90 166 LYS B O 1
ATOM 3196 N N . PRO B 1 167 ? -8.5 -1.045 6.402 1 93.62 167 PRO B N 1
ATOM 3197 C CA . PRO B 1 167 ? -7.762 -0.505 7.547 1 93.62 167 PRO B CA 1
ATOM 3198 C C . PRO B 1 167 ? -7.961 -1.327 8.82 1 93.62 167 PRO B C 1
ATOM 3200 O O . PRO B 1 167 ? -9.055 -1.842 9.062 1 93.62 167 PRO B O 1
ATOM 3203 N N . ASP B 1 168 ? -6.949 -1.439 9.586 1 94.56 168 ASP B N 1
ATOM 3204 C CA . ASP B 1 168 ? -7.012 -2.15 10.859 1 94.56 168 ASP B CA 1
ATOM 3205 C C . ASP B 1 168 ? -7.488 -1.229 11.984 1 94.56 168 ASP B C 1
ATOM 3207 O O . ASP B 1 168 ? -6.68 -0.559 12.633 1 94.56 168 ASP B O 1
ATOM 3211 N N . MET B 1 169 ? -8.703 -1.301 12.336 1 94.44 169 MET B N 1
ATOM 3212 C CA . MET B 1 169 ? -9.297 -0.402 13.32 1 94.44 169 MET B CA 1
ATOM 3213 C C . MET B 1 169 ? -8.898 -0.805 14.734 1 94.44 169 MET B C 1
ATOM 3215 O O . MET B 1 169 ? -9.086 -0.036 15.68 1 94.44 169 MET B O 1
ATOM 3219 N N . ASP B 1 170 ? -8.336 -1.981 14.883 1 94.5 170 ASP B N 1
ATOM 3220 C CA . ASP B 1 170 ? -7.91 -2.469 16.188 1 94.5 170 ASP B CA 1
ATOM 3221 C C . ASP B 1 170 ? -6.457 -2.088 16.469 1 94.5 170 ASP B C 1
ATOM 3223 O O . ASP B 1 170 ? -5.902 -2.455 17.516 1 94.5 170 ASP B O 1
ATOM 3227 N N . ALA B 1 171 ? -5.887 -1.381 15.539 1 94.81 171 ALA B N 1
ATOM 3228 C CA . ALA B 1 171 ? -4.508 -0.944 15.742 1 94.81 171 ALA B CA 1
ATOM 3229 C C . ALA B 1 171 ? -4.387 -0.068 16.984 1 94.81 171 ALA B C 1
ATOM 3231 O O . ALA B 1 171 ? -5.254 0.771 17.25 1 94.81 171 ALA B O 1
ATOM 3232 N N . ALA B 1 172 ? -3.348 -0.233 17.688 1 95.38 172 ALA B N 1
ATOM 3233 C CA . ALA B 1 172 ? -3.084 0.59 18.859 1 95.38 172 ALA B CA 1
ATOM 3234 C C . ALA B 1 172 ? -2.48 1.936 18.469 1 95.38 172 ALA B C 1
ATOM 3236 O O . ALA B 1 172 ? -1.531 1.99 17.672 1 95.38 172 ALA B O 1
ATOM 3237 N N . VAL B 1 173 ? -3.059 3.006 19.062 1 96.38 173 VAL B N 1
ATOM 3238 C CA . VAL B 1 173 ? -2.564 4.336 18.734 1 96.38 173 VAL B CA 1
ATOM 3239 C C . VAL B 1 173 ? -2.398 5.16 20.016 1 96.38 173 VAL B C 1
ATOM 3241 O O . VAL B 1 173 ? -3.156 4.992 20.969 1 96.38 173 VAL B O 1
ATOM 3244 N N . PHE B 1 174 ? -1.47 6.027 20.047 1 96.38 174 PHE B N 1
ATOM 3245 C CA . PHE B 1 174 ? -1.286 6.98 21.141 1 96.38 174 PHE B CA 1
ATOM 3246 C C . PHE B 1 174 ? -2.217 8.18 20.969 1 96.38 174 PHE B C 1
ATOM 3248 O O . PHE B 1 174 ? -2.324 8.742 19.875 1 96.38 174 PHE B O 1
ATOM 3255 N N . CYS B 1 175 ? -2.855 8.547 22.078 1 96.12 175 CYS B N 1
ATOM 3256 C CA . CYS B 1 175 ? -3.75 9.695 22.016 1 96.12 175 CYS B CA 1
ATOM 3257 C C . CYS B 1 175 ? -3.668 10.523 23.281 1 96.12 175 CYS B C 1
ATOM 3259 O O . CYS B 1 175 ? -3.258 10.023 24.328 1 96.12 175 CYS B O 1
ATOM 3261 N N . ARG B 1 176 ? -3.932 11.742 23.125 1 96.88 176 ARG B N 1
ATOM 3262 C CA . ARG B 1 176 ? -4.012 12.688 24.234 1 96.88 176 ARG B CA 1
ATOM 3263 C C . ARG B 1 176 ? -5.441 13.188 24.422 1 96.88 176 ARG B C 1
ATOM 3265 O O . ARG B 1 176 ? -6.121 13.516 23.453 1 96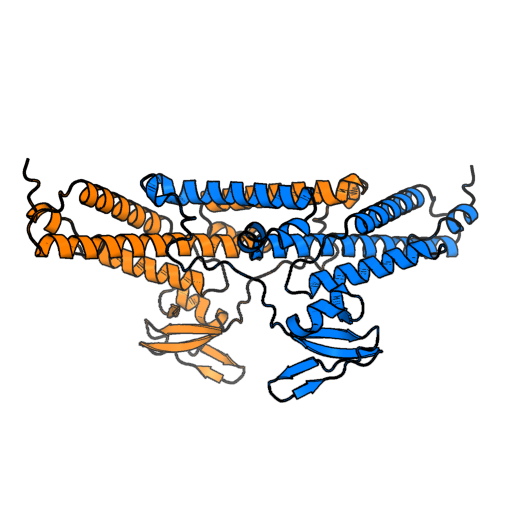.88 176 ARG B O 1
ATOM 3272 N N . VAL B 1 177 ? -5.844 13.172 25.672 1 95.31 177 VAL B N 1
ATOM 3273 C CA . VAL B 1 177 ? -7.199 13.617 25.969 1 95.31 177 VAL B CA 1
ATOM 3274 C C . VAL B 1 177 ? -7.23 15.133 26.094 1 95.31 177 VAL B C 1
ATOM 3276 O O . VAL B 1 177 ? -6.5 15.711 26.906 1 95.31 177 VAL B O 1
ATOM 3279 N N . ILE B 1 178 ? -8.055 15.719 25.297 1 94.06 178 ILE B N 1
ATOM 3280 C CA . ILE B 1 178 ? -8.164 17.172 25.297 1 94.06 178 ILE B CA 1
ATOM 3281 C C . ILE B 1 178 ? -9.258 17.625 26.25 1 94.06 178 ILE B C 1
ATOM 3283 O O . ILE B 1 178 ? -9.094 18.594 26.984 1 94.06 178 ILE B O 1
ATOM 3287 N N . ASN B 1 179 ? -10.414 16.938 26.156 1 93.25 179 ASN B N 1
ATOM 3288 C CA . ASN B 1 179 ? -11.531 17.172 27.078 1 93.25 179 ASN B CA 1
ATOM 3289 C C . ASN B 1 179 ? -11.922 15.906 27.828 1 93.25 179 ASN B C 1
ATOM 3291 O O . ASN B 1 179 ? -11.914 14.812 27.25 1 93.25 179 ASN B O 1
ATOM 3295 N N . ASN B 1 180 ? -12.266 16.141 29.062 1 88.88 180 ASN B N 1
ATOM 3296 C CA . ASN B 1 180 ? -12.656 14.992 29.859 1 88.88 180 ASN B CA 1
ATOM 3297 C C . ASN B 1 180 ? -13.82 14.234 29.234 1 88.88 180 ASN B C 1
ATOM 3299 O O . ASN B 1 180 ? -14.773 14.844 28.75 1 88.88 180 ASN B O 1
ATOM 3303 N N . ILE B 1 181 ? -13.594 12.914 29.234 1 83.5 181 ILE B N 1
ATOM 3304 C CA . ILE B 1 181 ? -14.688 12.055 28.797 1 83.5 181 ILE B CA 1
ATOM 3305 C C . ILE B 1 181 ? -15.305 11.344 30 1 83.5 181 ILE B C 1
ATOM 3307 O O . ILE B 1 181 ? -14.641 10.555 30.672 1 83.5 181 ILE B O 1
ATOM 3311 N N . GLU B 1 182 ? -16.453 11.641 30.25 1 79.75 182 GLU B N 1
ATOM 3312 C CA . GLU B 1 182 ? -17.109 11.211 31.484 1 79.75 182 GLU B CA 1
ATOM 3313 C C . GLU B 1 182 ? -17.516 9.742 31.406 1 79.75 182 GLU B C 1
ATOM 3315 O O . GLU B 1 182 ? -17.672 9.078 32.438 1 79.75 182 GLU B O 1
ATOM 3320 N N . HIS B 1 183 ? -17.562 9.266 30.203 1 78.12 183 HIS B N 1
ATOM 3321 C CA . HIS B 1 183 ? -18.016 7.887 30.109 1 78.12 183 HIS B CA 1
ATOM 3322 C C . HIS B 1 183 ? -16.844 6.91 30.047 1 78.12 183 HIS B C 1
ATOM 3324 O O . HIS B 1 183 ? -15.805 7.223 29.484 1 78.12 183 HIS B O 1
ATOM 3330 N N . ASP B 1 184 ? -17.031 5.801 30.766 1 81 184 ASP B N 1
ATOM 3331 C CA . ASP B 1 184 ? -16.031 4.75 30.75 1 81 184 ASP B CA 1
ATOM 3332 C C . ASP B 1 184 ? -15.977 4.062 29.391 1 81 184 ASP B C 1
ATOM 3334 O O . ASP B 1 184 ? -17.016 3.74 28.812 1 81 184 ASP B O 1
ATOM 3338 N N . ILE B 1 185 ? -14.805 3.916 28.938 1 84.5 185 ILE B N 1
ATOM 3339 C CA . ILE B 1 185 ? -14.609 3.242 27.656 1 84.5 185 ILE B CA 1
ATOM 3340 C C . ILE B 1 185 ? -14.203 1.789 27.891 1 84.5 185 ILE B C 1
ATOM 3342 O O . ILE B 1 185 ? -13.18 1.519 28.531 1 84.5 185 ILE B O 1
ATOM 3346 N N . PRO B 1 186 ? -14.984 0.943 27.469 1 84.25 186 PRO B N 1
ATOM 3347 C CA . PRO B 1 186 ? -14.617 -0.465 27.641 1 84.25 186 PRO B CA 1
ATOM 3348 C C . PRO B 1 186 ? -13.414 -0.872 26.781 1 84.25 186 PRO B C 1
ATOM 3350 O O . PRO B 1 186 ? -13.422 -0.687 25.562 1 84.25 186 PRO B O 1
ATOM 3353 N N . VAL B 1 187 ? -12.344 -1.325 27.312 1 80.75 187 VAL B N 1
ATOM 3354 C CA . VAL B 1 187 ? -11.141 -1.755 26.609 1 80.75 187 VAL B CA 1
ATOM 3355 C C . VAL B 1 187 ? -11.141 -3.275 26.453 1 80.75 187 VAL B C 1
ATOM 3357 O O . VAL B 1 187 ? -10.742 -3.803 25.422 1 80.75 187 VAL B O 1
ATOM 3360 N N . ASN B 1 188 ? -11.602 -3.945 27.422 1 77.81 188 ASN B N 1
ATOM 3361 C CA . ASN B 1 188 ? -11.789 -5.391 27.422 1 77.81 188 ASN B CA 1
ATOM 3362 C C . ASN B 1 188 ? -13.062 -5.793 28.172 1 77.81 188 ASN B C 1
ATOM 3364 O O . ASN B 1 188 ? -13.789 -4.934 28.672 1 77.81 188 ASN B O 1
ATOM 3368 N N . LYS B 1 189 ? -13.484 -7.027 28.078 1 76.25 189 LYS B N 1
ATOM 3369 C CA . LYS B 1 189 ? -14.703 -7.562 28.672 1 76.25 189 LYS B CA 1
ATOM 3370 C C . LYS B 1 189 ? -14.867 -7.09 30.109 1 76.25 189 LYS B C 1
ATOM 3372 O O . LYS B 1 189 ? -15.969 -6.75 30.547 1 76.25 189 LYS B O 1
ATOM 3377 N N . ASN B 1 190 ? -13.891 -6.918 30.766 1 79.31 190 ASN B N 1
ATOM 3378 C CA . ASN B 1 190 ? -14.055 -6.617 32.188 1 79.31 190 ASN B CA 1
ATOM 3379 C C . ASN B 1 190 ? -13.258 -5.379 32.594 1 79.31 190 ASN B C 1
ATOM 3381 O O . ASN B 1 190 ? -13.008 -5.156 33.781 1 79.31 190 ASN B O 1
ATOM 3385 N N . GLU B 1 191 ? -12.75 -4.715 31.594 1 84.5 191 GLU B N 1
ATOM 3386 C CA . GLU B 1 191 ? -11.922 -3.562 31.953 1 84.5 191 GLU B CA 1
ATOM 3387 C C . GLU B 1 191 ? -12.367 -2.312 31.203 1 84.5 191 GLU B C 1
ATOM 3389 O O . GLU B 1 191 ? -12.633 -2.367 30 1 84.5 191 GLU B O 1
ATOM 3394 N N . SER B 1 192 ? -12.695 -1.289 32.031 1 87.12 192 SER B N 1
ATOM 3395 C CA . SER B 1 192 ? -13.016 0.014 31.453 1 87.12 192 SER B CA 1
ATOM 3396 C C . SER B 1 192 ? -12.016 1.074 31.906 1 87.12 192 SER B C 1
ATOM 3398 O O . SER B 1 192 ? -11.328 0.906 32.906 1 87.12 192 SER B O 1
ATOM 3400 N N . ILE B 1 193 ? -11.844 2.039 31.016 1 86.31 193 ILE B N 1
ATOM 3401 C CA . ILE B 1 193 ? -10.906 3.109 31.344 1 86.31 193 ILE B CA 1
ATOM 3402 C C . ILE B 1 193 ? -11.602 4.465 31.203 1 86.31 193 ILE B C 1
ATOM 3404 O O . ILE B 1 193 ? -12.469 4.641 30.328 1 86.31 193 ILE B O 1
ATOM 3408 N N . THR B 1 194 ? -11.266 5.379 32.125 1 87.75 194 THR B N 1
ATOM 3409 C CA . THR B 1 194 ? -11.711 6.766 32.031 1 87.75 194 THR B CA 1
ATOM 3410 C C . THR B 1 194 ? -10.625 7.637 31.422 1 87.75 194 THR B C 1
ATOM 3412 O O . THR B 1 194 ? -9.453 7.551 31.797 1 87.75 194 THR B O 1
ATOM 3415 N N . LEU B 1 195 ? -11.055 8.43 30.5 1 90.25 195 LEU B N 1
ATOM 3416 C CA . LEU B 1 195 ? -10.094 9.289 29.828 1 90.25 195 LEU B CA 1
ATOM 3417 C C . LEU B 1 195 ? -10.07 10.68 30.453 1 90.25 195 LEU B C 1
ATOM 3419 O O . LEU B 1 195 ? -11.055 11.422 30.344 1 90.25 195 LEU B O 1
ATOM 3423 N N . ASP B 1 196 ? -8.922 10.992 31.062 1 91.5 196 ASP B N 1
ATOM 3424 C CA . ASP B 1 196 ? -8.773 12.258 31.766 1 91.5 196 ASP B CA 1
ATOM 3425 C C . ASP B 1 196 ? -7.996 13.266 30.922 1 91.5 196 ASP B C 1
ATOM 3427 O O . ASP B 1 196 ? -7.016 12.906 30.266 1 91.5 196 ASP B O 1
ATOM 3431 N N . LYS B 1 197 ? -8.445 14.422 31.109 1 93.44 197 LYS B N 1
ATOM 3432 C CA . LYS B 1 197 ? -7.852 15.508 30.344 1 93.44 197 LYS B CA 1
ATOM 3433 C C . LYS B 1 197 ? -6.344 15.594 30.578 1 93.44 197 LYS B C 1
ATOM 3435 O O . LYS B 1 197 ? -5.887 15.539 31.719 1 93.44 197 LYS B O 1
ATOM 3440 N N . GLY B 1 198 ? -5.672 15.719 29.469 1 93 198 GLY B N 1
ATOM 3441 C CA . GLY B 1 198 ? -4.234 15.93 29.562 1 93 198 GLY B CA 1
ATOM 3442 C C . GLY B 1 198 ? -3.441 14.641 29.531 1 93 198 GLY B C 1
ATOM 3443 O O . GLY B 1 198 ? -2.244 14.648 29.25 1 93 198 GLY B O 1
ATOM 3444 N N . ASN B 1 199 ? -4.059 13.523 29.812 1 93 199 ASN B N 1
ATOM 3445 C CA . ASN B 1 199 ? -3.359 12.242 29.875 1 93 199 ASN B CA 1
ATOM 3446 C C . ASN B 1 199 ? -3.18 11.641 28.484 1 93 199 ASN B C 1
ATOM 3448 O O . ASN B 1 199 ? -3.951 11.938 27.562 1 93 199 ASN B O 1
ATOM 3452 N N . ILE B 1 200 ? -2.125 10.875 28.359 1 96 200 ILE B N 1
ATOM 3453 C CA . ILE B 1 200 ? -1.816 10.148 27.125 1 96 200 ILE B CA 1
ATOM 3454 C C . ILE B 1 200 ? -2.107 8.656 27.328 1 96 200 ILE B C 1
ATOM 3456 O O . ILE B 1 200 ? -1.787 8.086 28.359 1 96 200 ILE B O 1
ATOM 3460 N N . TYR B 1 201 ? -2.768 8.031 26.422 1 93.81 201 TYR B N 1
ATOM 3461 C CA . TYR B 1 201 ? -3.121 6.613 26.5 1 93.81 201 TYR B CA 1
ATOM 3462 C C . TYR B 1 201 ? -2.709 5.879 25.219 1 93.81 201 TYR B C 1
ATOM 3464 O O . TYR B 1 201 ? -2.521 6.5 24.172 1 93.81 201 TYR B O 1
ATOM 3472 N N . LEU B 1 202 ? -2.432 4.637 25.328 1 95.69 202 LEU B N 1
ATOM 3473 C CA . LEU B 1 202 ? -2.328 3.705 24.203 1 95.69 202 LEU B CA 1
ATOM 3474 C C . LEU B 1 202 ? -3.582 2.842 24.109 1 95.69 202 LEU B C 1
ATOM 3476 O O . LEU B 1 202 ? -3.82 1.98 24.953 1 95.69 202 LEU B O 1
ATOM 3480 N N . LEU B 1 203 ? -4.434 3.086 23.125 1 94.19 203 LEU B N 1
ATOM 3481 C CA . LEU B 1 203 ? -5.715 2.402 23 1 94.19 203 LEU B CA 1
ATOM 3482 C C . LEU B 1 203 ? -5.969 1.994 21.547 1 94.19 203 LEU B C 1
ATOM 3484 O O . LEU B 1 203 ? -5.344 2.523 20.625 1 94.19 203 LEU B O 1
ATOM 3488 N N . LYS B 1 204 ? -6.793 1.033 21.438 1 95.5 204 LYS B N 1
ATOM 3489 C CA . LYS B 1 204 ? -7.223 0.678 20.078 1 95.5 204 LYS B CA 1
ATOM 3490 C C . LYS B 1 204 ? -7.922 1.85 19.406 1 95.5 204 LYS B C 1
ATOM 3492 O O . LYS B 1 204 ? -8.727 2.543 20.016 1 95.5 204 LYS B O 1
ATOM 3497 N N . TYR B 1 205 ? -7.633 2.076 18.203 1 96.94 205 TYR B N 1
ATOM 3498 C CA . TYR B 1 205 ? -8.156 3.211 17.453 1 96.94 205 TYR B CA 1
ATOM 3499 C C . TYR B 1 205 ? -9.68 3.236 17.5 1 96.94 205 TYR B C 1
ATOM 3501 O O . TYR B 1 205 ? -10.281 4.289 17.703 1 96.94 205 TYR B O 1
ATOM 3509 N N . LYS B 1 206 ? -10.258 2.09 17.328 1 95.5 206 LYS B N 1
ATOM 3510 C CA . LYS B 1 206 ? -11.711 1.994 17.219 1 95.5 206 LYS B CA 1
ATOM 3511 C C . LYS B 1 206 ? -12.383 2.537 18.469 1 95.5 206 LYS B C 1
ATOM 3513 O O . LYS B 1 206 ? -13.492 3.074 18.406 1 95.5 206 LYS B O 1
ATOM 3518 N N . LEU B 1 207 ? -11.734 2.451 19.562 1 92.94 207 LEU B N 1
ATOM 3519 C CA . LEU B 1 207 ? -12.312 2.855 20.844 1 92.94 207 LEU B CA 1
ATOM 3520 C C . LEU B 1 207 ? -12.352 4.375 20.969 1 92.94 207 LEU B C 1
ATOM 3522 O O . LEU B 1 207 ? -13.211 4.926 21.656 1 92.94 207 LEU B O 1
ATOM 3526 N N . ILE B 1 208 ? -11.477 5.039 20.281 1 93.88 208 ILE B N 1
ATOM 3527 C CA . ILE B 1 208 ? -11.375 6.48 20.5 1 93.88 208 ILE B CA 1
ATOM 3528 C C . ILE B 1 208 ? -11.766 7.223 19.219 1 93.88 208 ILE B C 1
ATOM 3530 O O . ILE B 1 208 ? -11.734 8.453 19.188 1 93.88 208 ILE B O 1
ATOM 3534 N N . ARG B 1 209 ? -12.07 6.543 18.203 1 95.06 209 ARG B N 1
ATOM 3535 C CA . ARG B 1 209 ? -12.383 7.109 16.891 1 95.06 209 ARG B CA 1
ATOM 3536 C C . ARG B 1 209 ? -13.398 8.234 17.016 1 95.06 209 ARG B C 1
ATOM 3538 O O . ARG B 1 209 ? -13.188 9.328 16.484 1 95.06 209 ARG B O 1
ATOM 3545 N N . SER B 1 210 ? -14.484 7.992 17.734 1 93.81 210 SER B N 1
ATOM 3546 C CA . SER B 1 210 ? -15.547 8.977 17.859 1 93.81 210 SER B CA 1
ATOM 3547 C C . SER B 1 210 ? -15.055 10.234 18.578 1 93.81 210 SER B C 1
ATOM 3549 O O . SER B 1 210 ? -15.469 11.344 18.25 1 93.81 210 SER B O 1
ATOM 3551 N N . PHE B 1 211 ? -14.156 10.023 19.484 1 93.62 211 PHE B N 1
ATOM 3552 C CA . PHE B 1 211 ? -13.664 11.141 20.281 1 93.62 211 PHE B CA 1
ATOM 3553 C C . PHE B 1 211 ? -12.656 11.969 19.484 1 93.62 211 PHE B C 1
ATOM 3555 O O . PHE B 1 211 ? -12.43 13.141 19.797 1 93.62 211 PHE B O 1
ATOM 3562 N N . ILE B 1 212 ? -12.062 11.383 18.469 1 93.94 212 ILE B N 1
ATOM 3563 C CA . ILE B 1 212 ? -11.172 12.109 17.578 1 93.94 212 ILE B CA 1
ATOM 3564 C C . ILE B 1 212 ? -11.984 13.086 16.734 1 93.94 212 ILE B C 1
ATOM 3566 O O . ILE B 1 212 ? -11.609 14.258 16.594 1 93.94 212 ILE B O 1
ATOM 3570 N N . PHE B 1 213 ? -13.109 12.617 16.312 1 93.19 213 PHE B N 1
ATOM 3571 C CA . PHE B 1 213 ? -13.945 13.43 15.438 1 93.19 213 PHE B CA 1
ATOM 3572 C C . PHE B 1 213 ? -14.641 14.531 16.219 1 93.19 213 PHE B C 1
ATOM 3574 O O . PHE B 1 213 ? -14.93 15.602 15.688 1 93.19 213 PHE B O 1
ATOM 3581 N N . SER B 1 214 ? -14.844 14.227 17.531 1 92.31 214 SER B N 1
ATOM 3582 C CA . SER B 1 214 ? -15.477 15.25 18.375 1 92.31 214 SER B CA 1
ATOM 3583 C C . SER B 1 214 ? -14.453 16.266 18.859 1 92.31 214 SER B C 1
ATOM 3585 O O . SER B 1 214 ? -14.828 17.344 19.359 1 92.31 214 SER B O 1
ATOM 3587 N N . GLY B 1 215 ? -13.242 15.922 18.719 1 92.06 215 GLY B N 1
ATOM 3588 C CA . GLY B 1 215 ? -12.203 16.844 19.156 1 92.06 215 GLY B CA 1
ATOM 3589 C C . GLY B 1 215 ? -11.805 16.641 20.609 1 92.06 215 GLY B C 1
ATOM 3590 O O . GLY B 1 215 ? -10.961 17.375 21.125 1 92.06 215 GLY B O 1
ATOM 3591 N N . ASP B 1 216 ? -12.328 15.594 21.266 1 94 216 ASP B N 1
ATOM 3592 C CA . ASP B 1 216 ? -12.055 15.352 22.672 1 94 216 ASP B CA 1
ATOM 3593 C C . ASP B 1 216 ? -10.727 14.633 22.859 1 94 216 ASP B C 1
ATOM 3595 O O . ASP B 1 216 ? -10.148 14.656 23.953 1 94 216 ASP B O 1
ATOM 3599 N N . VAL B 1 217 ? -10.359 13.961 21.812 1 95 217 VAL B N 1
ATOM 3600 C CA . VAL B 1 217 ? -9.102 13.219 21.828 1 95 217 VAL B CA 1
ATOM 3601 C C . VAL B 1 217 ? -8.289 13.531 20.578 1 95 217 VAL B C 1
ATOM 3603 O O . VAL B 1 217 ? -8.859 13.766 19.516 1 95 217 VAL B O 1
ATOM 3606 N N . GLU B 1 218 ? -7.047 13.648 20.703 1 95.62 218 GLU B N 1
ATOM 3607 C CA . GLU B 1 218 ? -6.168 13.875 19.562 1 95.62 218 GLU B CA 1
ATOM 3608 C C . GLU B 1 218 ? -5.098 12.789 19.469 1 95.62 218 GLU B C 1
ATOM 3610 O O . GLU B 1 218 ? -4.629 12.281 20.484 1 95.62 218 GLU B O 1
ATOM 3615 N N . LEU B 1 219 ? -4.777 12.492 18.281 1 96.25 219 LEU B N 1
ATOM 3616 C CA . LEU B 1 219 ? -3.719 11.516 18.047 1 96.25 219 LEU B CA 1
ATOM 3617 C C . LEU B 1 219 ? -2.342 12.164 18.172 1 96.25 219 LEU B C 1
ATOM 3619 O O . LEU B 1 219 ? -2.172 13.336 17.828 1 96.25 219 LEU B O 1
ATOM 3623 N N . ILE B 1 220 ? -1.357 11.352 18.672 1 93.94 220 ILE B N 1
ATOM 3624 C CA . ILE B 1 220 ? -0.024 11.914 18.844 1 93.94 220 ILE B CA 1
ATOM 3625 C C . ILE B 1 220 ? 1.029 10.898 18.406 1 93.94 220 ILE B C 1
ATOM 3627 O O . ILE B 1 220 ? 0.785 9.688 18.453 1 93.94 220 ILE B O 1
#

Organism: Pneumocystis jirovecii (NCBI:txid42068)

Nearest PDB structures (foldseek):
  7pmk-assembly1_D  TM=8.067E-01  e=3.244E-15  Saccharomyces cerevisiae
  8b9c-assembly1_F  TM=8.620E-01  e=1.367E-14  Saccharomyces cerevisiae
  8b9b-assembly1_F  TM=7.980E-01  e=7.691E-15  Saccharomyces cerevisiae
  7pfo-assembly1_G  TM=8.543E-01  e=1.150E-13  Homo sapiens
  8xgc-assembly1_D  TM=7.906E-01  e=1.085E-13  Saccharomyces cerevisiae

Foldseek 3Di:
DPPPVVVVVVVALCCDDDPVSVVLLVVLVQLLQQLQFDLAHAADPVVSLVVSVVSLVVLVVSLVVDDCDPDPVSVVVSVVSVVVSVVSVVSSVSSVVSNVVNCVLQVVVQVVDVVSVNRDDPVRVVVSVVVVVVVLVVQCVVPVVPDPPVVSCPVCCPVPPPVRDDGDQQDKFKKAFQAWDPDWFDQDPPDTDGHDHGDIDTGRNNRCVVVCVVVRMTTD/DPPPLVVVVVLALCCDDDPVSVVLLVVLVQLLQQLQFDLAHAADPVVSLVVSVVSLVVLVVVLVVDDCDPDPVSVVVSVVSVVVSVVSVVSSVSSVVSNVVNCVLQVVVLVVDVVSVNRDDPVRVVVSVVVVVVVLVVQCVVPVVPDPPVVSCPVCCPVPPPVRDDGDQQDKFKKAFQAWDPDWFDQDPPDTDGHDHGDIDTGRNNRCVVVCVVVRMTTD

Radius of gyration: 28.47 Å; Cα contacts (8 Å, |Δi|>4): 501; chains: 2; bounding box: 52×93×68 Å

Secondary structure (DSSP, 8-state):
----HHHHHSS--SSSSSHHHHHHHHHHHHHHHHHHH-SSPPPP-HHHHHHHHHHHHHHHHHHHHS---S-HHHHHHHHHHHHHHHHHHHHHHHHHHHHHHHHHHTHHHHHT-HHHHTTS-HHHHHHHHHHHHHHHHHHIIIIITTS-GGGG-TT--TTS--------TT-EEEEEESS-EEEEEEEETTEEEEE-TT-EEEEEHHHHHHHHHHTSEEE-/----HHHHHSS--SSSSSHHHHHHHHHHHHHHHHHHH-SSPPPP-HHHHHHHHHHHHHHHHHHHHS---S-HHHHHHHHHHHHHHHHHHHHHHHHHHHHHHHHHHTHHHHHT-HHHHTTS-HHHHHHHHHHHHHHHHHHIIIIITTS-GGGG-TT--TTS--------TT-EEEEEESS-EEEEEEEETTEEEEE-TT-EEEEEHHHHHHHHHHTSEEE-

Solvent-accessible surface area (backbone atoms only — not comparable to full-atom values): 24536 Å² total; per-residue (Å²): 130,78,74,51,60,65,59,52,64,65,43,43,48,70,55,51,71,52,77,61,36,40,47,50,51,52,49,48,52,51,52,34,43,32,50,67,67,41,65,52,85,59,70,58,60,58,68,61,49,50,54,49,38,50,43,48,35,54,49,51,55,49,56,73,67,51,69,84,57,95,52,65,70,61,45,52,51,49,52,52,49,49,51,48,47,52,50,51,53,46,47,51,51,51,38,52,49,47,52,50,50,49,43,67,63,23,40,68,46,38,73,72,30,68,76,53,51,68,24,46,47,73,65,52,48,51,44,52,51,52,51,50,48,52,49,50,52,44,50,42,60,73,48,34,80,48,35,58,78,78,68,49,52,75,69,60,54,69,89,62,75,61,84,64,45,68,65,56,50,72,42,74,39,44,30,35,25,65,40,67,41,89,60,70,42,72,79,47,98,86,38,68,45,72,48,46,55,74,43,72,48,79,41,40,39,61,78,44,48,69,36,43,76,70,57,30,28,43,57,102,133,78,76,51,63,63,57,54,68,64,43,40,47,73,55,52,70,53,79,61,35,38,48,50,51,52,48,47,52,50,52,34,44,32,50,67,67,42,64,53,87,60,71,58,61,58,69,60,49,49,54,50,37,49,43,47,34,53,49,49,53,48,55,72,67,49,70,85,56,94,51,65,70,61,44,52,52,50,51,52,47,50,51,50,48,53,50,51,52,46,46,52,51,52,36,52,50,48,51,49,50,50,43,67,62,23,41,69,47,37,73,73,30,69,75,52,50,69,23,46,47,74,67,51,48,51,45,53,51,53,51,51,48,52,49,50,52,44,50,41,59,73,48,34,79,48,36,58,78,79,67,47,54,74,68,62,54,69,89,63,75,60,86,63,47,66,65,56,51,71,43,73,39,43,31,35,24,65,41,68,40,88,60,69,40,71,78,47,99,87,40,67,44,72,48,47,54,74,41,72,47,79,40,39,38,62,79,45,48,67,35,43,76,69,58,30,26,43,59,104

Sequence (440 aa):
MDLDIDALLELEPVFNKEDEGKKDVSELMKSWISERIAPELLPFQGVLLERMMERVQRQISIFQAIKIGKDIKTNFRMVLVQMEIERIKYMIRSYLQTRIYKMDKYALYILQKPELLACLSSLEKEYLKKHQEILTDYYTSAVLKHLPEKLRRLDDTQGGISMIEKPDMDAAVFCRVINNIEHDIPVNKNESITLDKGNIYLLKYKLIRSFIFSGDVELIMDLDIDALLELEPVFNKEDEGKKDVSELMKSWISERIAPELLPFQGVLLERMMERVQRQISIFQAIKIGKDIKTNFRMVLVQMEIERIKYMIRSYLQTRIYKMDKYALYILQKPELLACLSSLEKEYLKKHQEILTDYYTSAVLKHLPEKLRRLDDTQGGISMIEKPDMDAAVFCRVINNIEHDIPVNKNESITLDKGNIYLLKYKLIRSFIFSGDVELI

InterPro domains:
  IPR008591 GINS complex subunit Sld5 [PIRSF007764] (22-220)
  IPR008591 GINS complex subunit Sld5 [PTHR21206] (18-220)
  IPR021151 GINS subunit, domain A [PF05916] (77-141)
  IPR031633 DNA replication complex GINS protein SLD5, C-terminal [PF16922] (167-220)
  IPR031633 DNA replication complex GINS protein SLD5, C-terminal [cd21692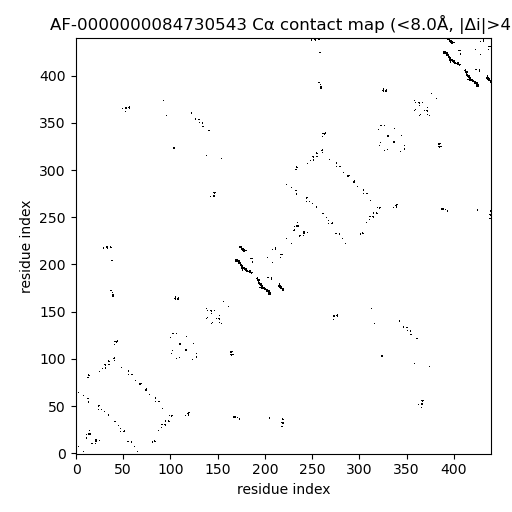] (167-220)
  IPR036224 GINS, helical bundle-like domain superfamily [SSF158573] (22-163)
  IPR038749 GINS complex protein Sld5, alpha-helical domain [cd11711] (24-144)

pLDDT: mean 81.7, std 17.9, range [28.41, 97.12]